Protein AF-0000000077570223 (afdb_homodimer)

InterPro domains:
  IPR019453 Vacuolar sorting protein 39/Transforming growth factor beta receptor-associated zinc finger domain [PF10367] (248-288)
  IPR032914 Vam6/VPS39/TRAP1 family [PTHR12894] (38-291)

pLDDT: mean 72.77, std 21.66, range [21.55, 97.88]

Nearest PDB structures (foldseek):
  8tie-assembly1_n  TM=2.016E-01  e=1.001E+00  Saccharomyces cerevisiae
  4uzy-assembly1_A  TM=1.814E-01  e=1.919E+00  Chlamydomonas reinhardtii
  4i1a-assembly3_A  TM=2.692E-01  e=9.059E+00  Bacillus subtilis subsp. subtilis str. 168
  4xrk-assembly1_A  TM=2.694E-01  e=9.524E+00  Thermochaetoides thermophila DSM 1495
  8tie-assembly1_n  TM=2.016E-01  e=1.123E+00  Saccharomyces cerevisiae

Radius of gyration: 41.93 Å; Cα contacts (8 Å, |Δi|>4): 702; chains: 2; bounding box: 108×111×75 Å

Foldseek 3Di:
DAFQVVLQVVLVPPVVVSLVCVQVPVRTCVSNPPDVDDADLPDCDSSNVSNLVSLQPDALVCLVVSLLSDDLLHPLQSNLSSCVNVVVLLLSLLSVCPVVVPVVVSVVVLVVVCVVCVVPVVDCPLCSLVSNLLCLAFQLVRVVVSVVPRPDPDPPPPDPPPPPPPPPPSPDRNQVSSLVSLLVCLVSHDPVSSVVSDDPPDDPVSCCSRVVVNVVVVVVVVVVVVVVVVVVVVVVVVVVVVVVVLVPLDQDQDQQDAAPQPRHGCHPADWDDDSVSHHIHHPVSVVVVVVVVVVVVVPPPPPD/DAFLVVLQVCLVPPVVVSLVCVLVPVRTCVSNPPDVNDADLPDCDSSNVSNLVSLQPDALVCLVVSLLSDDLLHPLQSNLSSCVNVVVLLLSLLSVCPVVVPVVVSVVSLVVVCVVCVVPVVDCSLCSLVSNLLCLAFQPVRVVVSVVPRPDPDPPPPDPPPPPPPPPPSPDRNQVSNLVSLLVCLVSHDPVSSVVSDDPPDDPVSCCSRVVVNVVVVVVVVVVVVVVVVVVVVVVVVVVVVVVVLVPLDQDQDQQDAAPQPRHGCHPADWDDDSVSHHIHHPVRVVVVVVVVVVVVVPPPPPD

Organism: Vanilla planifolia (NCBI:txid51239)

Secondary structure (DSSP, 8-state):
--HHHHHHHHHHH-HHHHHHHHHTT---TTSS--SS----TT---HHHHHHHHHHHHS-HHHHHHHHHHS-TTS-HHHHHHHHHHTT-HHHHHHIIIIIS--HHHHHHHHHHHHHHHHH-TTS--TTHHHHHHHHHH-HHHHHHHHHHHS-------------------S----HHHHHHHHHHSGGGS-HHHHHHHS-TT-BHHHHHHHHHHHHHHHHHHHHHHHHHHHHHHHHHHHHHHHHHHHHT------TT-B-TTT-SB-TTS-EEE-TTSS-EEEHHHHHHHHHHHHHHHHHTTS--/--HHHHHHHHHHH-HHHHHHHHHTT---TTSS--TT----TT---HHHHHHHHHHHHS-HHHHHHHHHHS-TTS-HHHHHHHHHHTT-HHHHHHIIIIIS--HHHHHHHHHHHHHHHHH-TTS--TTHHHHHHHHHH-HHHHHHHHHHHS-------------------S----HHHHHHHHHHSGGGS-HHHHHHHS-TT-BHHHHHHHHHHHHHHHHHHHHHHHHHHHHHHHHHHHHHHHHHHHHT------TT-B-TTT-SB-TTS-EEE-TTSS-EEEHHHHHHHHHHHHHHHHHTTS--

Sequence (608 aa):
MLVLEFSTLVLEKCPTETIELFLSGNIPADLRFEGQNKWVENVYSSTRKKLLSALDVIPAHNAEAILRRLPTDAFYEEHAILLGKMNQHQLALSIYVHKLHVPELALSYCDRVYDLGLQQPSRSYANIYLTLLQIYLNPRRLTKEIDQKLPSSTDSGRSDVDVDEISEEGGPIMLNEALDLLSQRWDKINGAQALKLLPRDTKLQNLRSFLEPLLRKSSEGRRNYSIVKSLRYSENLQVKEELYKHRQTVVKIDGESMCALCHKRIGTSVFAVYPNGKTLVHFVCFRDSQNLKTVRGSLTMKHKMLVLEFSTLVLEKCPTETIELFLSGNIPADLRFEGQNKWVENVYSSTRKKLLSALDVIPAHNAEAILRRLPTDAFYEEHAILLGKMNQHQLALSIYVHKLHVPELALSYCDRVYDLGLQQPSRSYANIYLTLLQIYLNPRRLTKEIDQKLPSSTDSGRSDVDVDEISEEGGPIMLNEALDLLSQRWDKINGAQALKLLPRDTKLQNLRSFLEPLLRKSSEGRRNYSIVKSLRYSENLQVKEELYKHRQTVVKIDGESMCALCHKRIGTSVFAVYPNGKTLVHFVCFRDSQNLKTVRGSLTMKHK

Structure (mmCIF, N/CA/C/O backbone):
data_AF-0000000077570223-model_v1
#
loop_
_entity.id
_entity.type
_entity.pdbx_description
1 polymer 'Vacuolar sorting protein 39/Transforming growth factor beta receptor-associated zinc finger domain-containing protein'
#
loop_
_atom_site.group_PDB
_atom_site.id
_atom_site.type_symbol
_atom_site.label_atom_id
_atom_site.label_alt_id
_atom_site.label_comp_id
_atom_site.label_asym_id
_atom_site.label_entity_id
_atom_site.label_seq_id
_atom_site.pdbx_PDB_ins_code
_atom_site.Cartn_x
_atom_site.Cartn_y
_atom_site.Cartn_z
_atom_site.occupancy
_atom_site.B_iso_or_equiv
_atom_site.auth_seq_id
_atom_site.auth_comp_id
_atom_site.auth_asym_id
_atom_site.auth_atom_id
_atom_site.pdbx_PDB_model_num
ATOM 1 N N . MET A 1 1 ? -18.219 51.812 22.562 1 21.77 1 MET A N 1
ATOM 2 C CA . MET A 1 1 ? -18.406 52.062 21.141 1 21.77 1 MET A CA 1
ATOM 3 C C . MET A 1 1 ? -17.109 52.562 20.5 1 21.77 1 MET A C 1
ATOM 5 O O . MET A 1 1 ? -16.766 52.156 19.391 1 21.77 1 MET A O 1
ATOM 9 N N . LEU A 1 2 ? -16.547 53.406 21.25 1 24.38 2 LEU A N 1
ATOM 10 C CA . LEU A 1 2 ? -15.531 54.281 20.672 1 24.38 2 LEU A CA 1
ATOM 11 C C . LEU A 1 2 ? -14.164 53.625 20.656 1 24.38 2 LEU A C 1
ATOM 13 O O . LEU A 1 2 ? -13.312 53.969 19.828 1 24.38 2 LEU A O 1
ATOM 17 N N . VAL A 1 3 ? -13.984 52.688 21.75 1 30.78 3 VAL A N 1
ATOM 18 C CA . VAL A 1 3 ? -12.609 52.281 22.016 1 30.78 3 VAL A CA 1
ATOM 19 C C . VAL A 1 3 ? -12.164 51.281 20.953 1 30.78 3 VAL A C 1
ATOM 21 O O . VAL A 1 3 ? -10.961 51.062 20.766 1 30.78 3 VAL A O 1
ATOM 24 N N . LEU A 1 4 ? -13.086 50.625 20.297 1 32.56 4 LEU A N 1
ATOM 25 C CA . LEU A 1 4 ? -12.789 49.656 19.266 1 32.56 4 LEU A CA 1
ATOM 26 C C . LEU A 1 4 ? -12.211 50.312 18.031 1 32.56 4 LEU A C 1
ATOM 28 O O . LEU A 1 4 ? -11.5 49.688 17.25 1 32.56 4 LEU A O 1
ATOM 32 N N . GLU A 1 5 ? -12.664 51.562 17.719 1 32.94 5 GLU A N 1
ATOM 33 C CA . GLU A 1 5 ? -12.172 52.281 16.562 1 32.94 5 GLU A CA 1
ATOM 34 C C . GLU A 1 5 ? -10.688 52.594 16.703 1 32.94 5 GLU A C 1
ATOM 36 O O . GLU A 1 5 ? -9.953 52.656 15.711 1 32.94 5 GLU A O 1
ATOM 41 N N . PHE A 1 6 ? -10.258 53.031 17.953 1 34.97 6 PHE A N 1
ATOM 42 C CA . PHE A 1 6 ? -8.867 53.438 18.125 1 34.97 6 PHE A CA 1
ATOM 43 C C . PHE A 1 6 ? -7.957 52.188 18.109 1 34.97 6 PHE A C 1
ATOM 45 O O . PHE A 1 6 ? -6.777 52.281 17.75 1 34.97 6 PHE A O 1
ATOM 52 N N . SER A 1 7 ? -8.508 51.031 18.5 1 39.56 7 SER A N 1
ATOM 53 C CA . SER A 1 7 ? -7.727 49.812 18.672 1 39.56 7 SER A CA 1
ATOM 54 C C . SER A 1 7 ? -7.355 49.219 17.312 1 39.56 7 SER A C 1
ATOM 56 O O . SER A 1 7 ? -6.492 48.312 17.234 1 39.56 7 SER A O 1
ATOM 58 N N . THR A 1 8 ? -8.039 49.469 16.406 1 37.44 8 THR A N 1
ATOM 59 C CA . THR A 1 8 ? -7.668 49.031 15.055 1 37.44 8 THR A CA 1
ATOM 60 C C . THR A 1 8 ? -6.375 49.719 14.609 1 37.44 8 THR A C 1
ATOM 62 O O . THR A 1 8 ? -5.547 49.094 13.93 1 37.44 8 THR A O 1
ATOM 65 N N . LEU A 1 9 ? -6.203 51.031 14.883 1 37.22 9 LEU A N 1
ATOM 66 C CA . LEU A 1 9 ? -5.004 51.781 14.492 1 37.22 9 LEU A CA 1
ATOM 67 C C . LEU A 1 9 ? -3.795 51.312 15.297 1 37.22 9 LEU A C 1
ATOM 69 O O . LEU A 1 9 ? -2.697 51.188 14.758 1 37.22 9 LEU A O 1
ATOM 73 N N . VAL A 1 10 ? -3.969 51.062 16.656 1 40.34 10 VAL A N 1
ATOM 74 C CA . VAL A 1 10 ? -2.855 50.594 17.469 1 40.34 10 VAL A CA 1
ATOM 75 C C . VAL A 1 10 ? -2.529 49.125 17.109 1 40.34 10 VAL A C 1
ATOM 77 O O . VAL A 1 10 ? -1.367 48.719 17.141 1 40.34 10 VAL A O 1
ATOM 80 N N . LEU A 1 11 ? -3.457 48.281 16.797 1 43.47 11 LEU A N 1
ATOM 81 C CA . LEU A 1 11 ? -3.223 46.938 16.328 1 43.47 11 LEU A CA 1
ATOM 82 C C . LEU A 1 11 ? -2.408 46.938 15.039 1 43.47 11 LEU A C 1
ATOM 84 O O . LEU A 1 11 ? -1.587 46.031 14.82 1 43.47 11 LEU A O 1
ATOM 88 N N . GLU A 1 12 ? -2.676 47.844 14.18 1 42.03 12 GLU A N 1
ATOM 89 C CA . GLU A 1 12 ? -1.866 47.938 12.969 1 42.03 12 GLU A CA 1
ATOM 90 C C . GLU A 1 12 ? -0.409 48.25 13.305 1 42.03 12 GLU A C 1
ATOM 92 O O . GLU A 1 12 ? 0.503 47.719 12.656 1 42.03 12 GLU A O 1
ATOM 97 N N . LYS A 1 13 ? -0.135 49.156 14.227 1 43.94 13 LYS A N 1
ATOM 98 C CA . LYS A 1 13 ? 1.235 49.625 14.414 1 43.94 13 LYS A CA 1
ATOM 99 C C . LYS A 1 13 ? 1.959 48.781 15.469 1 43.94 13 LYS A C 1
ATOM 101 O O . LYS A 1 13 ? 3.176 48.625 15.398 1 43.94 13 LYS A O 1
ATOM 106 N N . CYS A 1 14 ? 1.437 48.406 16.781 1 42.41 14 CYS A N 1
ATOM 107 C CA . CYS A 1 14 ? 2.17 47.656 17.781 1 42.41 14 CYS A CA 1
ATOM 108 C C . CYS A 1 14 ? 1.349 46.438 18.25 1 42.41 14 CYS A C 1
ATOM 110 O O . CYS A 1 14 ? 0.729 46.5 19.312 1 42.41 14 CYS A O 1
ATOM 112 N N . PRO A 1 15 ? 1.211 45.375 17.5 1 46.44 15 PRO A N 1
ATOM 113 C CA . PRO A 1 15 ? 0.385 44.188 17.766 1 46.44 15 PRO A CA 1
ATOM 114 C C . PRO A 1 15 ? 0.567 43.625 19.172 1 46.44 15 PRO A C 1
ATOM 116 O O . PRO A 1 15 ? -0.408 43.25 19.812 1 46.44 15 PRO A O 1
ATOM 119 N N . THR A 1 16 ? 1.731 43.562 19.688 1 46.44 16 THR A N 1
ATOM 120 C CA . THR A 1 16 ? 2.004 43.062 21.031 1 46.44 16 THR A CA 1
ATOM 121 C C . THR A 1 16 ? 1.299 43.906 22.094 1 46.44 16 THR A C 1
ATOM 123 O O . THR A 1 16 ? 0.718 43.375 23.031 1 46.44 16 THR A O 1
ATOM 126 N N . GLU A 1 17 ? 1.414 45.125 21.984 1 49.19 17 GLU A N 1
ATOM 127 C CA . GLU A 1 17 ? 0.794 46.031 22.953 1 49.19 17 GLU A CA 1
ATOM 128 C C . GLU A 1 17 ? -0.729 45.969 22.875 1 49.19 17 GLU A C 1
ATOM 130 O O . GLU A 1 17 ? -1.412 46.062 23.891 1 49.19 17 GLU A O 1
ATOM 135 N N . THR A 1 18 ? -1.21 45.719 21.656 1 51.06 18 THR A N 1
ATOM 136 C CA . THR A 1 18 ? -2.652 45.562 21.484 1 51.06 18 THR A CA 1
ATOM 137 C C . THR A 1 18 ? -3.141 44.281 22.156 1 51.06 18 THR A C 1
ATOM 139 O O . THR A 1 18 ? -4.191 44.281 22.797 1 51.06 18 THR A O 1
ATOM 142 N N . ILE A 1 19 ? -2.422 43.281 22.016 1 53.84 19 ILE A N 1
ATOM 143 C CA . ILE A 1 19 ? -2.744 42.062 22.75 1 53.84 19 ILE A CA 1
ATOM 144 C C . ILE A 1 19 ? -2.764 42.344 24.25 1 53.84 19 ILE A C 1
ATOM 146 O O . ILE A 1 19 ? -3.658 41.875 24.969 1 53.84 19 ILE A O 1
ATOM 150 N N . GLU A 1 20 ? -1.763 43 24.688 1 53.19 20 GLU A N 1
ATOM 151 C CA . GLU A 1 20 ? -1.736 43.406 26.094 1 53.19 20 GLU A CA 1
ATOM 152 C C . GLU A 1 20 ? -2.924 44.312 26.422 1 53.19 20 GLU A C 1
ATOM 154 O O . GLU A 1 20 ? -3.514 44.188 27.5 1 53.19 20 GLU A O 1
ATOM 159 N N . LEU A 1 21 ? -3.131 45.281 25.562 1 51.81 21 LEU A N 1
ATOM 160 C CA . LEU A 1 21 ? -4.297 46.125 25.766 1 51.81 21 LEU A CA 1
ATOM 161 C C . LEU A 1 21 ? -5.582 45.281 25.734 1 51.81 21 LEU A C 1
ATOM 163 O O . LEU A 1 21 ? -6.492 45.531 26.531 1 51.81 21 LEU A O 1
ATOM 167 N N . PHE A 1 22 ? -5.605 44.375 24.766 1 50.41 22 PHE A N 1
ATOM 168 C CA . PHE A 1 22 ? -6.742 43.469 24.734 1 50.41 22 PHE A CA 1
ATOM 169 C C . PHE A 1 22 ? -6.809 42.625 26.016 1 50.41 22 PHE A C 1
ATOM 171 O O . PHE A 1 22 ? -7.895 42.406 26.547 1 50.41 22 PHE A O 1
ATOM 178 N N . LEU A 1 23 ? -5.684 42.156 26.391 1 50.06 23 LEU A N 1
ATOM 179 C CA . LEU A 1 23 ? -5.609 41.344 27.578 1 50.06 23 LEU A CA 1
ATOM 180 C C . LEU A 1 23 ? -5.707 42.188 28.844 1 50.06 23 LEU A C 1
ATOM 182 O O . LEU A 1 23 ? -6.172 41.719 29.891 1 50.06 23 LEU A O 1
ATOM 186 N N . SER A 1 24 ? -5.047 43.188 28.953 1 48.31 24 SER A N 1
ATOM 187 C CA . SER A 1 24 ? -5.062 44 30.172 1 48.31 24 SER A CA 1
ATOM 188 C C . SER A 1 24 ? -6.457 44.531 30.438 1 48.31 24 SER A C 1
ATOM 190 O O . SER A 1 24 ? -6.676 45.219 31.453 1 48.31 24 SER A O 1
ATOM 192 N N . GLY A 1 25 ? -7.547 44.062 29.984 1 45.66 25 GLY A N 1
ATOM 193 C CA . GLY A 1 25 ? -8.922 44.469 30.266 1 45.66 25 GLY A CA 1
ATOM 194 C C . GLY A 1 25 ? -9.305 45.781 29.625 1 45.66 25 GLY A C 1
ATOM 195 O O . GLY A 1 25 ? -10.438 46.25 29.766 1 45.66 25 GLY A O 1
ATOM 196 N N . ASN A 1 26 ? -8.43 46.594 29.359 1 43.03 26 ASN A N 1
ATOM 197 C CA . ASN A 1 26 ? -8.734 47.875 28.734 1 43.03 26 ASN A CA 1
ATOM 198 C C . ASN A 1 26 ? -9.031 47.719 27.25 1 43.03 26 ASN A C 1
ATOM 200 O O . ASN A 1 26 ? -8.203 48.094 26.406 1 43.03 26 ASN A O 1
ATOM 204 N N . ILE A 1 27 ? -9.703 46.719 26.812 1 45.56 27 ILE A N 1
ATOM 205 C CA . ILE A 1 27 ? -10.195 46.5 25.453 1 45.56 27 ILE A CA 1
ATOM 206 C C . ILE A 1 27 ? -10.938 47.719 24.969 1 45.56 27 ILE A C 1
ATOM 208 O O . ILE A 1 27 ? -11.805 48.25 25.656 1 45.56 27 ILE A O 1
ATOM 212 N N . PRO A 1 28 ? -10.469 48.469 24.078 1 41.75 28 PRO A N 1
ATOM 213 C CA . PRO A 1 28 ? -11.234 49.656 23.609 1 41.75 28 PRO A CA 1
ATOM 214 C C . PRO A 1 28 ? -12.727 49.344 23.469 1 41.75 28 PRO A C 1
ATOM 216 O O . PRO A 1 28 ? -13.109 48.188 23.25 1 41.75 28 PRO A O 1
ATOM 219 N N . ALA A 1 29 ? -13.617 50.281 23.844 1 38.62 29 ALA A N 1
ATOM 220 C CA . ALA A 1 29 ? -15.07 50.219 23.922 1 38.62 29 ALA A CA 1
ATOM 221 C C . ALA A 1 29 ? -15.664 49.594 22.656 1 38.62 29 ALA A C 1
ATOM 223 O O . ALA A 1 29 ? -16.672 48.875 22.719 1 38.62 29 ALA A O 1
ATOM 224 N N . ASP A 1 30 ? -15.148 50 21.406 1 38.41 30 ASP A N 1
ATOM 225 C CA . ASP A 1 30 ? -15.703 49.469 20.156 1 38.41 30 ASP A CA 1
ATOM 226 C C . ASP A 1 30 ? -15.477 47.969 20.031 1 38.41 30 ASP A C 1
ATOM 228 O O . ASP A 1 30 ? -16.016 47.312 19.125 1 38.41 30 ASP A O 1
ATOM 232 N N . LEU A 1 31 ? -14.43 47.469 20.344 1 40.78 31 LEU A N 1
ATOM 233 C CA . LEU A 1 31 ? -14.297 46.031 20.641 1 40.78 31 LEU A CA 1
ATOM 234 C C . LEU A 1 31 ? -14.906 45.688 21.984 1 40.78 31 LEU A C 1
ATOM 236 O O . LEU A 1 31 ? -14.766 44.562 22.469 1 40.78 31 LEU A O 1
ATOM 240 N N . ARG A 1 32 ? -14.93 46.719 22.906 1 36.5 32 ARG A N 1
ATOM 241 C CA . ARG A 1 32 ? -15.727 46.594 24.125 1 36.5 32 ARG A CA 1
ATOM 242 C C . ARG A 1 32 ? -17.094 45.969 23.812 1 36.5 32 ARG A C 1
ATOM 244 O O . ARG A 1 32 ? -17.641 46.188 22.734 1 36.5 32 ARG A O 1
ATOM 251 N N . PHE A 1 33 ? -17.438 45 24.609 1 37.06 33 PHE A N 1
ATOM 252 C CA . PHE A 1 33 ? -18.75 44.438 24.859 1 37.06 33 PHE A CA 1
ATOM 253 C C . PHE A 1 33 ? -19.812 45.531 24.875 1 37.06 33 PHE A C 1
ATOM 255 O O . PHE A 1 33 ? -19.953 46.25 25.859 1 37.06 33 PHE A O 1
ATOM 262 N N . GLU A 1 34 ? -19.656 46.625 24.078 1 33.66 34 GLU A N 1
ATOM 263 C CA . GLU A 1 34 ? -20.766 47.5 24.406 1 33.66 34 GLU A CA 1
ATOM 264 C C . GLU A 1 34 ? -21.938 46.688 24.984 1 33.66 34 GLU A C 1
ATOM 266 O O . GLU A 1 34 ? -21.938 45.469 24.984 1 33.66 34 GLU A O 1
ATOM 271 N N . GLY A 1 35 ? -23.219 47.281 24.812 1 32.41 35 GLY A N 1
ATOM 272 C CA . GLY A 1 35 ? -24.469 46.656 25.219 1 32.41 35 GLY A CA 1
ATOM 273 C C . GLY A 1 35 ? -24.469 45.156 25 1 32.41 35 GLY A C 1
ATOM 274 O O . GLY A 1 35 ? -23.453 44.562 24.656 1 32.41 35 GLY A O 1
ATOM 275 N N . GLN A 1 36 ? -25.672 44.438 24.672 1 35.94 36 GLN A N 1
ATOM 276 C CA . GLN A 1 36 ? -26.031 43.062 24.344 1 35.94 36 GLN A CA 1
ATOM 277 C C . GLN A 1 36 ? -25.156 42.5 23.234 1 35.94 36 GLN A C 1
ATOM 279 O O . GLN A 1 36 ? -25.453 41.469 22.656 1 35.94 36 GLN A O 1
ATOM 284 N N . ASN A 1 37 ? -24.297 43 22.406 1 40.44 37 ASN A N 1
ATOM 285 C CA . ASN A 1 37 ? -23.875 42.625 21.062 1 40.44 37 ASN A CA 1
ATOM 286 C C . ASN A 1 37 ? -22.797 41.562 21.109 1 40.44 37 ASN A C 1
ATOM 288 O O . ASN A 1 37 ? -21.688 41.781 21.594 1 40.44 37 ASN A O 1
ATOM 292 N N . LYS A 1 38 ? -23 40.312 21.234 1 49.22 38 LYS A N 1
ATOM 293 C CA . LYS A 1 38 ? -22.484 38.938 21.281 1 49.22 38 LYS A CA 1
ATOM 294 C C . LYS A 1 38 ? -21.406 38.719 20.234 1 49.22 38 LYS A C 1
ATOM 296 O O . LYS A 1 38 ? -21.547 39.156 19.094 1 49.22 38 LYS A O 1
ATOM 301 N N . TRP A 1 39 ? -19.984 38.844 20.484 1 58.06 39 TRP A N 1
ATOM 302 C CA . TRP A 1 39 ? -19 38.25 19.594 1 58.06 39 TRP A CA 1
ATOM 303 C C . TRP A 1 39 ? -19.656 37.25 18.641 1 58.06 39 TRP A C 1
ATOM 305 O O . TRP A 1 39 ? -20.375 36.344 19.094 1 58.06 39 TRP A O 1
ATOM 315 N N . VAL A 1 40 ? -19.594 37.844 17.375 1 65.31 40 VAL A N 1
ATOM 316 C CA . VAL A 1 40 ? -20.141 36.875 16.422 1 65.31 40 VAL A CA 1
ATOM 317 C C . VAL A 1 40 ? -19 36.062 15.805 1 65.31 40 VAL A C 1
ATOM 319 O O . VAL A 1 40 ? -18.156 36.625 15.094 1 65.31 40 VAL A O 1
ATOM 322 N N . GLU A 1 41 ? -18.75 34.906 16.125 1 75.81 41 GLU A N 1
ATOM 323 C CA . GLU A 1 41 ? -17.656 34 15.758 1 75.81 41 GLU A CA 1
ATOM 324 C C . GLU A 1 41 ? -17.469 33.969 14.242 1 75.81 41 GLU A C 1
ATOM 326 O O . GLU A 1 41 ? -16.344 33.844 13.758 1 75.81 41 GLU A O 1
ATOM 331 N N . ASN A 1 42 ? -18.422 34.188 13.453 1 75.19 42 ASN A N 1
ATOM 332 C CA . ASN A 1 42 ? -18.312 33.969 12.016 1 75.19 42 ASN A CA 1
ATOM 333 C C . ASN A 1 42 ? -18.219 35.281 11.258 1 75.19 42 ASN A C 1
ATOM 335 O O . ASN A 1 42 ? -18.375 35.312 10.031 1 75.19 42 ASN A O 1
ATOM 339 N N . VAL A 1 43 ? -17.938 36.406 12.016 1 75.5 43 VAL A N 1
ATOM 340 C CA . VAL A 1 43 ? -17.781 37.688 11.367 1 7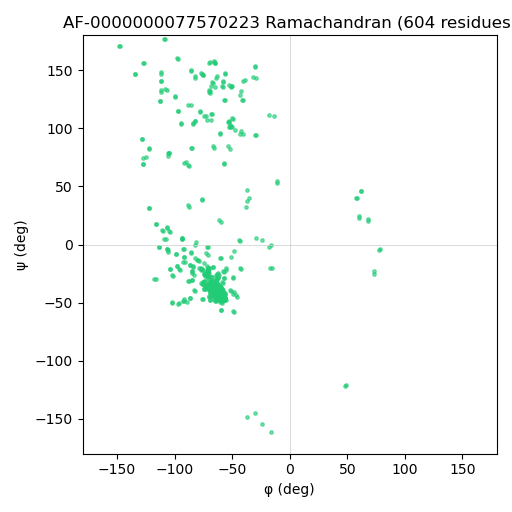5.5 43 VAL A CA 1
ATOM 341 C C . VAL A 1 43 ? -16.344 38.156 11.477 1 75.5 43 VAL A C 1
ATOM 343 O O . VAL A 1 43 ? -15.781 38.25 12.578 1 75.5 43 VAL A O 1
ATOM 346 N N . TYR A 1 44 ? -15.781 38.406 10.305 1 80.25 44 TYR A N 1
ATOM 347 C CA . TYR A 1 44 ? -14.375 38.781 10.242 1 80.25 44 TYR A CA 1
ATOM 348 C C . TYR A 1 44 ? -14.211 40.281 9.969 1 80.25 44 TYR A C 1
ATOM 350 O O . TYR A 1 44 ? -13.914 40.656 8.844 1 80.25 44 TYR A O 1
ATOM 358 N N . SER A 1 45 ? -14.398 40.969 11 1 73.56 45 SER A N 1
ATOM 359 C CA . SER A 1 45 ? -14.148 42.406 10.898 1 73.56 45 SER A CA 1
ATOM 360 C C . SER A 1 45 ? -12.672 42.688 10.625 1 73.56 45 SER A C 1
ATOM 362 O O . SER A 1 45 ? -11.828 41.812 10.781 1 73.56 45 SER A O 1
ATOM 364 N N . SER A 1 46 ? -12.391 43.781 10.078 1 74.12 46 SER A N 1
ATOM 365 C CA . SER A 1 46 ? -11.016 44.188 9.82 1 74.12 46 SER A CA 1
ATOM 366 C C . SER A 1 46 ? -10.156 44.062 11.078 1 74.12 46 SER A C 1
ATOM 368 O O . SER A 1 46 ? -9.008 43.625 11.016 1 74.12 46 SER A O 1
ATOM 370 N N . THR A 1 47 ? -10.773 44.438 12.109 1 70.31 47 THR A N 1
ATOM 371 C CA . THR A 1 47 ? -10.07 44.375 13.383 1 70.31 47 THR A CA 1
ATOM 372 C C . THR A 1 47 ? -9.781 42.938 13.773 1 70.31 47 THR A C 1
ATOM 374 O O . THR A 1 47 ? -8.688 42.625 14.25 1 70.31 47 THR A O 1
ATOM 377 N N . ARG A 1 48 ? -10.734 42.094 13.578 1 77.25 48 ARG A N 1
ATOM 378 C CA . ARG A 1 48 ? -10.531 40.688 13.93 1 77.25 48 ARG A CA 1
ATOM 379 C C . ARG A 1 48 ? -9.461 40.062 13.039 1 77.25 48 ARG A C 1
ATOM 381 O O . ARG A 1 48 ? -8.648 39.281 13.523 1 77.25 48 ARG A O 1
ATOM 388 N N . LYS A 1 49 ? -9.539 40.438 11.852 1 82.5 49 LYS A N 1
ATOM 389 C CA . LYS A 1 49 ? -8.539 39.906 10.93 1 82.5 49 LYS A CA 1
ATOM 390 C C . LYS A 1 49 ? -7.129 40.312 11.375 1 82.5 49 LYS A C 1
ATOM 392 O O . LYS A 1 49 ? -6.207 39.5 11.305 1 82.5 49 LYS A O 1
ATOM 397 N N . LYS A 1 50 ? -7.059 41.5 11.758 1 77.81 50 LYS A N 1
ATOM 398 C CA . LYS A 1 50 ? -5.766 41.969 12.25 1 77.81 50 LYS A CA 1
ATOM 399 C C . LYS A 1 50 ? -5.348 41.219 13.508 1 77.81 50 LYS A C 1
ATOM 401 O O . LYS A 1 50 ? -4.176 40.875 13.672 1 77.81 50 LYS A O 1
ATOM 406 N N . LEU A 1 51 ? -6.297 41.031 14.367 1 79.62 51 LEU A N 1
ATOM 407 C CA . LEU A 1 51 ? -6.023 40.281 15.586 1 79.62 51 LEU A CA 1
ATOM 408 C C . LEU A 1 51 ? -5.539 38.844 15.266 1 79.62 51 LEU A C 1
ATOM 410 O O . LEU A 1 51 ? -4.535 38.406 15.812 1 79.62 51 LEU A O 1
ATOM 414 N N . LEU A 1 52 ? -6.211 38.25 14.383 1 86.62 52 LEU A N 1
ATOM 415 C CA . LEU A 1 52 ? -5.867 36.906 13.984 1 86.62 52 LEU A CA 1
ATOM 416 C C . LEU A 1 52 ? -4.469 36.844 13.383 1 86.62 52 LEU A C 1
ATOM 418 O O . LEU A 1 52 ? -3.695 35.938 13.664 1 86.62 52 LEU A O 1
ATOM 422 N N . SER A 1 53 ? -4.105 37.781 12.625 1 83.44 53 SER A N 1
ATOM 423 C CA . SER A 1 53 ? -2.781 37.875 12.016 1 83.44 53 SER A CA 1
ATOM 424 C C . SER A 1 53 ? -1.699 38.062 13.078 1 83.44 53 SER A C 1
ATOM 426 O O . SER A 1 53 ? -0.617 37.469 12.977 1 83.44 53 SER A O 1
ATOM 428 N N . ALA A 1 54 ? -2 38.812 14.031 1 80.94 54 ALA A N 1
ATOM 429 C CA . ALA A 1 54 ? -1.055 39.094 15.117 1 80.94 54 ALA A CA 1
ATOM 430 C C . ALA A 1 54 ? -0.812 37.812 15.938 1 80.94 54 ALA A C 1
ATOM 432 O O . ALA A 1 54 ? 0.324 37.531 16.312 1 80.94 54 ALA A O 1
ATOM 433 N N . LEU A 1 55 ? -1.886 37.156 16.172 1 86.12 55 LEU A N 1
ATOM 434 C CA . LEU A 1 55 ? -1.789 35.938 16.969 1 86.12 55 LEU A CA 1
ATOM 435 C C . LEU A 1 55 ? -0.958 34.906 16.25 1 86.12 55 LEU A C 1
ATOM 437 O O . LEU A 1 55 ? -0.276 34.094 16.891 1 86.12 55 LEU A O 1
ATOM 441 N N . ASP A 1 56 ? -1.003 34.938 14.953 1 84.81 56 ASP A N 1
ATOM 442 C CA . ASP A 1 56 ? -0.318 33.938 14.148 1 84.81 56 ASP A CA 1
ATOM 443 C C . ASP A 1 56 ? 1.197 34.094 14.242 1 84.81 56 ASP A C 1
ATOM 445 O O . ASP A 1 56 ? 1.94 33.125 14.055 1 84.81 56 ASP A O 1
ATOM 449 N N . VAL A 1 57 ? 1.627 35.188 14.617 1 80.19 57 VAL A N 1
ATOM 450 C CA . VAL A 1 57 ? 3.062 35.469 14.617 1 80.19 57 VAL A CA 1
ATOM 451 C C . VAL A 1 57 ? 3.598 35.438 16.047 1 80.19 57 VAL A C 1
ATOM 453 O O . VAL A 1 57 ? 4.812 35.438 16.266 1 80.19 57 VAL A O 1
ATOM 456 N N . ILE A 1 58 ? 2.814 35.312 17.016 1 79.44 58 ILE A N 1
ATOM 457 C CA . ILE A 1 58 ? 3.232 35.312 18.406 1 79.44 58 ILE A CA 1
ATOM 458 C C . ILE A 1 58 ? 4.078 34.094 18.719 1 79.44 58 ILE A C 1
ATOM 460 O O . ILE A 1 58 ? 3.758 32.969 18.266 1 79.44 58 ILE A O 1
ATOM 464 N N . PRO A 1 59 ? 5.113 34.281 19.469 1 79.69 59 PRO A N 1
ATOM 465 C CA . PRO A 1 59 ? 5.898 33.125 19.875 1 79.69 59 PRO A CA 1
ATOM 466 C C . PRO A 1 59 ? 5.125 32.188 20.797 1 79.69 59 PRO A C 1
ATOM 468 O O . PRO A 1 59 ? 4.215 32.625 21.516 1 79.69 59 PRO A O 1
ATOM 471 N N . ALA A 1 60 ? 5.555 30.969 20.844 1 82.94 60 ALA A N 1
ATOM 472 C CA . ALA A 1 60 ? 4.883 29.906 21.594 1 82.94 60 ALA A CA 1
ATOM 473 C C . ALA A 1 60 ? 4.875 30.219 23.094 1 82.94 60 ALA A C 1
ATOM 475 O O . ALA A 1 60 ? 3.896 29.938 23.781 1 82.94 60 ALA A O 1
ATOM 476 N N . HIS A 1 61 ? 5.898 30.828 23.531 1 82 61 HIS A N 1
ATOM 477 C CA . HIS A 1 61 ? 6.02 31.047 24.969 1 82 61 HIS A CA 1
ATOM 478 C C . HIS A 1 61 ? 5.016 32.094 25.453 1 82 61 HIS A C 1
ATOM 480 O O . HIS A 1 61 ? 4.645 32.094 26.625 1 82 61 HIS A O 1
ATOM 486 N N . ASN A 1 62 ? 4.516 32.906 24.594 1 78.75 62 ASN A N 1
ATOM 487 C CA . ASN A 1 62 ? 3.539 33.938 24.953 1 78.75 62 ASN A CA 1
ATOM 488 C C . ASN A 1 62 ? 2.109 33.438 24.781 1 78.75 62 ASN A C 1
ATOM 490 O O . ASN A 1 62 ? 1.168 34.031 25.297 1 78.75 62 ASN A O 1
ATOM 494 N N . ALA A 1 63 ? 1.954 32.406 24.125 1 86.44 63 ALA A N 1
ATOM 495 C CA . ALA A 1 63 ? 0.635 31.906 23.734 1 86.44 63 ALA A CA 1
ATOM 496 C C . ALA A 1 63 ? -0.203 31.531 24.938 1 86.44 63 ALA A C 1
ATOM 498 O O . ALA A 1 63 ? -1.39 31.859 25.016 1 86.44 63 ALA A O 1
ATOM 499 N N . GLU A 1 64 ? 0.416 30.938 25.891 1 84.81 64 GLU A N 1
ATOM 500 C CA . GLU A 1 64 ? -0.302 30.484 27.078 1 84.81 64 GLU A CA 1
ATOM 501 C C . GLU A 1 64 ? -0.876 31.656 27.859 1 84.81 64 GLU A C 1
ATOM 503 O O . GLU A 1 64 ? -2.023 31.625 28.312 1 84.81 64 GLU A O 1
ATOM 508 N N . ALA A 1 65 ? -0.068 32.594 27.984 1 78.88 65 ALA A N 1
ATOM 509 C CA . ALA A 1 65 ? -0.48 33.781 28.734 1 78.88 65 ALA A CA 1
ATOM 510 C C . ALA A 1 65 ? -1.66 34.469 28.062 1 78.88 65 ALA A C 1
ATOM 512 O O . ALA A 1 65 ? -2.605 34.906 28.734 1 78.88 65 ALA A O 1
ATOM 513 N N . ILE A 1 66 ? -1.622 34.562 26.828 1 80.44 66 ILE A N 1
ATOM 514 C CA . ILE A 1 66 ? -2.678 35.188 26.062 1 80.44 66 ILE A CA 1
ATOM 515 C C . ILE A 1 66 ? -3.957 34.375 26.125 1 80.44 66 ILE A C 1
ATOM 517 O O . ILE A 1 66 ? -5.051 34.938 26.281 1 80.44 66 ILE A O 1
ATOM 521 N N . LEU A 1 67 ? -3.828 33.125 26.094 1 85.31 67 LEU A N 1
ATOM 522 C CA . LEU A 1 67 ? -4.965 32.219 26.125 1 85.31 67 LEU A CA 1
ATOM 523 C C . LEU A 1 67 ? -5.738 32.344 27.422 1 85.31 67 LEU A C 1
ATOM 525 O O . LEU A 1 67 ? -6.969 32.344 27.438 1 85.31 67 LEU A O 1
ATOM 529 N N . ARG A 1 68 ? -5.094 32.562 28.453 1 79.5 68 ARG A N 1
ATOM 530 C CA . ARG A 1 68 ? -5.699 32.656 29.781 1 79.5 68 ARG A CA 1
ATOM 531 C C . ARG A 1 68 ? -6.516 33.938 29.906 1 79.5 68 ARG A C 1
ATOM 533 O O . ARG A 1 68 ? -7.422 34.031 30.734 1 79.5 68 ARG A O 1
ATOM 540 N N . ARG A 1 69 ? -6.219 34.875 29.094 1 74.19 69 ARG A N 1
ATOM 541 C CA . ARG A 1 69 ? -6.875 36.156 29.172 1 74.19 69 ARG A CA 1
ATOM 542 C C . ARG A 1 69 ? -8.109 36.219 28.266 1 74.19 69 ARG A C 1
ATOM 544 O O . ARG A 1 69 ? -8.93 37.125 28.375 1 74.19 69 ARG A O 1
ATOM 551 N N . LEU A 1 70 ? -8.25 35.219 27.422 1 79.88 70 LEU A N 1
ATOM 552 C CA . LEU A 1 70 ? -9.391 35.188 26.516 1 79.88 70 LEU A CA 1
ATOM 553 C C . LEU A 1 70 ? -10.625 34.625 27.219 1 79.88 70 LEU A C 1
ATOM 555 O O . LEU A 1 70 ? -10.516 33.688 28.031 1 79.88 70 LEU A O 1
ATOM 559 N N . PRO A 1 71 ? -11.781 35.281 26.797 1 75.44 71 PRO A N 1
ATOM 560 C CA . PRO A 1 71 ? -13.008 34.688 27.344 1 75.44 71 PRO A CA 1
ATOM 561 C C . PRO A 1 71 ? -13.234 33.25 26.891 1 75.44 71 PRO A C 1
ATOM 563 O O . PRO A 1 71 ? -12.922 32.906 25.75 1 75.44 71 PRO A O 1
ATOM 566 N N . THR A 1 72 ? -13.75 32.438 27.672 1 75.38 72 THR A N 1
ATOM 567 C CA . THR A 1 72 ? -13.898 31.016 27.422 1 75.38 72 THR A CA 1
ATOM 568 C C . THR A 1 72 ? -15.062 30.75 26.469 1 75.38 72 THR A C 1
ATOM 570 O O . THR A 1 72 ? -15.141 29.688 25.844 1 75.38 72 THR A O 1
ATOM 573 N N . ASP A 1 73 ? -15.969 31.625 26.344 1 78.75 73 ASP A N 1
ATOM 574 C CA . ASP A 1 73 ? -17.172 31.359 25.562 1 78.75 73 ASP A CA 1
ATOM 575 C C . ASP A 1 73 ? -17.188 32.188 24.297 1 78.75 73 ASP A C 1
ATOM 577 O O . ASP A 1 73 ? -18.234 32.344 23.656 1 78.75 73 ASP A O 1
ATOM 581 N N . ALA A 1 74 ? -16.078 32.781 23.984 1 79.06 74 ALA A N 1
ATOM 582 C CA . ALA A 1 74 ? -15.961 33.594 22.781 1 79.06 74 ALA A CA 1
ATOM 583 C C . ALA A 1 74 ? -14.539 33.531 22.219 1 79.06 74 ALA A C 1
ATOM 585 O O . ALA A 1 74 ? -13.664 32.906 22.797 1 79.06 74 ALA A O 1
ATOM 586 N N . PHE A 1 75 ? -14.336 34.062 21.047 1 84.25 75 PHE A N 1
ATOM 587 C CA . PHE A 1 75 ? -13.023 34.125 20.422 1 84.25 75 PHE A CA 1
ATOM 588 C C . PHE A 1 75 ? -12.461 32.75 20.188 1 84.25 75 PHE A C 1
ATOM 590 O O . PHE A 1 75 ? -11.297 32.469 20.5 1 84.25 75 PHE A O 1
ATOM 597 N N . TYR A 1 76 ? -13.273 31.859 19.656 1 90.06 76 TYR A N 1
ATOM 598 C CA . TYR A 1 76 ? -12.891 30.469 19.516 1 90.06 76 TYR A CA 1
ATOM 599 C C . TYR A 1 76 ? -11.758 30.297 18.516 1 90.06 76 TYR A C 1
ATOM 601 O O . TYR A 1 76 ? -10.852 29.484 18.703 1 90.06 76 TYR A O 1
ATOM 609 N N . GLU A 1 77 ? -11.883 31 17.438 1 92.25 77 GLU A N 1
ATOM 610 C CA . GLU A 1 77 ? -10.805 30.891 16.453 1 92.25 77 GLU A CA 1
ATOM 611 C C . GLU A 1 77 ? -9.477 31.344 17.047 1 92.25 77 GLU A C 1
ATOM 613 O O . GLU A 1 77 ? -8.438 30.734 16.797 1 92.25 77 GLU A O 1
ATOM 618 N N . GLU A 1 78 ? -9.484 32.406 17.828 1 90.12 78 GLU A N 1
ATOM 619 C CA . GLU A 1 78 ? -8.289 32.875 18.516 1 90.12 78 GLU A CA 1
ATOM 620 C C . GLU A 1 78 ? -7.758 31.859 19.5 1 90.12 78 GLU A C 1
ATOM 622 O O . GLU A 1 78 ? -6.551 31.625 19.578 1 90.12 78 GLU A O 1
ATOM 627 N N . HIS A 1 79 ? -8.719 31.25 20.219 1 90.88 79 HIS A N 1
ATOM 628 C CA . HIS A 1 79 ? -8.344 30.156 21.109 1 90.88 79 HIS A CA 1
ATOM 629 C C . HIS A 1 79 ? -7.605 29.062 20.344 1 90.88 79 HIS A C 1
ATOM 631 O O . HIS A 1 79 ? -6.539 28.609 20.781 1 90.88 79 HIS A O 1
ATOM 637 N N . ALA A 1 80 ? -8.156 28.688 19.234 1 94.5 80 ALA A N 1
ATOM 638 C CA . ALA A 1 80 ? -7.613 27.594 18.438 1 94.5 80 ALA A CA 1
ATOM 639 C C . ALA A 1 80 ? -6.211 27.906 17.938 1 94.5 80 ALA A C 1
ATOM 641 O O . ALA A 1 80 ? -5.32 27.062 17.969 1 94.5 80 ALA A O 1
ATOM 642 N N . ILE A 1 81 ? -5.98 29.109 17.469 1 93.44 81 ILE A N 1
ATOM 643 C CA . ILE A 1 81 ? -4.68 29.531 16.969 1 93.44 81 ILE A CA 1
ATOM 644 C C . ILE A 1 81 ? -3.639 29.453 18.078 1 93.44 81 ILE A C 1
ATOM 646 O O . ILE A 1 81 ? -2.545 28.922 17.875 1 93.44 81 ILE A O 1
ATOM 650 N N . LEU A 1 82 ? -3.979 29.938 19.203 1 92.06 82 LEU A N 1
ATOM 651 C CA . LEU A 1 82 ? -3.061 29.938 20.344 1 92.06 82 LEU A CA 1
ATOM 652 C C . LEU A 1 82 ? -2.756 28.516 20.797 1 92.06 82 LEU A C 1
ATOM 654 O O . LEU A 1 82 ? -1.606 28.188 21.109 1 92.06 82 LEU A O 1
ATOM 658 N N . LEU A 1 83 ? -3.768 27.703 20.875 1 93.19 83 LEU A N 1
ATOM 659 C CA . LEU A 1 83 ? -3.576 26.297 21.234 1 93.19 83 LEU A CA 1
ATOM 660 C C . LEU A 1 83 ? -2.643 25.609 20.25 1 93.19 83 LEU A C 1
ATOM 662 O O . LEU A 1 83 ? -1.801 24.797 20.641 1 93.19 83 LEU A O 1
ATOM 666 N N . GLY A 1 84 ? -2.797 25.906 18.969 1 93.12 84 GLY A N 1
ATOM 667 C CA . GLY A 1 84 ? -1.901 25.391 17.938 1 93.12 84 GLY A CA 1
ATOM 668 C C . GLY A 1 84 ? -0.451 25.766 18.172 1 93.12 84 GLY A C 1
ATOM 669 O O . GLY A 1 84 ? 0.448 24.938 18.016 1 93.12 84 GLY A O 1
ATOM 670 N N . LYS A 1 85 ? -0.262 27 18.578 1 90.38 85 LYS A N 1
ATOM 671 C CA . LYS A 1 85 ? 1.087 27.469 18.875 1 90.38 85 LYS A CA 1
ATOM 672 C C . LYS A 1 85 ? 1.705 26.703 20.031 1 90.38 85 LYS A C 1
ATOM 674 O O . LYS A 1 85 ? 2.926 26.547 20.109 1 90.38 85 LYS A O 1
ATOM 679 N N . MET A 1 86 ? 0.838 26.203 20.844 1 90.31 86 MET A N 1
ATOM 680 C CA . MET A 1 86 ? 1.282 25.438 22 1 90.31 86 MET A CA 1
ATOM 681 C C . MET A 1 86 ? 1.323 23.938 21.688 1 90.31 86 MET A C 1
ATOM 683 O O . MET A 1 86 ? 1.439 23.109 22.578 1 90.31 86 MET A O 1
ATOM 687 N N . ASN A 1 87 ? 1.082 23.531 20.516 1 90 87 ASN A N 1
ATOM 688 C CA . ASN A 1 87 ? 1.11 22.156 20.016 1 90 87 ASN A CA 1
ATOM 689 C C . ASN A 1 87 ? -0.014 21.328 20.609 1 90 87 ASN A C 1
ATOM 691 O O . ASN A 1 87 ? 0.125 20.109 20.766 1 90 87 ASN A O 1
ATOM 695 N N . GLN A 1 88 ? -0.972 22.016 21.062 1 91.81 88 GLN A N 1
ATOM 696 C CA . GLN A 1 88 ? -2.182 21.312 21.484 1 91.81 88 GLN A CA 1
ATOM 697 C C . GLN A 1 88 ? -3.174 21.172 20.328 1 91.81 88 GLN A C 1
ATOM 699 O O . GLN A 1 88 ? -4.27 21.734 20.391 1 91.81 88 GLN A O 1
ATOM 704 N N . HIS A 1 89 ? -2.871 20.391 19.422 1 93.75 89 HIS A N 1
ATOM 705 C CA . HIS A 1 89 ? -3.562 20.297 18.141 1 93.75 89 HIS A CA 1
ATOM 706 C C . HIS A 1 89 ? -4.941 19.672 18.297 1 93.75 89 HIS A C 1
ATOM 708 O O . HIS A 1 89 ? -5.895 20.078 17.641 1 93.75 89 HIS A O 1
ATOM 714 N N . GLN A 1 90 ? -5.02 18.734 19.172 1 93.38 90 GLN A N 1
ATOM 715 C CA . GLN A 1 90 ? -6.301 18.062 19.391 1 93.38 90 GLN A CA 1
ATOM 716 C C . GLN A 1 90 ? -7.367 19.047 19.859 1 93.38 90 GLN A C 1
ATOM 718 O O . GLN A 1 90 ? -8.484 19.062 19.328 1 93.38 90 GLN A O 1
ATOM 723 N N . LEU A 1 91 ? -7.004 19.828 20.766 1 92.69 91 LEU A N 1
ATOM 724 C CA . LEU A 1 91 ? -7.93 20.828 21.297 1 92.69 91 LEU A CA 1
ATOM 725 C C . LEU A 1 91 ? -8.234 21.891 20.25 1 92.69 91 LEU A C 1
ATOM 727 O O . LEU A 1 91 ? -9.391 22.297 20.094 1 92.69 91 LEU A O 1
ATOM 731 N N . ALA A 1 92 ? -7.188 22.312 19.609 1 94.5 92 ALA A N 1
ATOM 732 C CA . ALA A 1 92 ? -7.379 23.312 18.547 1 94.5 92 ALA A CA 1
ATOM 733 C C . ALA A 1 92 ? -8.375 22.812 17.5 1 94.5 92 ALA A C 1
ATOM 735 O O . ALA A 1 92 ? -9.336 23.5 17.172 1 94.5 92 ALA A O 1
ATOM 736 N N . LEU A 1 93 ? -8.203 21.656 17.109 1 95.88 93 LEU A N 1
ATOM 737 C CA . LEU A 1 93 ? -9.055 21.078 16.078 1 95.88 93 LEU A CA 1
ATOM 738 C C . LEU A 1 93 ? -10.477 20.875 16.594 1 95.88 93 LEU A C 1
ATOM 740 O O . LEU A 1 93 ? -11.445 21.078 15.859 1 95.88 93 LEU A O 1
ATOM 744 N N . SER A 1 94 ? -10.57 20.469 17.797 1 93.88 94 SER A N 1
ATOM 745 C CA . SER A 1 94 ? -11.883 20.281 18.391 1 93.88 94 SER A CA 1
ATOM 746 C C . SER A 1 94 ? -12.68 21.594 18.406 1 93.88 94 SER A C 1
ATOM 748 O O . SER A 1 94 ? -13.898 21.578 18.203 1 93.88 94 SER A O 1
ATOM 750 N N . ILE A 1 95 ? -12.031 22.656 18.625 1 93 95 ILE A N 1
ATOM 751 C CA . ILE A 1 95 ? -12.688 23.953 18.625 1 93 95 ILE A CA 1
ATOM 752 C C . ILE A 1 95 ? -13.195 24.266 17.219 1 93 95 ILE A C 1
ATOM 754 O O . ILE A 1 95 ? -14.352 24.672 17.047 1 93 95 ILE A O 1
ATOM 758 N N . TYR A 1 96 ? -12.414 24.078 16.25 1 94.38 96 TYR A N 1
ATOM 759 C CA . TYR A 1 96 ? -12.812 24.344 14.867 1 94.38 96 TYR A CA 1
ATOM 760 C C . TYR A 1 96 ? -14.031 23.5 14.484 1 94.38 96 TYR A C 1
ATOM 762 O O . TYR A 1 96 ? -14.93 23.984 13.797 1 94.38 96 TYR A O 1
ATOM 770 N N . VAL A 1 97 ? -14.062 22.297 14.953 1 94.69 97 VAL A N 1
ATOM 771 C CA . VAL A 1 97 ? -15.086 21.359 14.516 1 94.69 97 VAL A CA 1
ATOM 772 C C . VAL A 1 97 ? -16.344 21.516 15.367 1 94.69 97 VAL A C 1
ATOM 774 O O . VAL A 1 97 ? -17.453 21.641 14.836 1 94.69 97 VAL A O 1
ATOM 777 N N . HIS A 1 98 ? -16.203 21.594 16.656 1 90.69 98 HIS A N 1
ATOM 778 C CA . HIS A 1 98 ? -17.359 21.438 17.531 1 90.69 98 HIS A CA 1
ATOM 779 C C . HIS A 1 98 ? -17.828 22.781 18.078 1 90.69 98 HIS A C 1
ATOM 781 O O . HIS A 1 98 ? -18.969 22.906 18.531 1 90.69 98 HIS A O 1
ATOM 787 N N . LYS A 1 99 ? -16.984 23.766 18.078 1 89 99 LYS A N 1
ATOM 788 C CA . LYS A 1 99 ? -17.391 25.078 18.578 1 89 99 LYS A CA 1
ATOM 789 C C . LYS A 1 99 ? -17.688 26.031 17.422 1 89 99 LYS A C 1
ATOM 791 O O . LYS A 1 99 ? -18.734 26.672 17.375 1 89 99 LYS A O 1
ATOM 796 N N . LEU A 1 100 ? -16.703 26.031 16.531 1 90.56 100 LEU A N 1
ATOM 797 C CA . LEU A 1 100 ? -16.844 26.953 15.398 1 90.56 100 LEU A CA 1
ATOM 798 C C . LEU A 1 100 ? -17.672 26.312 14.297 1 90.56 100 LEU A C 1
ATOM 800 O O . LEU A 1 100 ? -18.266 27.016 13.477 1 90.56 100 LEU A O 1
ATOM 804 N N . HIS A 1 101 ? -17.75 24.969 14.18 1 91.25 101 HIS A N 1
ATOM 805 C CA . HIS A 1 101 ? -18.5 24.203 13.188 1 91.25 101 HIS A CA 1
ATOM 806 C C . HIS A 1 101 ? -18.062 24.578 11.773 1 91.25 101 HIS A C 1
ATOM 808 O O . HIS A 1 101 ? -18.906 24.812 10.898 1 91.25 101 HIS A O 1
ATOM 814 N N . VAL A 1 102 ? -16.812 24.766 11.594 1 92.5 102 VAL A N 1
ATOM 815 C CA . VAL A 1 102 ? -16.234 25.047 10.289 1 92.5 102 VAL A CA 1
ATOM 816 C C . VAL A 1 102 ? -15.172 24 9.945 1 92.5 102 VAL A C 1
ATOM 818 O O . VAL A 1 102 ? -13.977 24.25 10.055 1 92.5 102 VAL A O 1
ATOM 821 N N . PRO A 1 103 ? -15.57 22.875 9.445 1 93.62 103 PRO A N 1
ATOM 822 C CA . PRO A 1 103 ? -14.625 21.797 9.156 1 93.62 103 PRO A CA 1
ATOM 823 C C . PRO A 1 103 ? -13.578 22.172 8.117 1 93.62 103 PRO A C 1
ATOM 825 O O . PRO A 1 103 ? -12.461 21.656 8.141 1 93.62 103 PRO A O 1
ATOM 828 N N . GLU A 1 104 ? -13.891 23.125 7.262 1 95 104 GLU A N 1
ATOM 829 C CA . GLU A 1 104 ? -12.93 23.578 6.258 1 95 104 GLU A CA 1
ATOM 830 C C . GLU A 1 104 ? -11.719 24.234 6.91 1 95 104 GLU A C 1
ATOM 832 O O . GLU A 1 104 ? -10.586 24.062 6.445 1 95 104 GLU A O 1
ATOM 837 N N . LEU A 1 105 ? -12.008 24.969 7.965 1 94.56 105 LEU A N 1
ATOM 838 C CA . LEU A 1 105 ? -10.914 25.625 8.68 1 94.56 105 LEU A CA 1
ATOM 839 C C . LEU A 1 105 ? -10.07 24.609 9.43 1 94.56 105 LEU A C 1
ATOM 841 O O . LEU A 1 105 ? -8.852 24.781 9.562 1 94.56 105 LEU A O 1
ATOM 845 N N . ALA A 1 106 ? -10.711 23.547 9.93 1 97.06 106 ALA A N 1
ATOM 846 C CA . ALA A 1 106 ? -9.969 22.484 10.586 1 97.06 106 ALA A CA 1
ATOM 847 C C . ALA A 1 106 ? -9.008 21.797 9.609 1 97.06 106 ALA A C 1
ATOM 849 O O . ALA A 1 106 ? -7.852 21.547 9.945 1 97.06 106 ALA A O 1
ATOM 850 N N . LEU A 1 107 ? -9.5 21.516 8.469 1 97.56 107 LEU A N 1
ATOM 851 C CA . LEU A 1 107 ? -8.672 20.891 7.449 1 97.56 107 LEU A CA 1
ATOM 852 C C . LEU A 1 107 ? -7.508 21.797 7.059 1 97.56 107 LEU A C 1
ATOM 854 O O . LEU A 1 107 ? -6.375 21.328 6.926 1 97.56 107 LEU A O 1
ATOM 858 N N . SER A 1 108 ? -7.797 23.062 6.828 1 96.06 108 SER A N 1
ATOM 859 C CA . SER A 1 108 ? -6.746 24.031 6.508 1 96.06 108 SER A CA 1
ATOM 860 C C . SER A 1 108 ? -5.684 24.062 7.602 1 96.06 108 SER A C 1
ATOM 862 O O . SER A 1 108 ? -4.488 24.156 7.309 1 96.06 108 SER A O 1
ATOM 864 N N . TYR A 1 109 ? -6.16 24.047 8.789 1 94.94 109 TYR A N 1
ATOM 865 C CA . TYR A 1 109 ? -5.258 23.984 9.93 1 94.94 109 TYR A CA 1
ATOM 866 C C . TYR A 1 109 ? -4.336 22.781 9.836 1 94.94 109 TYR A C 1
ATOM 868 O O . TYR A 1 109 ? -3.123 22.906 10.016 1 94.94 109 TYR A O 1
ATOM 876 N N . CYS A 1 110 ? -4.836 21.641 9.539 1 97.06 110 CYS A N 1
ATOM 877 C CA . CYS A 1 110 ? -4.055 20.422 9.398 1 97.06 110 CYS A CA 1
ATOM 878 C C . CYS A 1 110 ? -3.021 20.562 8.281 1 97.06 110 CYS A C 1
ATOM 880 O O . CYS A 1 110 ? -1.865 20.172 8.453 1 97.06 110 CYS A O 1
ATOM 882 N N . ASP A 1 111 ? -3.438 21.125 7.203 1 96.06 111 ASP A N 1
ATOM 883 C CA . ASP A 1 111 ? -2.525 21.312 6.082 1 96.06 111 ASP A CA 1
ATOM 884 C C . ASP A 1 111 ? -1.33 22.172 6.488 1 96.06 111 ASP A C 1
ATOM 886 O O . ASP A 1 111 ? -0.189 21.859 6.141 1 96.06 111 ASP A O 1
ATOM 890 N N . ARG A 1 112 ? -1.62 23.188 7.199 1 92.56 112 ARG A N 1
ATOM 891 C CA . ARG A 1 112 ? -0.558 24.078 7.641 1 92.56 112 ARG A CA 1
ATOM 892 C C . ARG A 1 112 ? 0.411 23.359 8.578 1 92.56 112 ARG A C 1
ATOM 894 O O . ARG A 1 112 ? 1.629 23.469 8.414 1 92.56 112 ARG A O 1
ATOM 901 N N . VAL A 1 113 ? -0.125 22.703 9.508 1 92.88 113 VAL A N 1
ATOM 902 C CA . VAL A 1 113 ? 0.691 22 10.492 1 92.88 113 VAL A CA 1
ATOM 903 C C . VAL A 1 113 ? 1.523 20.922 9.797 1 92.88 113 VAL A C 1
ATOM 905 O O . VAL A 1 113 ? 2.705 20.75 10.109 1 92.88 113 VAL A O 1
ATOM 908 N N . TYR A 1 114 ? 0.968 20.219 8.906 1 93.19 114 TYR A N 1
ATOM 909 C CA . TYR A 1 114 ? 1.648 19.156 8.164 1 93.19 114 TYR A CA 1
ATOM 910 C C . TYR A 1 114 ? 2.826 19.719 7.371 1 93.19 114 TYR A C 1
ATOM 912 O O . TYR A 1 114 ? 3.926 19.172 7.406 1 93.19 114 TYR A O 1
ATOM 920 N N . ASP A 1 115 ? 2.59 20.781 6.711 1 90.44 115 ASP A N 1
ATOM 921 C CA . ASP A 1 115 ? 3.623 21.406 5.891 1 90.44 115 ASP A CA 1
ATOM 922 C C . ASP A 1 115 ? 4.777 21.906 6.75 1 90.44 115 ASP A C 1
ATOM 924 O O . ASP A 1 115 ? 5.941 21.812 6.355 1 90.44 115 ASP A O 1
ATOM 928 N N . LEU A 1 116 ? 4.457 22.453 7.867 1 86.44 116 LEU A N 1
ATOM 929 C CA . LEU A 1 116 ? 5.484 22.906 8.797 1 86.44 116 LEU A CA 1
ATOM 930 C C . LEU A 1 116 ? 6.328 21.734 9.289 1 86.44 116 LEU A C 1
ATOM 932 O O . LEU A 1 116 ? 7.539 21.875 9.469 1 86.44 116 LEU A O 1
ATOM 936 N N . GLY A 1 117 ? 5.664 20.594 9.57 1 86.94 117 GLY A N 1
ATOM 937 C CA . GLY A 1 117 ? 6.363 19.406 10.031 1 86.94 117 GLY A CA 1
ATOM 938 C C . GLY A 1 117 ? 7.332 18.859 9 1 86.94 117 GLY A C 1
ATOM 939 O O . GLY A 1 117 ? 8.359 18.266 9.359 1 86.94 117 GLY A O 1
ATOM 940 N N . LEU A 1 118 ? 7.023 18.969 7.75 1 83.38 118 LEU A N 1
ATOM 941 C CA . LEU A 1 118 ? 7.906 18.5 6.684 1 83.38 118 LEU A CA 1
ATOM 942 C C . LEU A 1 118 ? 9.219 19.281 6.695 1 83.38 118 LEU A C 1
ATOM 944 O O . LEU A 1 118 ? 10.258 18.75 6.293 1 83.38 118 LEU A O 1
ATOM 948 N N . GLN A 1 119 ? 9.062 20.422 7.152 1 82.44 119 GLN A N 1
ATOM 949 C CA . GLN A 1 119 ? 10.242 21.266 7.172 1 82.44 119 GLN A CA 1
ATOM 950 C C . GLN A 1 119 ? 11.062 21.047 8.438 1 82.44 119 GLN A C 1
ATOM 952 O O . GLN A 1 119 ? 12.25 21.391 8.492 1 82.44 119 GLN A O 1
ATOM 957 N N . GLN A 1 120 ? 10.406 20.453 9.398 1 76.5 120 GLN A N 1
ATOM 958 C CA . GLN A 1 120 ? 11.062 20.188 10.672 1 76.5 120 GLN A CA 1
ATOM 959 C C . GLN A 1 120 ? 10.914 18.719 11.07 1 76.5 120 GLN A C 1
ATOM 961 O O . GLN A 1 120 ? 9.992 18.359 11.805 1 76.5 120 GLN A O 1
ATOM 966 N N . PRO A 1 121 ? 11.82 17.891 10.695 1 65 121 PRO A N 1
ATOM 967 C CA . PRO A 1 121 ? 11.688 16.438 10.891 1 65 121 PRO A CA 1
ATOM 968 C C . PRO A 1 121 ? 11.477 16.062 12.359 1 65 121 PRO A C 1
ATOM 970 O O . PRO A 1 121 ? 10.906 15.008 12.648 1 65 121 PRO A O 1
ATOM 973 N N . SER A 1 122 ? 11.898 16.922 13.289 1 62.38 122 SER A N 1
ATOM 974 C CA . SER A 1 122 ? 11.836 16.594 14.711 1 62.38 122 SER A CA 1
ATOM 975 C C . SER A 1 122 ? 10.398 16.594 15.211 1 62.38 122 SER A C 1
ATOM 977 O O . SER A 1 122 ? 10.094 15.977 16.234 1 62.38 122 SER A O 1
ATOM 979 N N . ARG A 1 123 ? 9.656 17.281 14.508 1 58.34 123 ARG A N 1
ATOM 980 C CA . ARG A 1 123 ? 8.297 17.422 15.008 1 58.34 123 ARG A CA 1
ATOM 981 C C . ARG A 1 123 ? 7.316 16.578 14.188 1 58.34 123 ARG A C 1
ATOM 983 O O . ARG A 1 123 ? 7.027 16.906 13.039 1 58.34 123 ARG A O 1
ATOM 990 N N . SER A 1 124 ? 7.25 15.273 14.359 1 59.44 124 SER A N 1
ATOM 991 C CA . SER A 1 124 ? 6.441 14.398 13.516 1 59.44 124 SER A CA 1
ATOM 992 C C . SER A 1 124 ? 4.953 14.68 13.703 1 59.44 124 SER A C 1
ATOM 994 O O . SER A 1 124 ? 4.395 14.414 14.766 1 59.44 124 SER A O 1
ATOM 996 N N . TYR A 1 125 ? 4.457 15.672 12.977 1 70.81 125 TYR A N 1
ATOM 997 C CA . TYR A 1 125 ? 3.021 15.93 13.008 1 70.81 125 TYR A CA 1
ATOM 998 C C . TYR A 1 125 ? 2.293 15.102 11.961 1 70.81 125 TYR A C 1
ATOM 1000 O O . TYR A 1 125 ? 1.303 15.547 11.383 1 70.81 125 TYR A O 1
ATOM 1008 N N . ALA A 1 126 ? 2.811 13.898 11.719 1 69.5 126 ALA A N 1
ATOM 1009 C CA . ALA A 1 126 ? 2.293 13.055 10.641 1 69.5 126 ALA A CA 1
ATOM 1010 C C . ALA A 1 126 ? 0.906 12.516 10.984 1 69.5 126 ALA A C 1
ATOM 1012 O O . ALA A 1 126 ? 0.142 12.141 10.086 1 69.5 126 ALA A O 1
ATOM 1013 N N . ASN A 1 127 ? 0.505 12.867 12.156 1 88.31 127 ASN A N 1
ATOM 1014 C CA . ASN A 1 127 ? -0.756 12.25 12.555 1 88.31 127 ASN A CA 1
ATOM 1015 C C . ASN A 1 127 ? -1.855 13.297 12.734 1 88.31 127 ASN A C 1
ATOM 1017 O O . ASN A 1 127 ? -2.869 13.023 13.383 1 88.31 127 ASN A O 1
ATOM 1021 N N . ILE A 1 128 ? -1.556 14.453 12.148 1 95.88 128 ILE A N 1
ATOM 1022 C CA . ILE A 1 128 ? -2.502 15.539 12.383 1 95.88 128 ILE A CA 1
ATOM 1023 C C . ILE A 1 128 ? -3.836 15.211 11.719 1 95.88 128 ILE A C 1
ATOM 1025 O O . ILE A 1 128 ? -4.902 15.484 12.273 1 95.88 128 ILE A O 1
ATOM 1029 N N . TYR A 1 129 ? -3.807 14.641 10.57 1 97.12 129 TYR A N 1
ATOM 1030 C CA . TYR A 1 129 ? -5.035 14.281 9.867 1 97.12 129 TYR A CA 1
ATOM 1031 C C . TYR A 1 129 ? -5.777 13.164 10.594 1 97.12 129 TYR A C 1
ATOM 1033 O O . TYR A 1 129 ? -7.008 13.141 10.609 1 97.12 129 TYR A O 1
ATOM 1041 N N . LEU A 1 130 ? -5.094 12.281 11.133 1 96.06 130 LEU A N 1
ATOM 1042 C CA . LEU A 1 130 ? -5.711 11.227 11.938 1 96.06 130 LEU A CA 1
ATOM 1043 C C . LEU A 1 130 ? -6.395 11.812 13.164 1 96.06 130 LEU A C 1
ATOM 1045 O O . LEU A 1 130 ? -7.465 11.344 13.562 1 96.06 130 LEU A O 1
ATOM 1049 N N . THR A 1 131 ? -5.695 12.766 13.742 1 95.44 131 THR A N 1
ATOM 1050 C CA . THR A 1 131 ? -6.297 13.461 14.875 1 95.44 131 THR A CA 1
ATOM 1051 C C . THR A 1 131 ? -7.637 14.078 14.477 1 95.44 131 THR A C 1
ATOM 1053 O O . THR A 1 131 ? -8.625 13.945 15.203 1 95.44 131 THR A O 1
ATOM 1056 N N . LEU A 1 132 ? -7.617 14.711 13.359 1 96.81 132 LEU A N 1
ATOM 1057 C CA . LEU A 1 132 ? -8.852 15.305 12.859 1 96.81 132 LEU A CA 1
ATOM 1058 C C . LEU A 1 132 ? -9.906 14.227 12.602 1 96.81 132 LEU A C 1
ATOM 1060 O O . LEU A 1 132 ? -11.078 14.406 12.945 1 96.81 132 LEU A O 1
ATOM 1064 N N . LEU A 1 133 ? -9.477 13.141 12.055 1 96.94 133 LEU A N 1
ATOM 1065 C CA . LEU A 1 133 ? -10.367 12.008 11.789 1 96.94 133 LEU A CA 1
ATOM 1066 C C . LEU A 1 133 ? -11 11.516 13.086 1 96.94 133 LEU A C 1
ATOM 1068 O O . LEU A 1 133 ? -12.211 11.258 13.133 1 96.94 133 LEU A O 1
ATOM 1072 N N . GLN A 1 134 ? -10.25 11.422 14.062 1 95.12 134 GLN A N 1
ATOM 1073 C CA . GLN A 1 134 ? -10.727 10.977 15.367 1 95.12 134 GLN A CA 1
ATOM 1074 C C . GLN A 1 134 ? -11.773 11.938 15.93 1 95.12 134 GLN A C 1
ATOM 1076 O O . GLN A 1 134 ? -12.773 11.5 16.516 1 95.12 134 GLN A O 1
ATOM 1081 N N . ILE A 1 135 ? -11.508 13.133 15.773 1 95.38 135 ILE A N 1
ATOM 1082 C CA . ILE A 1 135 ? -12.43 14.148 16.266 1 95.38 135 ILE A CA 1
ATOM 1083 C C . ILE A 1 135 ? -13.766 14.039 15.531 1 95.38 135 ILE A C 1
ATOM 1085 O O . ILE A 1 135 ? -14.828 14.141 16.141 1 95.38 135 ILE A O 1
ATOM 1089 N N . TYR A 1 136 ? -13.758 13.844 14.219 1 96.06 136 TYR A N 1
ATOM 1090 C CA . TYR A 1 136 ? -14.977 13.672 13.422 1 96.06 136 TYR A CA 1
ATOM 1091 C C . TYR A 1 136 ? -15.758 12.453 13.891 1 96.06 136 TYR A C 1
ATOM 1093 O O . TYR A 1 136 ? -17 12.469 13.898 1 96.06 136 TYR A O 1
ATOM 1101 N N . LEU A 1 137 ? -15.031 11.438 14.297 1 95.19 137 LEU A N 1
ATOM 1102 C CA . LEU A 1 137 ? -15.664 10.133 14.5 1 95.19 137 LEU A CA 1
ATOM 1103 C C . LEU A 1 137 ? -16 9.914 15.977 1 95.19 137 LEU A C 1
ATOM 1105 O O . LEU A 1 137 ? -16.766 9.016 16.312 1 95.19 137 LEU A O 1
ATOM 1109 N N . ASN A 1 138 ? -15.422 10.625 16.828 1 89.81 138 ASN A N 1
ATOM 1110 C CA . ASN A 1 138 ? -15.688 10.531 18.25 1 89.81 138 ASN A CA 1
ATOM 1111 C C . ASN A 1 138 ? -16.016 11.898 18.859 1 89.81 138 ASN A C 1
ATOM 1113 O O . ASN A 1 138 ? -15.266 12.406 19.688 1 89.81 138 ASN A O 1
ATOM 1117 N N . PRO A 1 139 ? -17.109 12.461 18.562 1 78.75 139 PRO A N 1
ATOM 1118 C CA . PRO A 1 139 ? -17.438 13.812 19.016 1 78.75 139 PRO A CA 1
ATOM 1119 C C . PRO A 1 139 ? -17.625 13.883 20.531 1 78.75 139 PRO A C 1
ATOM 1121 O O . PRO A 1 139 ? -17.359 14.922 21.141 1 78.75 139 PRO A O 1
ATOM 1124 N N . ARG A 1 140 ? -18.094 12.867 21.219 1 71.62 140 ARG A N 1
ATOM 1125 C CA . ARG A 1 140 ? -18.422 12.914 22.641 1 71.62 140 ARG A CA 1
ATOM 1126 C C . ARG A 1 140 ? -17.156 13.023 23.484 1 71.62 140 ARG A C 1
ATOM 1128 O O . ARG A 1 140 ? -17.125 13.773 24.469 1 71.62 140 ARG A O 1
ATOM 1135 N N . ARG A 1 141 ? -16.219 12.328 23.203 1 62.88 141 ARG A N 1
ATOM 1136 C CA . ARG A 1 141 ? -15.008 12.273 24.031 1 62.88 141 ARG A CA 1
ATOM 1137 C C . ARG A 1 141 ? -14.312 13.625 24.078 1 62.88 141 ARG A C 1
ATOM 1139 O O . ARG A 1 141 ? -13.852 14.055 25.125 1 62.88 141 ARG A O 1
ATOM 1146 N N . LEU A 1 142 ? -14.438 14.438 23.047 1 62.06 142 LEU A N 1
ATOM 1147 C CA . LEU A 1 142 ? -13.523 15.57 22.938 1 62.06 142 LEU A CA 1
ATOM 1148 C C . LEU A 1 142 ? -14.203 16.859 23.391 1 62.06 142 LEU A C 1
ATOM 1150 O O . LEU A 1 142 ? -13.555 17.766 23.906 1 62.06 142 LEU A O 1
ATOM 1154 N N . THR A 1 143 ? -15.484 16.938 23.281 1 60.94 143 THR A N 1
ATOM 1155 C CA . THR A 1 143 ? -16.188 18.125 23.781 1 60.94 143 THR A CA 1
ATOM 1156 C C . THR A 1 143 ? -16.031 18.234 25.297 1 60.94 143 THR A C 1
ATOM 1158 O O . THR A 1 143 ? -15.867 19.328 25.828 1 60.94 143 THR A O 1
ATOM 1161 N N . LYS A 1 144 ? -15.914 17.109 25.938 1 62.47 144 LYS A N 1
ATOM 1162 C CA . LYS A 1 144 ? -15.719 17.094 27.375 1 62.47 144 LYS A CA 1
ATOM 1163 C C . LYS A 1 144 ? -14.328 17.609 27.75 1 62.47 144 LYS A C 1
ATOM 1165 O O . LYS A 1 144 ? -14.172 18.328 28.734 1 62.47 144 LYS A O 1
ATOM 1170 N N . GLU A 1 145 ? -13.43 17.328 26.938 1 62.78 145 GLU A N 1
ATOM 1171 C CA . GLU A 1 145 ? -12.055 17.75 27.188 1 62.78 145 GLU A CA 1
ATOM 1172 C C . GLU A 1 145 ? -11.906 19.266 27.078 1 62.78 145 GLU A C 1
ATOM 1174 O O . GLU A 1 145 ? -11.195 19.891 27.859 1 62.78 145 GLU A O 1
ATOM 1179 N N . ILE A 1 146 ? -12.625 19.828 26.125 1 63.06 146 ILE A N 1
ATOM 1180 C CA . ILE A 1 146 ? -12.578 21.281 25.938 1 63.06 146 ILE A CA 1
ATOM 1181 C C . ILE A 1 146 ? -13.148 21.984 27.156 1 63.06 146 ILE A C 1
ATOM 1183 O O . ILE A 1 146 ? -12.57 22.969 27.641 1 63.06 146 ILE A O 1
ATOM 1187 N N . ASP A 1 147 ? -14.266 21.484 27.656 1 61.06 147 ASP A N 1
ATOM 1188 C CA . ASP A 1 147 ? -14.953 22.109 28.781 1 61.06 147 ASP A CA 1
ATOM 1189 C C . ASP A 1 147 ? -14.117 22 30.047 1 61.06 147 ASP A C 1
ATOM 1191 O O . ASP A 1 147 ? -14.148 22.906 30.891 1 61.06 147 ASP A O 1
ATOM 1195 N N . GLN A 1 148 ? -13.43 20.906 30.125 1 59.41 148 GLN A N 1
ATOM 1196 C CA . GLN A 1 148 ? -12.602 20.703 31.312 1 59.41 148 GLN A CA 1
ATOM 1197 C C . GLN A 1 148 ? -11.328 21.547 31.234 1 59.41 148 GLN A C 1
ATOM 1199 O O . GLN A 1 148 ? -10.836 22.016 32.25 1 59.41 148 GLN A O 1
ATOM 1204 N N . LYS A 1 149 ? -10.797 21.75 30.109 1 58.56 149 LYS A N 1
ATOM 1205 C CA . LYS A 1 149 ? -9.469 22.359 30.016 1 58.56 149 LYS A CA 1
ATOM 1206 C C . LYS A 1 149 ? -9.57 23.859 29.781 1 58.56 149 LYS A C 1
ATOM 1208 O O . LYS A 1 149 ? -8.625 24.609 30.062 1 58.56 149 LYS A O 1
ATOM 1213 N N . LEU A 1 150 ? -10.742 24.234 29.266 1 55.44 150 LEU A N 1
ATOM 1214 C CA . LEU A 1 150 ? -10.891 25.688 29.25 1 55.44 150 LEU A CA 1
ATOM 1215 C C . LEU A 1 150 ? -11.25 26.219 30.641 1 55.44 150 LEU A C 1
ATOM 1217 O O . LEU A 1 150 ? -12.07 25.625 31.344 1 55.44 150 LEU A O 1
ATOM 1221 N N . PRO A 1 151 ? -10.57 26.953 31.406 1 47.12 151 PRO A N 1
ATOM 1222 C CA . PRO A 1 151 ? -10.82 27.438 32.781 1 47.12 151 PRO A CA 1
ATOM 1223 C C . PRO A 1 151 ? -12.258 27.891 32.969 1 47.12 151 PRO A C 1
ATOM 1225 O O . PRO A 1 151 ? -12.805 28.641 32.156 1 47.12 151 PRO A O 1
ATOM 1228 N N . SER A 1 152 ? -13.203 27.047 33.531 1 43.44 152 SER A N 1
ATOM 1229 C CA . SER A 1 152 ? -14.539 27.469 33.938 1 43.44 152 SER A CA 1
ATOM 1230 C C . SER A 1 152 ? -14.484 28.703 34.812 1 43.44 152 SER A C 1
ATOM 1232 O O . SER A 1 152 ? -13.734 28.734 35.812 1 43.44 152 SER A O 1
ATOM 1234 N N . SER A 1 153 ? -14.719 29.859 34.438 1 36.5 153 SER A N 1
ATOM 1235 C CA . SER A 1 153 ? -14.875 30.984 35.344 1 36.5 153 SER A CA 1
ATOM 1236 C C . SER A 1 153 ? -15.836 30.641 36.5 1 36.5 153 SER A C 1
ATOM 1238 O O . SER A 1 153 ? -15.914 31.375 37.469 1 36.5 153 SER A O 1
ATOM 1240 N N . THR A 1 154 ? -17.188 30.219 36.312 1 33.59 154 THR A N 1
ATOM 1241 C CA . THR A 1 154 ? -18.219 30.344 37.344 1 33.59 154 THR A CA 1
ATOM 1242 C C . THR A 1 154 ? -17.984 29.328 38.438 1 33.59 154 THR A C 1
ATOM 1244 O O . THR A 1 154 ? -17.922 28.125 38.188 1 33.59 154 THR A O 1
ATOM 1247 N N . ASP A 1 155 ? -17.578 29.656 39.719 1 34.34 155 ASP A N 1
ATOM 1248 C CA . ASP A 1 155 ? -17.719 29.109 41.062 1 34.34 155 ASP A CA 1
ATOM 1249 C C . ASP A 1 155 ? -19.141 28.641 41.312 1 34.34 155 ASP A C 1
ATOM 1251 O O . ASP A 1 155 ? -19.562 28.516 42.469 1 34.34 155 ASP A O 1
ATOM 1255 N N . SER A 1 156 ? -20.266 29.031 40.625 1 33.88 156 SER A N 1
ATOM 1256 C CA . SER A 1 156 ? -21.547 28.656 41.219 1 33.88 156 SER A CA 1
ATOM 1257 C C . SER A 1 156 ? -21.594 27.172 41.562 1 33.88 156 SER A C 1
ATOM 1259 O O . SER A 1 156 ? -20.891 26.375 40.906 1 33.88 156 SER A O 1
ATOM 1261 N N . GLY A 1 157 ? -22.125 26.703 42.844 1 32.66 157 GLY A N 1
ATOM 1262 C CA . GLY A 1 157 ? -22.562 25.516 43.594 1 32.66 157 GLY A CA 1
ATOM 1263 C C . GLY A 1 157 ? -23.281 24.516 42.719 1 32.66 157 GLY A C 1
ATOM 1264 O O . GLY A 1 157 ? -24.5 24.484 42.656 1 32.66 157 GLY A O 1
ATOM 1265 N N . ARG A 1 158 ? -23 24.266 41.594 1 31.36 158 ARG A N 1
ATOM 1266 C CA . ARG A 1 158 ? -23.844 23.25 40.969 1 31.36 158 ARG A CA 1
ATOM 1267 C C . ARG A 1 158 ? -23.875 21.984 41.844 1 31.36 158 ARG A C 1
ATOM 1269 O O . ARG A 1 158 ? -22.844 21.516 42.312 1 31.36 158 ARG A O 1
ATOM 1276 N N . SER A 1 159 ? -25.031 21.766 42.562 1 32.66 159 SER A N 1
ATOM 1277 C CA . SER A 1 159 ? -25.531 20.547 43.188 1 32.66 159 SER A CA 1
ATOM 1278 C C . SER A 1 159 ? -25.062 19.312 42.438 1 32.66 159 SER A C 1
ATOM 1280 O O . SER A 1 159 ? -24.766 19.375 41.25 1 32.66 159 SER A O 1
ATOM 1282 N N . ASP A 1 160 ? -24.75 18.203 43.188 1 32.5 160 ASP A N 1
ATOM 1283 C CA . ASP A 1 160 ? -24.5 16.781 43.031 1 32.5 160 ASP A CA 1
ATOM 1284 C C . ASP A 1 160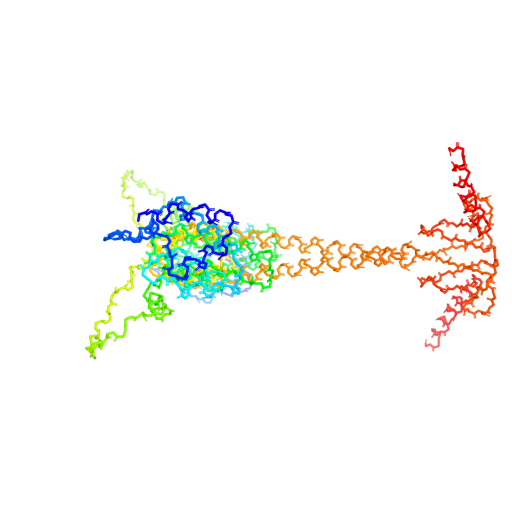 ? -25.516 16.141 42.094 1 32.5 160 ASP A C 1
ATOM 1286 O O . ASP A 1 160 ? -26.047 15.062 42.375 1 32.5 160 ASP A O 1
ATOM 1290 N N . VAL A 1 161 ? -26.453 16.906 41.469 1 31.45 161 VAL A N 1
ATOM 1291 C CA . VAL A 1 161 ? -27.406 16.016 40.812 1 31.45 161 VAL A CA 1
ATOM 1292 C C . VAL A 1 161 ? -26.641 15.031 39.938 1 31.45 161 VAL A C 1
ATOM 1294 O O . VAL A 1 161 ? -25.797 15.422 39.125 1 31.45 161 VAL A O 1
ATOM 1297 N N . ASP A 1 162 ? -26.484 13.75 40.312 1 33.12 162 ASP A N 1
ATOM 1298 C CA . ASP A 1 162 ? -26.281 12.414 39.75 1 33.12 162 ASP A CA 1
ATOM 1299 C C . ASP A 1 162 ? -26.797 12.336 38.312 1 33.12 162 ASP A C 1
ATOM 1301 O O . ASP A 1 162 ? -27.516 11.398 37.969 1 33.12 162 ASP A O 1
ATOM 1305 N N . VAL A 1 163 ? -27.281 13.492 37.75 1 30.97 163 VAL A N 1
ATOM 1306 C CA . VAL A 1 163 ? -27.906 13.133 36.5 1 30.97 163 VAL A CA 1
ATOM 1307 C C . VAL A 1 163 ? -26.938 12.297 35.656 1 30.97 163 VAL A C 1
ATOM 1309 O O . VAL A 1 163 ? -25.844 12.758 35.312 1 30.97 163 VAL A O 1
ATOM 1312 N N . ASP A 1 164 ? -26.766 11.047 35.812 1 34.75 164 ASP A N 1
ATOM 1313 C CA . ASP A 1 164 ? -26.5 9.867 35 1 34.75 164 ASP A CA 1
ATOM 1314 C C . ASP A 1 164 ? -26.812 10.141 33.531 1 34.75 164 ASP A C 1
ATOM 1316 O O . ASP A 1 164 ? -26.906 9.211 32.719 1 34.75 164 ASP A O 1
ATOM 1320 N N . GLU A 1 165 ? -27.672 11.227 33.344 1 34.28 165 GLU A N 1
ATOM 1321 C CA . GLU A 1 165 ? -27.969 11.328 31.906 1 34.28 165 GLU A CA 1
ATOM 1322 C C . GLU A 1 165 ? -26.688 11.477 31.094 1 34.28 165 GLU A C 1
ATOM 1324 O O . GLU A 1 165 ? -25.938 12.445 31.266 1 34.28 165 GLU A O 1
ATOM 1329 N N . ILE A 1 166 ? -25.828 10.492 30.969 1 36.06 166 ILE A N 1
ATOM 1330 C CA . ILE A 1 166 ? -24.984 10.297 29.797 1 36.06 166 ILE A CA 1
ATOM 1331 C C . ILE A 1 166 ? -25.453 11.227 28.672 1 36.06 166 ILE A C 1
ATOM 1333 O O . ILE A 1 166 ? -26.516 11.008 28.078 1 36.06 166 ILE A O 1
ATOM 1337 N N . SER A 1 167 ? -25.562 12.508 28.875 1 36.5 167 SER A N 1
ATOM 1338 C CA . SER A 1 167 ? -25.875 13.484 27.844 1 36.5 167 SER A CA 1
ATOM 1339 C C . SER A 1 167 ? -25.359 13.031 26.484 1 36.5 167 SER A C 1
ATOM 1341 O O . SER A 1 167 ? -24.234 12.57 26.359 1 36.5 167 SER A O 1
ATOM 1343 N N . GLU A 1 168 ? -26.016 12.43 25.688 1 40.72 168 GLU A N 1
ATOM 1344 C CA . GLU A 1 168 ? -26.125 12.25 24.234 1 40.72 168 GLU A CA 1
ATOM 1345 C C . GLU A 1 168 ? -25.422 13.375 23.484 1 40.72 168 GLU A C 1
ATOM 1347 O O . GLU A 1 168 ? -25.656 13.578 22.297 1 40.72 168 GLU A O 1
ATOM 1352 N N . GLU A 1 169 ? -24.875 14.328 24.031 1 43.38 169 GLU A N 1
ATOM 1353 C CA . GLU A 1 169 ? -24.375 15.609 23.516 1 43.38 169 GLU A CA 1
ATOM 1354 C C . GLU A 1 169 ? -23.188 15.406 22.578 1 43.38 169 GLU A C 1
ATOM 1356 O O . GLU A 1 169 ? -22.625 16.375 22.062 1 43.38 169 GLU A O 1
ATOM 1361 N N . GLY A 1 170 ? -22.359 14.477 22.719 1 49.38 170 GLY A N 1
ATOM 1362 C CA . GLY A 1 170 ? -21.438 14.383 21.594 1 49.38 170 GLY A CA 1
ATOM 1363 C C . GLY A 1 170 ? -22.125 14.328 20.25 1 49.38 170 GLY A C 1
ATOM 1364 O O . GLY A 1 170 ? -23.203 13.75 20.125 1 49.38 170 GLY A O 1
ATOM 1365 N N . GLY A 1 171 ? -22.141 15.492 19.578 1 58.16 171 GLY A N 1
ATOM 1366 C CA . GLY A 1 171 ? -22.719 15.578 18.25 1 58.16 171 GLY A CA 1
ATOM 1367 C C . GLY A 1 171 ? -22.609 14.281 17.469 1 58.16 171 GLY A C 1
ATOM 1368 O O . GLY A 1 171 ? -21.969 13.328 17.922 1 58.16 171 GLY A O 1
ATOM 1369 N N . PRO A 1 172 ? -23.547 14.109 16.562 1 74 172 PRO A N 1
ATOM 1370 C CA . PRO A 1 172 ? -23.531 12.938 15.672 1 74 172 PRO A CA 1
ATOM 1371 C C . PRO A 1 172 ? -22.172 12.734 15 1 74 172 PRO A C 1
ATOM 1373 O O . PRO A 1 172 ? -21.391 13.688 14.859 1 74 172 PRO A O 1
ATOM 1376 N N . ILE A 1 173 ? -21.75 11.523 14.977 1 88.88 173 ILE A N 1
ATOM 1377 C CA . ILE A 1 173 ? -20.562 11.18 14.188 1 88.88 173 ILE A CA 1
ATOM 1378 C C . ILE A 1 173 ? -20.594 11.922 12.852 1 88.88 173 ILE A C 1
ATOM 1380 O O . ILE A 1 173 ? -21.641 11.992 12.203 1 88.88 173 ILE A O 1
ATOM 1384 N N . MET A 1 174 ? -19.578 12.617 12.625 1 93.62 174 MET A N 1
ATOM 1385 C CA . MET A 1 174 ? -19.453 13.352 11.375 1 93.62 174 MET A CA 1
ATOM 1386 C C . MET A 1 174 ? -18.797 12.484 10.297 1 93.62 174 MET A C 1
ATOM 1388 O O . MET A 1 174 ? -17.719 12.805 9.797 1 93.62 174 MET A O 1
ATOM 1392 N N . LEU A 1 175 ? -19.578 11.484 9.914 1 94.69 175 LEU A N 1
ATOM 1393 C CA . LEU A 1 175 ? -19.047 10.461 9.023 1 94.69 175 LEU A CA 1
ATOM 1394 C C . LEU A 1 175 ? -18.734 11.047 7.648 1 94.69 175 LEU A C 1
ATOM 1396 O O . LEU A 1 175 ? -17.703 10.719 7.043 1 94.69 175 LEU A O 1
ATOM 1400 N N . ASN A 1 176 ? -19.594 11.891 7.156 1 95.38 176 ASN A N 1
ATOM 1401 C CA . ASN A 1 176 ? -19.375 12.477 5.84 1 95.38 176 ASN A CA 1
ATOM 1402 C C . ASN A 1 176 ? -18.109 13.312 5.805 1 95.38 176 ASN A C 1
ATOM 1404 O O . ASN A 1 176 ? -17.328 13.234 4.848 1 95.38 176 ASN A O 1
ATOM 1408 N N . GLU A 1 177 ? -17.859 14.086 6.816 1 96.38 177 GLU A N 1
ATOM 1409 C CA . GLU A 1 177 ? -16.641 14.883 6.906 1 96.38 177 GLU A CA 1
ATOM 1410 C C . GLU A 1 177 ? -15.406 13.992 7.008 1 96.38 177 GLU A C 1
ATOM 1412 O O . GLU A 1 177 ? -14.375 14.289 6.414 1 96.38 177 GLU A O 1
ATOM 1417 N N . ALA A 1 178 ? -15.555 12.93 7.766 1 97.31 178 ALA A N 1
ATOM 1418 C CA . ALA A 1 178 ? -14.461 11.969 7.918 1 97.31 178 ALA A CA 1
ATOM 1419 C C . ALA A 1 178 ? -14.102 11.344 6.574 1 97.31 178 ALA A C 1
ATOM 1421 O O . ALA A 1 178 ? -12.922 11.273 6.211 1 97.31 178 ALA A O 1
ATOM 1422 N N . LEU A 1 179 ? -15.109 10.914 5.855 1 97.75 179 LEU A N 1
ATOM 1423 C CA . LEU A 1 179 ? -14.891 10.273 4.559 1 97.75 179 LEU A CA 1
ATOM 1424 C C . LEU A 1 179 ? -14.305 11.273 3.561 1 97.75 179 LEU A C 1
ATOM 1426 O O . LEU A 1 179 ? -13.453 10.914 2.746 1 97.75 179 LEU A O 1
ATOM 1430 N N . ASP A 1 180 ? -14.773 12.461 3.6 1 97.44 180 ASP A N 1
ATOM 1431 C CA . ASP A 1 180 ? -14.234 13.508 2.736 1 97.44 180 ASP A CA 1
ATOM 1432 C C . ASP A 1 180 ? -12.758 13.758 3.023 1 97.44 180 ASP A C 1
ATOM 1434 O O . ASP A 1 180 ? -11.961 13.922 2.1 1 97.44 180 ASP A O 1
ATOM 1438 N N . LEU A 1 181 ? -12.445 13.82 4.27 1 97.88 181 LEU A N 1
ATOM 1439 C CA . LEU A 1 181 ? -11.062 13.984 4.684 1 97.88 181 LEU A CA 1
ATOM 1440 C C . LEU A 1 181 ? -10.188 12.867 4.113 1 97.88 181 LEU A C 1
ATOM 1442 O O . LEU A 1 181 ? -9.141 13.133 3.516 1 97.88 181 LEU A O 1
ATOM 1446 N N . LEU A 1 182 ? -10.656 11.656 4.25 1 97.81 182 LEU A N 1
ATOM 1447 C CA . LEU A 1 182 ? -9.906 10.5 3.766 1 97.81 182 LEU A CA 1
ATOM 1448 C C . LEU A 1 182 ? -9.75 10.555 2.248 1 97.81 182 LEU A C 1
ATOM 1450 O O . LEU A 1 182 ? -8.688 10.227 1.717 1 97.81 182 LEU A O 1
ATOM 1454 N N . SER A 1 183 ? -10.734 10.969 1.573 1 97.5 183 SER A N 1
ATOM 1455 C CA . SER A 1 183 ? -10.703 11.062 0.117 1 97.5 183 SER A CA 1
ATOM 1456 C C . SER A 1 183 ? -9.719 12.125 -0.351 1 97.5 183 SER A C 1
ATOM 1458 O O . SER A 1 183 ? -8.984 11.922 -1.32 1 97.5 183 SER A O 1
ATOM 1460 N N . GLN A 1 184 ? -9.609 13.195 0.333 1 97.06 184 GLN A N 1
ATOM 1461 C CA . GLN A 1 184 ? -8.812 14.336 -0.111 1 97.06 184 GLN A CA 1
ATOM 1462 C C . GLN A 1 184 ? -7.359 14.203 0.327 1 97.06 184 GLN A C 1
ATOM 1464 O O . GLN A 1 184 ? -6.453 14.68 -0.358 1 97.06 184 GLN A O 1
ATOM 1469 N N . ARG A 1 185 ? -7.16 13.594 1.397 1 96.75 185 ARG A N 1
ATOM 1470 C CA . ARG A 1 185 ? -5.812 13.547 1.958 1 96.75 185 ARG A CA 1
ATOM 1471 C C . ARG A 1 185 ? -5.348 12.102 2.131 1 96.75 185 ARG A C 1
ATOM 1473 O O . ARG A 1 185 ? -4.617 11.789 3.076 1 96.75 185 ARG A O 1
ATOM 1480 N N . TRP A 1 186 ? -5.797 11.258 1.273 1 95.69 186 TRP A N 1
ATOM 1481 C CA . TRP A 1 186 ? -5.512 9.828 1.382 1 95.69 186 TRP A CA 1
ATOM 1482 C C . TRP A 1 186 ? -4.012 9.57 1.394 1 95.69 186 TRP A C 1
ATOM 1484 O O . TRP A 1 186 ? -3.545 8.609 2.008 1 95.69 186 TRP A O 1
ATOM 1494 N N . ASP A 1 187 ? -3.246 10.367 0.802 1 92.56 187 ASP A N 1
ATOM 1495 C CA . ASP A 1 187 ? -1.814 10.141 0.619 1 92.56 187 ASP A CA 1
ATOM 1496 C C . ASP A 1 187 ? -1.023 10.633 1.83 1 92.56 187 ASP A C 1
ATOM 1498 O O . ASP A 1 187 ? 0.176 10.367 1.941 1 92.56 187 ASP A O 1
ATOM 1502 N N . LYS A 1 188 ? -1.688 11.281 2.732 1 92.75 188 LYS A N 1
ATOM 1503 C CA . LYS A 1 188 ? -1.005 11.852 3.887 1 92.75 188 LYS A CA 1
ATOM 1504 C C . LYS A 1 188 ? -1.427 11.156 5.176 1 92.75 188 LYS A C 1
ATOM 1506 O O . LYS A 1 188 ? -0.936 11.492 6.258 1 92.75 188 LYS A O 1
ATOM 1511 N N . ILE A 1 189 ? -2.338 10.211 5.059 1 93.88 189 ILE A N 1
ATOM 1512 C CA . ILE A 1 189 ? -2.898 9.539 6.223 1 93.88 189 ILE A CA 1
ATOM 1513 C C . ILE A 1 189 ? -2.441 8.086 6.25 1 93.88 189 ILE A C 1
ATOM 1515 O O . ILE A 1 189 ? -2.371 7.43 5.207 1 93.88 189 ILE A O 1
ATOM 1519 N N . ASN A 1 190 ? -2.135 7.605 7.457 1 92.38 190 ASN A N 1
ATOM 1520 C CA . ASN A 1 190 ? -1.895 6.172 7.621 1 92.38 190 ASN A CA 1
ATOM 1521 C C . ASN A 1 190 ? -3.17 5.363 7.41 1 92.38 190 ASN A C 1
ATOM 1523 O O . ASN A 1 190 ? -4.066 5.379 8.258 1 92.38 190 ASN A O 1
ATOM 1527 N N . GLY A 1 191 ? -3.152 4.629 6.348 1 94.06 191 GLY A N 1
ATOM 1528 C CA . GLY A 1 191 ? -4.355 3.922 5.945 1 94.06 191 GLY A CA 1
ATOM 1529 C C . GLY A 1 191 ? -4.801 2.879 6.953 1 94.06 191 GLY A C 1
ATOM 1530 O O . GLY A 1 191 ? -5.992 2.75 7.234 1 94.06 191 GLY A O 1
ATOM 1531 N N . ALA A 1 192 ? -3.92 2.125 7.5 1 93.62 192 ALA A N 1
ATOM 1532 C CA . ALA A 1 192 ? -4.25 1.077 8.461 1 93.62 192 ALA A CA 1
ATOM 1533 C C . ALA A 1 192 ? -4.859 1.67 9.734 1 93.62 192 ALA A C 1
ATOM 1535 O O . ALA A 1 192 ? -5.852 1.155 10.25 1 93.62 192 ALA A O 1
ATOM 1536 N N . GLN A 1 193 ? -4.309 2.727 10.211 1 94.38 193 GLN A N 1
ATOM 1537 C CA . GLN A 1 193 ? -4.824 3.391 11.398 1 94.38 193 GLN A CA 1
ATOM 1538 C C . GLN A 1 193 ? -6.195 4.012 11.133 1 94.38 193 GLN A C 1
ATOM 1540 O O . GLN A 1 193 ? -7.086 3.943 11.984 1 94.38 193 GLN A O 1
ATOM 1545 N N . ALA A 1 194 ? -6.289 4.629 9.992 1 96.06 194 ALA A N 1
ATOM 1546 C CA . ALA A 1 194 ? -7.566 5.23 9.617 1 96.06 194 ALA A CA 1
ATOM 1547 C C . ALA A 1 194 ? -8.68 4.191 9.594 1 96.06 194 ALA A C 1
ATOM 1549 O O . ALA A 1 194 ? -9.781 4.445 10.078 1 96.06 194 ALA A O 1
ATOM 1550 N N . LEU A 1 195 ? -8.414 3.014 9.086 1 96.06 195 LEU A N 1
ATOM 1551 C CA . LEU A 1 195 ? -9.414 1.956 8.977 1 96.06 195 LEU A CA 1
ATOM 1552 C C . LEU A 1 195 ? -9.891 1.518 10.359 1 96.06 195 LEU A C 1
ATOM 1554 O O . LEU A 1 195 ? -11.062 1.191 10.539 1 96.06 195 LEU A O 1
ATOM 1558 N N . LYS A 1 196 ? -9.062 1.569 11.266 1 94.62 196 LYS A N 1
ATOM 1559 C CA . LYS A 1 196 ? -9.383 1.147 12.625 1 94.62 196 LYS A CA 1
ATOM 1560 C C . LYS A 1 196 ? -10.344 2.129 13.289 1 94.62 196 LYS A C 1
ATOM 1562 O O . LYS A 1 196 ? -11.125 1.745 14.172 1 94.62 196 LYS A O 1
ATOM 1567 N N . LEU A 1 197 ? -10.305 3.336 12.867 1 95.19 197 LEU A N 1
ATOM 1568 C CA . LEU A 1 197 ? -11.125 4.379 13.477 1 95.19 197 LEU A CA 1
ATOM 1569 C C . LEU A 1 197 ? -12.523 4.398 12.859 1 95.19 197 LEU A C 1
ATOM 1571 O O . LEU A 1 197 ? -13.477 4.844 13.5 1 95.19 197 LEU A O 1
ATOM 1575 N N . LEU A 1 198 ? -12.688 3.904 11.695 1 96.56 198 LEU A N 1
ATOM 1576 C CA . LEU A 1 198 ? -13.945 3.994 10.953 1 96.56 198 LEU A CA 1
ATOM 1577 C C . LEU A 1 198 ? -14.977 3.025 11.523 1 96.56 198 LEU A C 1
ATOM 1579 O O . LEU A 1 198 ? -14.633 1.93 11.969 1 96.56 198 LEU A O 1
ATOM 1583 N N . PRO A 1 199 ? -16.297 3.443 11.492 1 95.88 199 PRO A N 1
ATOM 1584 C CA . PRO A 1 199 ? -17.359 2.525 11.906 1 95.88 199 PRO A CA 1
ATOM 1585 C C . PRO A 1 199 ? -17.344 1.222 11.109 1 95.88 199 PRO A C 1
ATOM 1587 O O . PRO A 1 199 ? -17.094 1.229 9.906 1 95.88 199 PRO A O 1
ATOM 1590 N N . ARG A 1 200 ? -17.703 0.21 11.711 1 95.31 200 ARG A N 1
ATOM 1591 C CA . ARG A 1 200 ? -17.641 -1.137 11.148 1 95.31 200 ARG A CA 1
ATOM 1592 C C . ARG A 1 200 ? -18.625 -1.306 10.008 1 95.31 200 ARG A C 1
ATOM 1594 O O . ARG A 1 200 ? -18.391 -2.08 9.078 1 95.31 200 ARG A O 1
ATOM 1601 N N . ASP A 1 201 ? -19.672 -0.581 10.047 1 96 201 ASP A N 1
ATOM 1602 C CA . ASP A 1 201 ? -20.75 -0.776 9.078 1 96 201 ASP A CA 1
ATOM 1603 C C . ASP A 1 201 ? -20.578 0.156 7.879 1 96 201 ASP A C 1
ATOM 1605 O O . ASP A 1 201 ? -21.453 0.227 7.012 1 96 201 ASP A O 1
ATOM 1609 N N . THR A 1 202 ? -19.422 0.887 7.867 1 96.69 202 THR A N 1
ATOM 1610 C CA . THR A 1 202 ? -19.172 1.732 6.707 1 96.69 202 THR A CA 1
ATOM 1611 C C . THR A 1 202 ? -19.141 0.901 5.43 1 96.69 202 THR A C 1
ATOM 1613 O O . THR A 1 202 ? -18.5 -0.156 5.387 1 96.69 202 THR A O 1
ATOM 1616 N N . LYS A 1 203 ? -19.766 1.396 4.438 1 97.06 203 LYS A N 1
ATOM 1617 C CA . LYS A 1 203 ? -19.859 0.654 3.184 1 97.06 203 LYS A CA 1
ATOM 1618 C C . LYS A 1 203 ? -18.641 0.913 2.303 1 97.06 203 LYS A C 1
ATOM 1620 O O . LYS A 1 203 ? -18.094 2.018 2.299 1 97.06 203 LYS A O 1
ATOM 1625 N N . LEU A 1 204 ? -18.297 -0.084 1.511 1 97.12 204 LEU A N 1
ATOM 1626 C CA . LEU A 1 204 ? -17.156 -0.019 0.61 1 97.12 204 LEU A CA 1
ATOM 1627 C C . LEU A 1 204 ? -17.297 1.134 -0.377 1 97.12 204 LEU A C 1
ATOM 1629 O O . LEU A 1 204 ? -16.328 1.829 -0.677 1 97.12 204 LEU A O 1
ATOM 1633 N N . GLN A 1 205 ? -18.469 1.374 -0.86 1 97.06 205 GLN A N 1
ATOM 1634 C CA . GLN A 1 205 ? -18.703 2.43 -1.841 1 97.06 205 GLN A CA 1
ATOM 1635 C C . GLN A 1 205 ? -18.266 3.789 -1.297 1 97.06 205 GLN A C 1
ATOM 1637 O O . GLN A 1 205 ? -17.828 4.652 -2.053 1 97.06 205 GLN A O 1
ATOM 1642 N N . ASN A 1 206 ? -18.406 3.973 -0.038 1 97.12 206 ASN A N 1
ATOM 1643 C CA . ASN A 1 206 ? -18.047 5.238 0.595 1 97.12 206 ASN A CA 1
ATOM 1644 C C . ASN A 1 206 ? -16.547 5.344 0.823 1 97.12 206 ASN A C 1
ATOM 1646 O O . ASN A 1 206 ? -16.031 6.43 1.087 1 97.12 206 ASN A O 1
ATOM 1650 N N . LEU A 1 207 ? -15.836 4.254 0.688 1 97.44 207 LEU A N 1
ATOM 1651 C CA . LEU A 1 207 ? -14.406 4.207 0.979 1 97.44 207 LEU A CA 1
ATOM 1652 C C . LEU A 1 207 ? -13.586 4.141 -0.309 1 97.44 207 LEU A C 1
ATOM 1654 O O . LEU A 1 207 ? -12.359 4.191 -0.272 1 97.44 207 LEU A O 1
ATOM 1658 N N . ARG A 1 208 ? -14.203 4.059 -1.401 1 96.44 208 ARG A N 1
ATOM 1659 C CA . ARG A 1 208 ? -13.516 3.836 -2.67 1 96.44 208 ARG A CA 1
ATOM 1660 C C . ARG A 1 208 ? -12.562 4.984 -2.986 1 96.44 208 ARG A C 1
ATOM 1662 O O . ARG A 1 208 ? -11.422 4.754 -3.398 1 96.44 208 ARG A O 1
ATOM 1669 N N . SER A 1 209 ? -12.984 6.168 -2.795 1 96.25 209 SER A N 1
ATOM 1670 C CA . SER A 1 209 ? -12.188 7.348 -3.123 1 96.25 209 SER A CA 1
ATOM 1671 C C . SER A 1 209 ? -10.961 7.445 -2.227 1 96.25 209 SER A C 1
ATOM 1673 O O . SER A 1 209 ? -10.023 8.188 -2.531 1 96.25 209 SER A O 1
ATOM 1675 N N . PHE A 1 210 ? -11 6.785 -1.158 1 97.38 210 PHE A N 1
ATOM 1676 C CA . PHE A 1 210 ? -9.891 6.734 -0.218 1 97.38 210 PHE A CA 1
ATOM 1677 C C . PHE A 1 210 ? -8.992 5.539 -0.51 1 97.38 210 PHE A C 1
ATOM 1679 O O . PHE A 1 210 ? -7.781 5.695 -0.707 1 97.38 210 PHE A O 1
ATOM 1686 N N . LEU A 1 211 ? -9.539 4.387 -0.674 1 96.94 211 LEU A N 1
ATOM 1687 C CA . LEU A 1 211 ? -8.789 3.135 -0.693 1 96.94 211 LEU A CA 1
ATOM 1688 C C . LEU A 1 211 ? -8.195 2.881 -2.072 1 96.94 211 LEU A C 1
ATOM 1690 O O . LEU A 1 211 ? -7.074 2.375 -2.184 1 96.94 211 LEU A O 1
ATOM 1694 N N . GLU A 1 212 ? -8.906 3.172 -3.094 1 95.38 212 GLU A N 1
ATOM 1695 C CA . GLU A 1 212 ? -8.453 2.852 -4.445 1 95.38 212 GLU A CA 1
ATOM 1696 C C . GLU A 1 212 ? -7.125 3.541 -4.758 1 95.38 212 GLU A C 1
ATOM 1698 O O . GLU A 1 212 ? -6.152 2.883 -5.137 1 95.38 212 GLU A O 1
ATOM 1703 N N . PRO A 1 213 ? -7.055 4.828 -4.648 1 95.31 213 PRO A N 1
ATOM 1704 C CA . PRO A 1 213 ? -5.762 5.461 -4.922 1 95.31 213 PRO A CA 1
ATOM 1705 C C . PRO A 1 213 ? -4.668 5.012 -3.949 1 95.31 213 PRO A C 1
ATOM 1707 O O . PRO A 1 213 ? -3.506 4.883 -4.34 1 95.31 213 PRO A O 1
ATOM 1710 N N . LEU A 1 214 ? -5 4.836 -2.771 1 94.38 214 LEU A N 1
ATOM 1711 C CA . LEU A 1 214 ? -4.051 4.395 -1.754 1 94.38 214 LEU A CA 1
ATOM 1712 C C . LEU A 1 214 ? -3.432 3.053 -2.133 1 94.38 214 LEU A C 1
ATOM 1714 O O . LEU A 1 214 ? -2.209 2.896 -2.096 1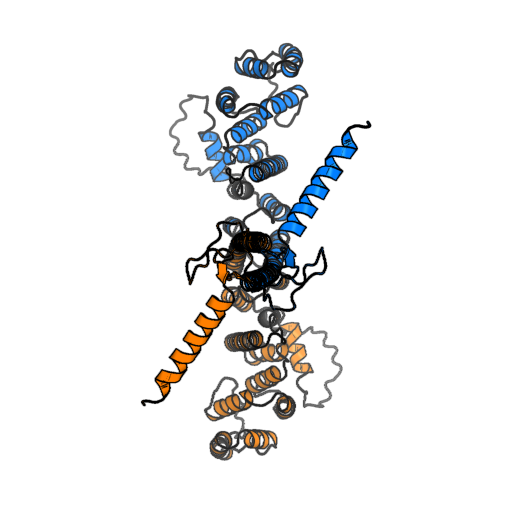 94.38 214 LEU A O 1
ATOM 1718 N N . LEU A 1 215 ? -4.238 2.131 -2.5 1 94.25 215 LEU A N 1
ATOM 1719 C CA . LEU A 1 215 ? -3.775 0.797 -2.867 1 94.25 215 LEU A CA 1
ATOM 1720 C C . LEU A 1 215 ? -3.031 0.827 -4.199 1 94.25 215 LEU A C 1
ATOM 1722 O O . LEU A 1 215 ? -2.064 0.086 -4.391 1 94.25 215 LEU A O 1
ATOM 1726 N N . ARG A 1 216 ? -3.484 1.645 -5.098 1 92.88 216 ARG A N 1
ATOM 1727 C CA . ARG A 1 216 ? -2.791 1.805 -6.371 1 92.88 216 ARG A CA 1
ATOM 1728 C C . ARG A 1 216 ? -1.377 2.334 -6.164 1 92.88 216 ARG A C 1
ATOM 1730 O O . ARG A 1 216 ? -0.42 1.809 -6.734 1 92.88 216 ARG A O 1
ATOM 1737 N N . LYS A 1 217 ? -1.262 3.271 -5.387 1 90.12 217 LYS A N 1
ATOM 1738 C CA . LYS A 1 217 ? 0.044 3.852 -5.082 1 90.12 217 LYS A CA 1
ATOM 1739 C C . LYS A 1 217 ? 0.955 2.832 -4.406 1 90.12 217 LYS A C 1
ATOM 1741 O O . LYS A 1 217 ? 2.154 2.781 -4.688 1 90.12 217 LYS A O 1
ATOM 1746 N N . SER A 1 218 ? 0.349 2.129 -3.535 1 87.75 218 SER A N 1
ATOM 1747 C CA . SER A 1 218 ? 1.111 1.101 -2.836 1 87.75 218 SER A CA 1
ATOM 1748 C C . SER A 1 218 ? 1.696 0.085 -3.811 1 87.75 218 SER A C 1
ATOM 1750 O O . SER A 1 218 ? 2.873 -0.272 -3.713 1 87.75 218 SER A O 1
ATOM 1752 N N . SER A 1 219 ? 0.872 -0.375 -4.738 1 86.06 219 SER A N 1
ATOM 1753 C CA . SER A 1 219 ? 1.324 -1.346 -5.73 1 86.06 219 SER A CA 1
ATOM 1754 C C . SER A 1 219 ? 2.398 -0.752 -6.633 1 86.06 219 SER A C 1
ATOM 1756 O O . SER A 1 219 ? 3.391 -1.415 -6.945 1 86.06 219 SER A O 1
ATOM 1758 N N . GLU A 1 220 ? 2.227 0.448 -7 1 86.06 220 GLU A N 1
ATOM 1759 C CA . GLU A 1 220 ? 3.193 1.149 -7.84 1 86.06 220 GLU A CA 1
ATOM 1760 C C . GLU A 1 220 ? 4.508 1.369 -7.098 1 86.06 220 GLU A C 1
ATOM 1762 O O . GLU A 1 220 ? 5.586 1.22 -7.68 1 86.06 220 GLU A O 1
ATOM 1767 N N . GLY A 1 221 ? 4.363 1.676 -5.938 1 82.69 221 GLY A N 1
ATOM 1768 C CA . GLY A 1 221 ? 5.551 1.868 -5.121 1 82.69 221 GLY A CA 1
ATOM 1769 C C . GLY A 1 221 ? 6.398 0.616 -4.996 1 82.69 221 GLY A C 1
ATOM 1770 O O . GLY A 1 221 ? 7.625 0.676 -5.117 1 82.69 221 GLY A O 1
ATOM 1771 N N . ARG A 1 222 ? 5.762 -0.431 -4.793 1 81.88 222 ARG A N 1
ATOM 1772 C CA . ARG A 1 222 ? 6.465 -1.702 -4.672 1 81.88 222 ARG A CA 1
ATOM 1773 C C . ARG A 1 222 ? 7.227 -2.031 -5.949 1 81.88 222 ARG A C 1
ATOM 1775 O O . ARG A 1 222 ? 8.375 -2.471 -5.902 1 81.88 222 ARG A O 1
ATOM 1782 N N . ARG A 1 223 ? 6.613 -1.842 -7.055 1 82 223 ARG A N 1
ATOM 1783 C CA . ARG A 1 223 ? 7.246 -2.08 -8.344 1 82 223 ARG A CA 1
ATOM 1784 C C . ARG A 1 223 ? 8.445 -1.161 -8.547 1 82 223 ARG A C 1
ATOM 1786 O O . ARG A 1 223 ? 9.516 -1.61 -8.953 1 82 223 ARG A O 1
ATOM 1793 N N . ASN A 1 224 ? 8.234 0.027 -8.25 1 82.88 224 ASN A N 1
ATOM 1794 C CA . ASN A 1 224 ? 9.297 1.013 -8.398 1 82.88 224 ASN A CA 1
ATOM 1795 C C . ASN A 1 224 ? 10.477 0.709 -7.477 1 82.88 224 ASN A C 1
ATOM 1797 O O . ASN A 1 224 ? 11.633 0.835 -7.879 1 82.88 224 ASN A O 1
ATOM 1801 N N . TYR A 1 225 ? 10.164 0.328 -6.332 1 82.69 225 TYR A N 1
ATOM 1802 C CA . TYR A 1 225 ? 11.211 -0.007 -5.371 1 82.69 225 TYR A CA 1
ATOM 1803 C C . TYR A 1 225 ? 12.07 -1.16 -5.879 1 82.69 225 TYR A C 1
ATOM 1805 O O . TYR A 1 225 ? 13.297 -1.117 -5.785 1 82.69 225 TYR A O 1
ATOM 1813 N N . SER A 1 226 ? 11.414 -2.131 -6.41 1 83.75 226 SER A N 1
ATOM 1814 C CA . SER A 1 226 ? 12.133 -3.287 -6.93 1 83.75 226 SER A CA 1
ATOM 1815 C C . SER A 1 226 ? 13.086 -2.885 -8.055 1 83.75 226 SER A C 1
ATOM 1817 O O . SER A 1 226 ? 14.227 -3.34 -8.102 1 83.75 226 SER A O 1
ATOM 1819 N N . ILE A 1 227 ? 12.672 -1.97 -8.852 1 84.19 227 ILE A N 1
ATOM 1820 C CA . ILE A 1 227 ? 13.461 -1.476 -9.977 1 84.19 227 ILE A CA 1
ATOM 1821 C C . ILE A 1 227 ? 14.656 -0.678 -9.453 1 84.19 227 ILE A C 1
ATOM 1823 O O . ILE A 1 227 ? 15.797 -0.913 -9.859 1 84.19 227 ILE A O 1
ATOM 1827 N N . VAL A 1 228 ? 14.383 0.188 -8.562 1 83.5 228 VAL A N 1
ATOM 1828 C CA . VAL A 1 228 ? 15.422 1.047 -8.008 1 83.5 228 VAL A CA 1
ATOM 1829 C C . VAL A 1 228 ? 16.469 0.198 -7.281 1 83.5 228 VAL A C 1
ATOM 1831 O O . VAL A 1 228 ? 17.672 0.421 -7.426 1 83.5 228 VAL A O 1
ATOM 1834 N N . LYS A 1 229 ? 15.945 -0.725 -6.508 1 84.31 229 LYS A N 1
ATOM 1835 C CA . LYS A 1 229 ? 16.844 -1.632 -5.793 1 84.31 229 LYS A CA 1
ATOM 1836 C C . LYS A 1 229 ? 17.766 -2.369 -6.762 1 84.31 229 LYS A C 1
ATOM 1838 O O . LYS A 1 229 ? 18.984 -2.43 -6.551 1 84.31 229 LYS A O 1
ATOM 1843 N N . SER A 1 230 ? 17.219 -2.854 -7.797 1 86.56 230 SER A N 1
ATOM 1844 C CA . SER A 1 230 ? 18 -3.58 -8.797 1 86.56 230 SER A CA 1
ATOM 1845 C C . SER A 1 230 ? 19 -2.664 -9.5 1 86.56 230 SER A C 1
ATOM 1847 O O . SER A 1 230 ? 20.156 -3.031 -9.688 1 86.56 230 SER A O 1
ATOM 1849 N N . LEU A 1 231 ? 18.516 -1.473 -9.797 1 85.69 231 LEU A N 1
ATOM 1850 C CA . LEU A 1 231 ? 19.359 -0.507 -10.484 1 85.69 231 LEU A CA 1
ATOM 1851 C C . LEU A 1 231 ? 20.531 -0.082 -9.594 1 85.69 231 LEU A C 1
ATOM 1853 O O . LEU A 1 231 ? 21.672 -0.056 -10.039 1 85.69 231 LEU A O 1
ATOM 1857 N N . ARG A 1 232 ? 20.281 0.167 -8.422 1 86.38 232 ARG A N 1
ATOM 1858 C CA . ARG A 1 232 ? 21.312 0.606 -7.492 1 86.38 232 ARG A CA 1
ATOM 1859 C C . ARG A 1 232 ? 22.312 -0.519 -7.207 1 86.38 232 ARG A C 1
ATOM 1861 O O . ARG A 1 232 ? 23.516 -0.277 -7.082 1 86.38 232 ARG A O 1
ATOM 1868 N N . TYR A 1 233 ? 21.797 -1.619 -7.137 1 87 233 TYR A N 1
ATOM 1869 C CA . TYR A 1 233 ? 22.641 -2.787 -6.953 1 87 233 TYR A CA 1
ATOM 1870 C C . TYR A 1 233 ? 23.594 -2.963 -8.141 1 87 233 TYR A C 1
ATOM 1872 O O . TYR A 1 233 ? 24.797 -3.137 -7.961 1 87 233 TYR A O 1
ATOM 1880 N N . SER A 1 234 ? 23.094 -2.836 -9.305 1 90.62 234 SER A N 1
ATOM 1881 C CA . SER A 1 234 ? 23.891 -2.957 -10.523 1 90.62 234 SER A CA 1
ATOM 1882 C C . SER A 1 234 ? 24.938 -1.854 -10.609 1 90.62 234 SER A C 1
ATOM 1884 O O . SER A 1 234 ? 26.094 -2.113 -10.961 1 90.62 234 SER A O 1
ATOM 1886 N N . GLU A 1 235 ? 24.469 -0.739 -10.266 1 87.75 235 GLU A N 1
ATOM 1887 C CA . GLU A 1 235 ? 25.391 0.39 -10.281 1 87.75 235 GLU A CA 1
ATOM 1888 C C . GLU A 1 235 ? 26.531 0.179 -9.289 1 87.75 235 GLU A C 1
ATOM 1890 O O . GLU A 1 235 ? 27.688 0.418 -9.617 1 87.75 235 GLU A O 1
ATOM 1895 N N . ASN A 1 236 ? 26.203 -0.207 -8.172 1 89.19 236 ASN A N 1
ATOM 1896 C CA . ASN A 1 236 ? 27.203 -0.462 -7.148 1 89.19 236 ASN A CA 1
ATOM 1897 C C . ASN A 1 236 ? 28.188 -1.545 -7.582 1 89.19 236 ASN A C 1
ATOM 1899 O O . ASN A 1 236 ? 29.406 -1.407 -7.383 1 89.19 236 ASN A O 1
ATOM 1903 N N . LEU A 1 237 ? 27.734 -2.494 -8.203 1 92.5 237 LEU A N 1
ATOM 1904 C CA . LEU A 1 237 ? 28.594 -3.57 -8.695 1 92.5 237 LEU A CA 1
ATOM 1905 C C . LEU A 1 237 ? 29.547 -3.062 -9.773 1 92.5 237 LEU A C 1
ATOM 1907 O O . LEU A 1 237 ? 30.719 -3.428 -9.789 1 92.5 237 LEU A O 1
ATOM 1911 N N . GLN A 1 238 ? 29.047 -2.244 -10.539 1 92.62 238 GLN A N 1
ATOM 1912 C CA . GLN A 1 238 ? 29.859 -1.681 -11.617 1 92.62 238 GLN A CA 1
ATOM 1913 C C . GLN A 1 238 ? 31 -0.827 -11.055 1 92.62 238 GLN A C 1
ATOM 1915 O O . GLN A 1 238 ? 32.125 -0.947 -11.492 1 92.62 238 GLN A O 1
ATOM 1920 N N . VAL A 1 239 ? 30.719 -0.076 -10.125 1 90.81 239 VAL A N 1
ATOM 1921 C CA . VAL A 1 239 ? 31.719 0.798 -9.539 1 90.81 239 VAL A CA 1
ATOM 1922 C C . VAL A 1 239 ? 32.75 -0.038 -8.773 1 90.81 239 VAL A C 1
ATOM 1924 O O . VAL A 1 239 ? 33.938 0.24 -8.828 1 90.81 239 VAL A O 1
ATOM 1927 N N . LYS A 1 240 ? 32.281 -1.004 -8.148 1 90.38 240 LYS A N 1
ATOM 1928 C CA . LYS A 1 240 ? 33.188 -1.895 -7.43 1 90.38 240 LYS A CA 1
ATOM 1929 C C . LYS A 1 240 ? 34.125 -2.615 -8.398 1 90.38 240 LYS A C 1
ATOM 1931 O O . LYS A 1 240 ? 35.312 -2.783 -8.109 1 90.38 240 LYS A O 1
ATOM 1936 N N . GLU A 1 241 ? 33.562 -2.934 -9.453 1 91.5 241 GLU A N 1
ATOM 1937 C CA . GLU A 1 241 ? 34.406 -3.568 -10.477 1 91.5 241 GLU A CA 1
ATOM 1938 C C . GLU A 1 241 ? 35.469 -2.605 -11 1 91.5 241 GLU A C 1
ATOM 1940 O O . GLU A 1 241 ? 36.625 -2.986 -11.164 1 91.5 241 GLU A O 1
ATOM 1945 N N . GLU A 1 242 ? 35.062 -1.459 -11.234 1 87 242 GLU A N 1
ATOM 1946 C CA . GLU A 1 242 ? 36 -0.443 -11.695 1 87 242 GLU A CA 1
ATOM 1947 C C . GLU A 1 242 ? 37.094 -0.19 -10.656 1 87 242 GLU A C 1
ATOM 1949 O O . GLU A 1 242 ? 38.25 -0.07 -10.992 1 87 242 GLU A O 1
ATOM 1954 N N . LEU A 1 243 ? 36.75 -0.101 -9.477 1 83.75 243 LEU A N 1
ATOM 1955 C CA . LEU A 1 243 ? 37.688 0.09 -8.383 1 83.75 243 LEU A CA 1
ATOM 1956 C C . LEU A 1 243 ? 38.656 -1.074 -8.312 1 83.75 243 LEU A C 1
ATOM 1958 O O . LEU A 1 243 ? 39.875 -0.866 -8.133 1 83.75 243 LEU A O 1
ATOM 1962 N N . TYR A 1 244 ? 38.188 -2.195 -8.492 1 84.44 244 TYR A N 1
ATOM 1963 C CA . TYR A 1 244 ? 39.031 -3.377 -8.461 1 84.44 244 TYR A CA 1
ATOM 1964 C C . TYR A 1 244 ? 40.062 -3.338 -9.602 1 84.44 244 TYR A C 1
ATOM 1966 O O . TYR A 1 244 ? 41.219 -3.652 -9.398 1 84.44 244 TYR A O 1
ATOM 1974 N N . LYS A 1 245 ? 39.625 -2.926 -10.734 1 81.06 245 LYS A N 1
ATOM 1975 C CA . LYS A 1 245 ? 40.531 -2.807 -11.875 1 81.06 245 LYS A CA 1
ATOM 1976 C C . LYS A 1 245 ? 41.625 -1.778 -11.609 1 81.06 245 LYS A C 1
ATOM 1978 O O . LYS A 1 245 ? 42.781 -1.997 -11.953 1 81.06 245 LYS A O 1
ATOM 1983 N N . HIS A 1 246 ? 41.281 -0.729 -10.984 1 74.94 246 HIS A N 1
ATOM 1984 C CA . HIS A 1 246 ? 42.25 0.333 -10.703 1 74.94 246 HIS A CA 1
ATOM 1985 C C . HIS A 1 246 ? 43.219 -0.071 -9.594 1 74.94 246 HIS A C 1
ATOM 1987 O O . HIS A 1 246 ? 44.375 0.347 -9.586 1 74.94 246 HIS A O 1
ATOM 1993 N N . ARG A 1 247 ? 42.688 -0.824 -8.766 1 70.88 247 ARG A N 1
ATOM 1994 C CA . ARG A 1 247 ? 43.531 -1.294 -7.676 1 70.88 247 ARG A CA 1
ATOM 1995 C C . ARG A 1 247 ? 44.562 -2.301 -8.18 1 70.88 247 ARG A C 1
ATOM 1997 O O . ARG A 1 247 ? 45.656 -2.412 -7.617 1 70.88 247 ARG A O 1
ATOM 2004 N N . GLN A 1 248 ? 44.219 -2.898 -9.312 1 64.31 248 GLN A N 1
ATOM 2005 C CA . GLN A 1 248 ? 45.125 -3.9 -9.867 1 64.31 248 GLN A CA 1
ATOM 2006 C C . GLN A 1 248 ? 46.094 -3.273 -10.867 1 64.31 248 GLN A C 1
ATOM 2008 O O . GLN A 1 248 ? 46.906 -3.975 -11.484 1 64.31 248 GLN A O 1
ATOM 2013 N N . THR A 1 249 ? 46 -1.913 -11.211 1 57.31 249 THR A N 1
ATOM 2014 C CA . THR A 1 249 ? 46.844 -1.333 -12.242 1 57.31 249 THR A CA 1
ATOM 2015 C C . THR A 1 249 ? 48.312 -1.479 -11.859 1 57.31 249 THR A C 1
ATOM 2017 O O . THR A 1 249 ? 48.75 -1.014 -10.805 1 57.31 249 THR A O 1
ATOM 2020 N N . VAL A 1 250 ? 48.969 -2.523 -12.367 1 57.09 250 VAL A N 1
ATOM 2021 C CA . VAL A 1 250 ? 50.406 -2.773 -12.414 1 57.09 250 VAL A CA 1
ATOM 2022 C C . VAL A 1 250 ? 51 -2.078 -13.625 1 57.09 250 VAL A C 1
ATOM 2024 O O . VAL A 1 250 ? 50.469 -2.166 -14.734 1 57.09 250 VAL A O 1
ATOM 2027 N N . VAL A 1 251 ? 51.719 -0.924 -13.414 1 56.53 251 VAL A N 1
ATOM 2028 C CA . VAL A 1 251 ? 52.438 -0.325 -14.523 1 56.53 251 VAL A CA 1
ATOM 2029 C C . VAL A 1 251 ? 53.656 -1.204 -14.875 1 56.53 251 VAL A C 1
ATOM 2031 O O . VAL A 1 251 ? 54.5 -1.462 -14.023 1 56.53 251 VAL A O 1
ATOM 2034 N N . LYS A 1 252 ? 53.531 -1.874 -15.977 1 55.78 252 LYS A N 1
ATOM 2035 C CA . LYS A 1 252 ? 54.656 -2.65 -16.484 1 55.78 252 LYS A CA 1
ATOM 2036 C C . LYS A 1 252 ? 55.625 -1.766 -17.25 1 55.78 252 LYS A C 1
ATOM 2038 O O . LYS A 1 252 ? 55.25 -1.043 -18.156 1 55.78 252 LYS A O 1
ATOM 2043 N N . ILE A 1 253 ? 56.75 -1.476 -16.688 1 58.06 253 ILE A N 1
ATOM 2044 C CA . ILE A 1 253 ? 57.812 -0.763 -17.359 1 58.06 253 ILE A CA 1
ATOM 2045 C C . ILE A 1 253 ? 58.844 -1.763 -17.906 1 58.06 253 ILE A C 1
ATOM 2047 O O . ILE A 1 253 ? 59.344 -2.605 -17.156 1 58.06 253 ILE A O 1
ATOM 2051 N N . ASP A 1 254 ? 58.938 -1.811 -19.203 1 61.81 254 ASP A N 1
ATOM 2052 C CA . ASP A 1 254 ? 59.938 -2.645 -19.812 1 61.81 254 ASP A CA 1
ATOM 2053 C C . ASP A 1 254 ? 61.062 -1.791 -20.438 1 61.81 254 ASP A C 1
ATOM 2055 O O . ASP A 1 254 ? 61.062 -0.567 -20.297 1 61.81 254 ASP A O 1
ATOM 2059 N N . GLY A 1 255 ? 62.156 -2.486 -21.016 1 64.81 255 GLY A N 1
ATOM 2060 C CA . GLY A 1 255 ? 63.281 -1.824 -21.641 1 64.81 255 GLY A CA 1
ATOM 2061 C C . GLY A 1 255 ? 62.906 -0.942 -22.812 1 64.81 255 GLY A C 1
ATOM 2062 O O . GLY A 1 255 ? 63.656 -0.043 -23.188 1 64.81 255 GLY A O 1
ATOM 2063 N N . GLU A 1 256 ? 61.688 -1.079 -23.234 1 75.62 256 GLU A N 1
ATOM 2064 C CA . GLU A 1 256 ? 61.281 -0.324 -24.422 1 75.62 256 GLU A CA 1
ATOM 2065 C C . GLU A 1 256 ? 60.312 0.793 -24.047 1 75.62 256 GLU A C 1
ATOM 2067 O O . GLU A 1 256 ? 59.844 1.533 -24.906 1 75.62 256 GLU A O 1
ATOM 2072 N N . SER A 1 257 ? 60.094 0.943 -22.781 1 75.25 257 SER A N 1
ATOM 2073 C CA . SER A 1 257 ? 59.188 1.991 -22.344 1 75.25 257 SER A CA 1
ATOM 2074 C C . SER A 1 257 ? 59.781 3.377 -22.578 1 75.25 257 SER A C 1
ATOM 2076 O O . SER A 1 257 ? 60.938 3.627 -22.25 1 75.25 257 SER A O 1
ATOM 2078 N N . MET A 1 258 ? 58.906 4.215 -23.219 1 82.44 258 MET A N 1
ATOM 2079 C CA . MET A 1 258 ? 59.375 5.539 -23.609 1 82.44 258 MET A CA 1
ATOM 2080 C C . MET A 1 258 ? 58.688 6.629 -22.797 1 82.44 258 MET A C 1
ATOM 2082 O O . MET A 1 258 ? 57.562 6.469 -22.375 1 82.44 258 MET A O 1
ATOM 2086 N N . CYS A 1 259 ? 59.469 7.605 -22.609 1 76 259 CYS A N 1
ATOM 2087 C CA . CYS A 1 259 ? 58.875 8.812 -22.031 1 76 259 CYS A CA 1
ATOM 2088 C C . CYS A 1 259 ? 57.938 9.5 -22.984 1 76 259 CYS A C 1
ATOM 2090 O O . CYS A 1 259 ? 58.281 9.727 -24.156 1 76 259 CYS A O 1
ATOM 2092 N N . ALA A 1 260 ? 56.75 9.867 -22.562 1 80.69 260 ALA A N 1
ATOM 2093 C CA . ALA A 1 260 ? 55.719 10.461 -23.406 1 80.69 260 ALA A CA 1
ATOM 2094 C C . ALA A 1 260 ? 56.094 11.898 -23.781 1 80.69 260 ALA A C 1
ATOM 2096 O O . ALA A 1 260 ? 55.562 12.445 -24.75 1 80.69 260 ALA A O 1
ATOM 2097 N N . LEU A 1 261 ? 57 12.508 -23.062 1 79.38 261 LEU A N 1
ATOM 2098 C CA . LEU A 1 261 ? 57.344 13.914 -23.297 1 79.38 261 LEU A CA 1
ATOM 2099 C C . LEU A 1 261 ? 58.562 14.031 -24.172 1 79.38 261 LEU A C 1
ATOM 2101 O O . LEU A 1 261 ? 58.562 14.773 -25.156 1 79.38 261 LEU A O 1
ATOM 2105 N N . CYS A 1 262 ? 59.688 13.352 -23.891 1 79.69 262 CYS A N 1
ATOM 2106 C CA . CYS A 1 262 ? 60.938 13.5 -24.641 1 79.69 262 CYS A CA 1
ATOM 2107 C C . CYS A 1 262 ? 61.094 12.383 -25.656 1 79.69 262 CYS A C 1
ATOM 2109 O O . CYS A 1 262 ? 62 12.422 -26.484 1 79.69 262 CYS A O 1
ATOM 2111 N N . HIS A 1 263 ? 60.188 11.383 -25.578 1 87.19 263 HIS A N 1
ATOM 2112 C CA . HIS A 1 263 ? 60.156 10.242 -26.484 1 87.19 263 HIS A CA 1
ATOM 2113 C C . HIS A 1 263 ? 61.469 9.438 -26.422 1 87.19 263 HIS A C 1
ATOM 2115 O O . HIS A 1 263 ? 61.844 8.805 -27.406 1 87.19 263 HIS A O 1
ATOM 2121 N N . LYS A 1 264 ? 62.156 9.539 -25.406 1 82.94 264 LYS A N 1
ATOM 2122 C CA . LYS A 1 264 ? 63.312 8.688 -25.141 1 82.94 264 LYS A CA 1
ATOM 2123 C C . LYS A 1 264 ? 62.938 7.527 -24.219 1 82.94 264 LYS A C 1
ATOM 2125 O O . LYS A 1 264 ? 61.938 7.574 -23.531 1 82.94 264 LYS A O 1
ATOM 2130 N N . ARG A 1 265 ? 63.812 6.555 -24.297 1 82 265 ARG A N 1
ATOM 2131 C CA . ARG A 1 265 ? 63.531 5.383 -23.469 1 82 265 ARG A CA 1
ATOM 2132 C C . ARG A 1 265 ? 63.688 5.711 -21.984 1 82 265 ARG A C 1
ATOM 2134 O O . ARG A 1 265 ? 64.562 6.453 -21.594 1 82 265 ARG A O 1
ATOM 2141 N N . ILE A 1 266 ? 62.75 5.262 -21.125 1 74.56 266 ILE A N 1
ATOM 2142 C CA . ILE A 1 266 ? 62.75 5.508 -19.688 1 74.56 266 ILE A CA 1
ATOM 2143 C C . ILE A 1 266 ? 63.906 4.734 -19.031 1 74.56 266 ILE A C 1
ATOM 2145 O O . ILE A 1 266 ? 64.625 5.281 -18.203 1 74.56 266 ILE A O 1
ATOM 2149 N N . GLY A 1 267 ? 64.125 3.566 -19.562 1 63.22 267 GLY A N 1
ATOM 2150 C CA . GLY A 1 267 ? 65.188 2.781 -19.031 1 63.22 267 GLY A CA 1
ATOM 2151 C C . GLY A 1 267 ? 65.188 2.658 -17.516 1 63.22 267 GLY A C 1
ATOM 2152 O O . GLY A 1 267 ? 64.125 2.262 -16.953 1 63.22 267 GLY A O 1
ATOM 2153 N N . THR A 1 268 ? 66.312 3.111 -16.891 1 60 268 THR A N 1
ATOM 2154 C CA . THR A 1 268 ? 66.438 3.021 -15.438 1 60 268 THR A CA 1
ATOM 2155 C C . THR A 1 268 ? 66.25 4.387 -14.789 1 60 268 THR A C 1
ATOM 2157 O O . THR A 1 268 ? 66.5 4.555 -13.586 1 60 268 THR A O 1
ATOM 2160 N N . SER A 1 269 ? 65.812 5.301 -15.523 1 61.81 269 SER A N 1
ATOM 2161 C CA . SER A 1 269 ? 65.625 6.656 -15.023 1 61.81 269 SER A CA 1
ATOM 2162 C C . SER A 1 269 ? 64.375 6.754 -14.141 1 61.81 269 SER A C 1
ATOM 2164 O O . SER A 1 269 ? 63.5 5.91 -14.234 1 61.81 269 SER A O 1
ATOM 2166 N N . VAL A 1 270 ? 64.438 7.637 -13.109 1 64.31 270 VAL A N 1
ATOM 2167 C CA . VAL A 1 270 ? 63.25 7.941 -12.297 1 64.31 270 VAL A CA 1
ATOM 2168 C C . VAL A 1 270 ? 62.125 8.438 -13.188 1 64.31 270 VAL A C 1
ATOM 2170 O O . VAL A 1 270 ? 62.344 9.258 -14.078 1 64.31 270 VAL A O 1
ATOM 2173 N N . PHE A 1 271 ? 60.938 7.738 -13.086 1 65.31 271 PHE A N 1
ATOM 2174 C CA . PHE A 1 271 ? 59.844 8.078 -13.961 1 65.31 271 PHE A CA 1
ATOM 2175 C C . PHE A 1 271 ? 58.562 8.336 -13.156 1 65.31 271 PHE A C 1
ATOM 2177 O O . PHE A 1 271 ? 58.5 8.023 -11.969 1 65.31 271 PHE A O 1
ATOM 2184 N N . ALA A 1 272 ? 57.656 9.07 -13.672 1 64.19 272 ALA A N 1
ATOM 2185 C CA . ALA A 1 272 ? 56.312 9.328 -13.148 1 64.19 272 ALA A CA 1
ATOM 2186 C C . ALA A 1 272 ? 55.25 8.703 -14.047 1 64.19 272 ALA A C 1
ATOM 2188 O O . ALA A 1 272 ? 55.406 8.625 -15.266 1 64.19 272 ALA A O 1
ATOM 2189 N N . VAL A 1 273 ? 54.375 8.047 -13.336 1 67.06 273 VAL A N 1
ATOM 2190 C CA . VAL A 1 273 ? 53.25 7.48 -14.07 1 67.06 273 VAL A CA 1
ATOM 2191 C C . VAL A 1 273 ? 52.031 8.383 -13.922 1 67.06 273 VAL A C 1
ATOM 2193 O O . VAL A 1 273 ? 51.688 8.805 -12.812 1 67.06 273 VAL A O 1
ATOM 2196 N N . TYR A 1 274 ? 51.562 8.688 -15.055 1 59.31 274 TYR A N 1
ATOM 2197 C CA . TYR A 1 274 ? 50.344 9.484 -15.023 1 59.31 274 TYR A CA 1
ATOM 2198 C C . TYR A 1 274 ? 49.156 8.672 -14.508 1 59.31 274 TYR A C 1
ATOM 2200 O O . TYR A 1 274 ? 49.156 7.438 -14.578 1 59.31 274 TYR A O 1
ATOM 2208 N N . PRO A 1 275 ? 48.219 9.375 -14.023 1 57.69 275 PRO A N 1
ATOM 2209 C CA . PRO A 1 275 ? 47.062 8.727 -13.398 1 57.69 275 PRO A CA 1
ATOM 2210 C C . PRO A 1 275 ? 46.375 7.734 -14.328 1 57.69 275 PRO A C 1
ATOM 2212 O O . PRO A 1 275 ? 45.719 6.805 -13.867 1 57.69 275 PRO A O 1
ATOM 2215 N N . ASN A 1 276 ? 46.688 8.047 -15.516 1 58.09 276 ASN A N 1
ATOM 2216 C CA . ASN A 1 276 ? 46.062 7.133 -16.453 1 58.09 276 ASN A CA 1
ATOM 2217 C C . ASN A 1 276 ? 46.688 5.75 -16.406 1 58.09 276 ASN A C 1
ATOM 2219 O O . ASN A 1 276 ? 46.188 4.793 -16.984 1 58.09 276 ASN A O 1
ATOM 2223 N N . GLY A 1 277 ? 47.75 5.605 -15.727 1 60.81 277 GLY A N 1
ATOM 2224 C CA . GLY A 1 277 ? 48.406 4.348 -15.43 1 60.81 277 GLY A CA 1
ATOM 2225 C C . GLY A 1 277 ? 49.219 3.816 -16.594 1 60.81 277 GLY A C 1
ATOM 2226 O O . GLY A 1 277 ? 49.938 2.812 -16.453 1 60.81 277 GLY A O 1
ATOM 2227 N N . LYS A 1 278 ? 49.125 4.531 -17.672 1 65.62 278 LYS A N 1
ATOM 2228 C CA . LYS A 1 278 ? 49.75 4.031 -18.875 1 65.62 278 LYS A CA 1
ATOM 2229 C C . LYS A 1 278 ? 50.844 4.977 -19.344 1 65.62 278 LYS A C 1
ATOM 2231 O O . LYS A 1 278 ? 51.844 4.539 -19.938 1 65.62 278 LYS A O 1
ATOM 2236 N N . THR A 1 279 ? 50.75 6.207 -19.094 1 69.44 279 THR A N 1
ATOM 2237 C CA . THR A 1 279 ? 51.688 7.207 -19.578 1 69.44 279 THR A CA 1
ATOM 2238 C C . THR A 1 279 ? 52.844 7.355 -18.609 1 69.44 279 THR A C 1
ATOM 2240 O O . THR A 1 279 ? 52.656 7.668 -17.422 1 69.44 279 THR A O 1
ATOM 2243 N N . LEU A 1 280 ? 53.969 7.086 -19.141 1 73.94 280 LEU A N 1
ATOM 2244 C CA . LEU A 1 280 ? 55.219 7.168 -18.391 1 73.94 280 LEU A CA 1
ATOM 2245 C C . LEU A 1 280 ? 56.031 8.383 -18.812 1 73.94 280 LEU A C 1
ATOM 2247 O O . LEU A 1 280 ? 56.062 8.734 -20 1 73.94 280 LEU A O 1
ATOM 2251 N N . VAL A 1 281 ? 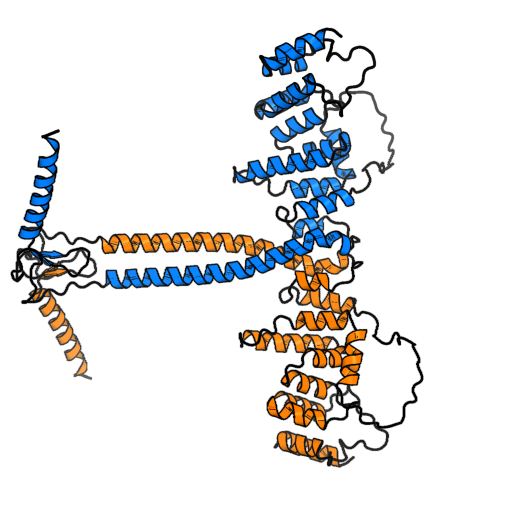56.531 9.125 -17.875 1 74.88 281 VAL A N 1
ATOM 2252 C CA . VAL A 1 281 ? 57.406 10.242 -18.188 1 74.88 281 VAL A CA 1
ATOM 2253 C C . VAL A 1 281 ? 58.625 10.219 -17.266 1 74.88 281 VAL A C 1
ATOM 2255 O O . VAL A 1 281 ? 58.531 9.789 -16.109 1 74.88 281 VAL A O 1
ATOM 2258 N N . HIS A 1 282 ? 59.781 10.734 -17.984 1 71.38 282 HIS A N 1
ATOM 2259 C CA . HIS A 1 282 ? 60.906 10.984 -17.094 1 71.38 282 HIS A CA 1
ATOM 2260 C C . HIS A 1 282 ? 60.562 11.961 -15.992 1 71.38 282 HIS A C 1
ATOM 2262 O O . HIS A 1 282 ? 59.781 12.906 -16.219 1 71.38 282 HIS A O 1
ATOM 2268 N N . PHE A 1 283 ? 61.031 11.68 -14.844 1 70.44 283 PHE A N 1
ATOM 2269 C CA . PHE A 1 283 ? 60.781 12.617 -13.758 1 70.44 283 PHE A CA 1
ATOM 2270 C C . PHE A 1 283 ? 61.281 14.016 -14.117 1 70.44 283 PHE A C 1
ATOM 2272 O O . PHE A 1 283 ? 60.594 15 -13.836 1 70.44 283 PHE A O 1
ATOM 2279 N N . VAL A 1 284 ? 62.406 14.133 -14.703 1 72.75 284 VAL A N 1
ATOM 2280 C CA . VAL A 1 284 ? 62.969 15.414 -15.109 1 72.75 284 VAL A CA 1
ATOM 2281 C C . VAL A 1 284 ? 62.062 16.078 -16.141 1 72.75 284 VAL A C 1
ATOM 2283 O O . VAL A 1 284 ? 61.812 17.281 -16.062 1 72.75 284 VAL A O 1
ATOM 2286 N N . CYS A 1 285 ? 61.656 15.25 -17.047 1 73.38 285 CYS A N 1
ATOM 2287 C CA . CYS A 1 285 ? 60.75 15.781 -18.078 1 73.38 285 CYS A CA 1
ATOM 2288 C C . CYS A 1 285 ? 59.438 16.266 -17.453 1 73.38 285 CYS A C 1
ATOM 2290 O O . CYS A 1 285 ? 58.906 17.281 -17.875 1 73.38 285 CYS A O 1
ATOM 2292 N N . PHE A 1 286 ? 58.906 15.586 -16.547 1 68.75 286 PHE A N 1
ATOM 2293 C CA . PHE A 1 286 ? 57.688 15.961 -15.82 1 68.75 286 PHE A CA 1
ATOM 2294 C C . PHE A 1 286 ? 57.875 17.297 -15.109 1 68.75 286 PHE A C 1
ATOM 2296 O O . PHE A 1 286 ? 57.031 18.188 -15.203 1 68.75 286 PHE A O 1
ATOM 2303 N N . ARG A 1 287 ? 59 17.422 -14.344 1 66.62 287 ARG A N 1
ATOM 2304 C CA . ARG A 1 287 ? 59.312 18.641 -13.617 1 66.62 287 ARG A CA 1
ATOM 2305 C C . ARG A 1 287 ? 59.438 19.828 -14.562 1 66.62 287 ARG A C 1
ATOM 2307 O O . ARG A 1 287 ? 58.938 20.922 -14.289 1 66.62 287 ARG A O 1
ATOM 2314 N N . ASP A 1 288 ? 60.094 19.531 -15.602 1 71.06 288 ASP A N 1
ATOM 2315 C CA . ASP A 1 288 ? 60.312 20.578 -16.594 1 71.06 288 ASP A CA 1
ATOM 2316 C C . ASP A 1 288 ? 58.969 21.016 -17.219 1 71.06 288 ASP A C 1
ATOM 2318 O O . ASP A 1 288 ? 58.781 22.188 -17.516 1 71.06 288 ASP A O 1
ATOM 2322 N N . SER A 1 289 ? 58.188 20.031 -17.297 1 65.56 289 SER A N 1
ATOM 2323 C CA . SER A 1 289 ? 56.875 20.344 -17.891 1 65.56 289 SER A CA 1
ATOM 2324 C C . SER A 1 289 ? 56 21.125 -16.922 1 65.56 289 SER A C 1
ATOM 2326 O O . SER A 1 289 ? 55.219 21.953 -17.344 1 65.56 289 SER A O 1
ATOM 2328 N N . GLN A 1 290 ? 56.094 20.797 -15.672 1 60.25 290 GLN A N 1
ATOM 2329 C CA . GLN A 1 290 ? 55.344 21.531 -14.664 1 60.25 290 GLN A CA 1
ATOM 2330 C C . GLN A 1 290 ? 55.875 22.953 -14.523 1 60.25 290 GLN A C 1
ATOM 2332 O O . GLN A 1 290 ? 55.125 23.891 -14.273 1 60.25 290 GLN A O 1
ATOM 2337 N N . ASN A 1 291 ? 57.25 23.016 -14.594 1 54.72 291 ASN A N 1
ATOM 2338 C CA . ASN A 1 291 ? 57.844 24.344 -14.539 1 54.72 291 ASN A CA 1
ATOM 2339 C C . ASN A 1 291 ? 57.469 25.188 -15.758 1 54.72 291 ASN A C 1
ATOM 2341 O O . ASN A 1 291 ? 57.312 26.391 -15.656 1 54.72 291 ASN A O 1
ATOM 2345 N N . LEU A 1 292 ? 57.406 24.484 -16.719 1 50.19 292 LEU A N 1
ATOM 2346 C CA . LEU A 1 292 ? 56.969 25.25 -17.891 1 50.19 292 LEU A CA 1
ATOM 2347 C C . LEU A 1 292 ? 55.5 25.703 -17.75 1 50.19 292 LEU A C 1
ATOM 2349 O O . LEU A 1 292 ? 55.156 26.781 -18.203 1 50.19 292 LEU A O 1
ATOM 2353 N N . LYS A 1 293 ? 54.812 24.969 -17.109 1 48.97 293 LYS A N 1
ATOM 2354 C CA . LYS A 1 293 ? 53.406 25.406 -16.922 1 48.97 293 LYS A CA 1
ATOM 2355 C C . LYS A 1 293 ? 53.344 26.547 -15.914 1 48.97 293 LYS A C 1
ATOM 2357 O O . LYS A 1 293 ? 52.531 27.469 -16.078 1 48.97 293 LYS A O 1
ATOM 2362 N N . THR A 1 294 ? 54.125 26.516 -14.898 1 45.09 294 THR A N 1
ATOM 2363 C CA . THR A 1 294 ? 54.156 27.625 -13.961 1 45.09 294 THR A CA 1
ATOM 2364 C C . THR A 1 294 ? 54.688 28.891 -14.633 1 45.09 294 THR A C 1
ATOM 2366 O O . THR A 1 294 ? 54.281 30 -14.328 1 45.09 294 THR A O 1
ATOM 2369 N N . VAL A 1 295 ? 55.625 28.734 -15.445 1 44.12 295 VAL A N 1
ATOM 2370 C CA . VAL A 1 295 ? 56.188 29.938 -16.078 1 44.12 295 VAL A CA 1
ATOM 2371 C C . VAL A 1 295 ? 55.156 30.5 -17.078 1 44.12 295 VAL A C 1
ATOM 2373 O O . VAL A 1 295 ? 55.062 31.719 -17.234 1 44.12 295 VAL A O 1
ATOM 2376 N N . ARG A 1 296 ? 54.375 29.719 -17.641 1 42.88 296 ARG A N 1
ATOM 2377 C CA . ARG A 1 296 ? 53.406 30.312 -18.578 1 42.88 296 ARG A CA 1
ATOM 2378 C C . ARG A 1 296 ? 52.312 31.031 -17.828 1 42.88 296 ARG A C 1
ATOM 2380 O O . ARG A 1 296 ? 51.781 32.062 -18.312 1 42.88 296 ARG A O 1
ATOM 2387 N N . GLY A 1 297 ? 51.969 30.5 -16.734 1 41.53 297 GLY A N 1
ATOM 2388 C CA . GLY A 1 297 ? 50.938 31.203 -15.992 1 41.53 297 GLY A CA 1
ATOM 2389 C C . GLY A 1 297 ? 51.406 32.531 -15.438 1 41.53 297 GLY A C 1
ATOM 2390 O O . GLY A 1 297 ? 50.594 33.438 -15.203 1 41.53 297 GLY A O 1
ATOM 2391 N N . SER A 1 298 ? 52.656 32.625 -15.086 1 40.16 298 SER A N 1
ATOM 2392 C CA . SER A 1 298 ? 53.094 33.875 -14.531 1 40.16 298 SER A CA 1
ATOM 2393 C C . SER A 1 298 ? 53.219 34.969 -15.609 1 40.16 298 SER A C 1
ATOM 2395 O O . SER A 1 298 ? 53.125 36.156 -15.312 1 40.16 298 SER A O 1
ATOM 2397 N N . LEU A 1 299 ? 53.406 34.656 -16.766 1 38.66 299 LEU A N 1
ATOM 2398 C CA . LEU A 1 299 ? 53.625 35.719 -17.734 1 38.66 299 LEU A CA 1
ATOM 2399 C C . LEU A 1 299 ? 52.312 36.406 -18.125 1 38.66 299 LEU A C 1
ATOM 2401 O O . LEU A 1 299 ? 52.312 37.469 -18.75 1 38.66 299 LEU A O 1
ATOM 2405 N N . THR A 1 300 ? 51.25 35.781 -17.922 1 37.06 300 THR A N 1
ATOM 2406 C CA . THR A 1 300 ? 50.094 36.438 -18.484 1 37.06 300 THR A CA 1
ATOM 2407 C C . THR A 1 300 ? 49.594 37.531 -17.562 1 37.06 300 THR A C 1
ATOM 2409 O O . THR A 1 300 ? 48.75 38.344 -17.938 1 37.06 300 THR A O 1
ATOM 2412 N N . MET A 1 301 ? 50.062 37.625 -16.281 1 33.84 301 MET A N 1
ATOM 2413 C CA . MET A 1 301 ? 49.375 38.625 -15.523 1 33.84 301 MET A CA 1
ATOM 2414 C C . MET A 1 301 ? 49.969 40 -15.766 1 33.84 301 MET A C 1
ATOM 2416 O O . MET A 1 301 ? 49.5 41 -15.195 1 33.84 301 MET A O 1
ATOM 2420 N N . LYS A 1 302 ? 51.188 40.156 -16.266 1 38.22 302 LYS A N 1
ATOM 2421 C CA . LYS A 1 302 ? 51.656 41.531 -16.094 1 38.22 302 LYS A CA 1
ATOM 2422 C C . LYS A 1 302 ? 51 42.469 -17.078 1 38.22 302 LYS A C 1
ATOM 2424 O O . LYS A 1 302 ? 51.125 43.688 -16.969 1 38.22 302 LYS A O 1
ATOM 2429 N N . HIS A 1 303 ? 50.688 42.031 -18.219 1 33.03 303 HIS A N 1
ATOM 2430 C CA . HIS A 1 303 ? 50.469 43.156 -19.094 1 33.03 303 HIS A CA 1
ATOM 2431 C C . HIS A 1 303 ? 49.062 43.719 -18.922 1 33.03 303 HIS A C 1
ATOM 2433 O O . HIS A 1 303 ? 48.688 44.719 -19.547 1 33.03 303 HIS A O 1
ATOM 2439 N N . LYS A 1 304 ? 48.219 43.094 -18 1 24.97 304 LYS A N 1
ATOM 2440 C CA . LYS A 1 304 ? 47.094 44.031 -17.953 1 24.97 304 LYS A CA 1
ATOM 2441 C C . LYS A 1 304 ? 47.25 45 -16.781 1 24.97 304 LYS A C 1
ATOM 2443 O O . LYS A 1 304 ? 47.656 44.594 -15.688 1 24.97 304 LYS A O 1
ATOM 2448 N N . MET B 1 1 ? -18.594 -54.469 -14.414 1 21.55 1 MET B N 1
ATOM 2449 C CA . MET B 1 1 ? -18.109 -54.75 -13.062 1 21.55 1 MET B CA 1
ATOM 2450 C C . MET B 1 1 ? -16.625 -55.094 -13.078 1 21.55 1 MET B C 1
ATOM 2452 O O . MET B 1 1 ? -15.875 -54.656 -12.195 1 21.55 1 MET B O 1
ATOM 2456 N N . LEU B 1 2 ? -16.328 -55.875 -14.055 1 24.67 2 LEU B N 1
ATOM 2457 C CA . LEU B 1 2 ? -15.078 -56.625 -14.008 1 24.67 2 LEU B CA 1
ATOM 2458 C C . LEU B 1 2 ? -13.922 -55.781 -14.539 1 24.67 2 LEU B C 1
ATOM 2460 O O . LEU B 1 2 ? -12.766 -56 -14.172 1 24.67 2 LEU B O 1
ATOM 2464 N N . VAL B 1 3 ? -14.328 -54.812 -15.578 1 31.42 3 VAL B N 1
ATOM 2465 C CA . VAL B 1 3 ? -13.258 -54.25 -16.391 1 31.42 3 VAL B CA 1
ATOM 2466 C C . VAL B 1 3 ? -12.508 -53.188 -15.586 1 31.42 3 VAL B C 1
ATOM 2468 O O . VAL B 1 3 ? -11.383 -52.812 -15.938 1 31.42 3 VAL B O 1
ATOM 2471 N N . LEU B 1 4 ? -13.109 -52.656 -14.578 1 32.91 4 LEU B N 1
ATOM 2472 C CA . LEU B 1 4 ? -12.516 -51.625 -13.734 1 32.91 4 LEU B CA 1
ATOM 2473 C C . LEU B 1 4 ? -11.391 -52.219 -12.883 1 32.91 4 LEU B C 1
ATOM 2475 O O . LEU B 1 4 ? -10.492 -51.469 -12.453 1 32.91 4 LEU B O 1
ATOM 2479 N N . GLU B 1 5 ? -11.523 -53.469 -12.477 1 33.41 5 GLU B N 1
ATOM 2480 C CA . GLU B 1 5 ? -10.5 -54.125 -11.664 1 33.41 5 GLU B CA 1
ATOM 2481 C C . GLU B 1 5 ? -9.18 -54.25 -12.43 1 33.41 5 GLU B C 1
ATOM 2483 O O . GLU B 1 5 ? -8.102 -54.188 -11.836 1 33.41 5 GLU B O 1
ATOM 2488 N N . PHE B 1 6 ? -9.266 -54.656 -13.75 1 35.06 6 PHE B N 1
ATOM 2489 C CA . PHE B 1 6 ? -8.031 -54.844 -14.508 1 35.06 6 PHE B CA 1
ATOM 2490 C C . PHE B 1 6 ? -7.371 -53.5 -14.828 1 35.06 6 PHE B C 1
ATOM 2492 O O . PHE B 1 6 ? -6.156 -53.438 -15.023 1 35.06 6 PHE B O 1
ATOM 2499 N N . SER B 1 7 ? -8.18 -52.438 -14.875 1 39.84 7 SER B N 1
ATOM 2500 C CA . SER B 1 7 ? -7.727 -51.094 -15.305 1 39.84 7 SER B CA 1
ATOM 2501 C C . SER B 1 7 ? -6.883 -50.438 -14.234 1 39.84 7 SER B C 1
ATOM 2503 O O . SER B 1 7 ? -6.227 -49.406 -14.492 1 39.84 7 SER B O 1
ATOM 2505 N N . THR B 1 8 ? -7.047 -50.781 -13.133 1 37.75 8 THR B N 1
ATOM 2506 C CA . THR B 1 8 ? -6.191 -50.25 -12.07 1 37.75 8 THR B CA 1
ATOM 2507 C C . THR B 1 8 ? -4.75 -50.719 -12.266 1 37.75 8 THR B C 1
ATOM 2509 O O . THR B 1 8 ? -3.811 -49.969 -11.992 1 37.75 8 THR B O 1
ATOM 2512 N N . LEU B 1 9 ? -4.531 -52 -12.641 1 37.28 9 LEU B N 1
ATOM 2513 C CA . LEU B 1 9 ? -3.189 -52.531 -12.836 1 37.28 9 LEU B CA 1
ATOM 2514 C C . LEU B 1 9 ? -2.527 -51.906 -14.062 1 37.28 9 LEU B C 1
ATOM 2516 O O . LEU B 1 9 ? -1.333 -51.594 -14.039 1 37.28 9 LEU B O 1
ATOM 2520 N N . VAL B 1 10 ? -3.299 -51.719 -15.188 1 40.22 10 VAL B N 1
ATOM 2521 C CA . VAL B 1 10 ? -2.723 -51.125 -16.391 1 40.22 10 VAL B CA 1
ATOM 2522 C C . VAL B 1 10 ? -2.475 -49.625 -16.141 1 40.22 10 VAL B C 1
ATOM 2524 O O . VAL B 1 10 ? -1.523 -49.062 -16.672 1 40.22 10 VAL B O 1
ATOM 2527 N N . LEU B 1 11 ? -3.279 -48.938 -15.43 1 43.66 11 LEU B N 1
ATOM 2528 C CA . LEU B 1 11 ? -3.059 -47.531 -15.07 1 43.66 11 LEU B CA 1
ATOM 2529 C C . LEU B 1 11 ? -1.764 -47.375 -14.281 1 43.66 11 LEU B C 1
ATOM 2531 O O . LEU B 1 11 ? -1.071 -46.344 -14.414 1 43.66 11 LEU B O 1
ATOM 2535 N N . GLU B 1 12 ? -1.481 -48.281 -13.422 1 42.06 12 GLU B N 1
ATOM 2536 C CA . GLU B 1 12 ? -0.215 -48.219 -12.695 1 42.06 12 GLU B CA 1
ATOM 2537 C C . GLU B 1 12 ? 0.972 -48.281 -13.656 1 42.06 12 GLU B C 1
ATOM 2539 O O . GLU B 1 12 ? 1.978 -47.594 -13.469 1 42.06 12 GLU B O 1
ATOM 2544 N N . LYS B 1 13 ? 0.936 -49.219 -14.617 1 43.75 13 LYS B N 1
ATOM 2545 C CA . LYS B 1 13 ? 2.145 -49.5 -15.383 1 43.75 13 LYS B CA 1
ATOM 2546 C C . LYS B 1 13 ? 2.227 -48.594 -16.609 1 43.75 13 LYS B C 1
ATOM 2548 O O . LYS B 1 13 ? 3.318 -48.219 -17.047 1 43.75 13 LYS B O 1
ATOM 2553 N N . CYS B 1 14 ? 1.157 -48.375 -17.578 1 42.34 14 CYS B N 1
ATOM 2554 C CA . CYS B 1 14 ? 1.275 -47.531 -18.75 1 42.34 14 CYS B CA 1
ATOM 2555 C C . CYS B 1 14 ? 0.164 -46.469 -18.781 1 42.34 14 CYS B C 1
ATOM 2557 O O . CYS B 1 14 ? -0.843 -46.656 -19.469 1 42.34 14 CYS B O 1
ATOM 2559 N N . PRO B 1 15 ? 0.204 -45.406 -17.984 1 46.38 15 PRO B N 1
ATOM 2560 C CA . PRO B 1 15 ? -0.82 -44.344 -17.828 1 46.38 15 PRO B CA 1
ATOM 2561 C C . PRO B 1 15 ? -1.342 -43.844 -19.172 1 46.38 15 PRO B C 1
ATOM 2563 O O . PRO B 1 15 ? -2.545 -43.594 -19.328 1 46.38 15 PRO B O 1
ATOM 2566 N N . THR B 1 16 ? -0.528 -43.594 -20.125 1 46.25 16 THR B N 1
ATOM 2567 C CA . THR B 1 16 ? -0.937 -43.062 -21.438 1 46.25 16 THR B CA 1
ATOM 2568 C C . THR B 1 16 ? -1.886 -44.062 -22.125 1 46.25 16 THR B C 1
ATOM 2570 O O . THR B 1 16 ? -2.887 -43.656 -22.703 1 46.25 16 THR B O 1
ATOM 2573 N N . GLU B 1 17 ? -1.538 -45.25 -22.125 1 49.16 17 GLU B N 1
ATOM 2574 C CA . GLU B 1 17 ? -2.354 -46.25 -22.781 1 49.16 17 GLU B CA 1
ATOM 2575 C C . GLU B 1 17 ? -3.695 -46.438 -22.062 1 49.16 17 GLU B C 1
ATOM 2577 O O . GLU B 1 17 ? -4.719 -46.656 -22.703 1 49.16 17 GLU B O 1
ATOM 2582 N N . THR B 1 18 ? -3.645 -46.25 -20.75 1 50.91 18 THR B N 1
ATOM 2583 C CA . THR B 1 18 ? -4.887 -46.312 -19.984 1 50.91 18 THR B CA 1
ATOM 2584 C C . THR B 1 18 ? -5.793 -45.125 -20.328 1 50.91 18 THR B C 1
ATOM 2586 O O . THR B 1 18 ? -7.008 -45.281 -20.469 1 50.91 18 THR B O 1
ATOM 2589 N N . ILE B 1 19 ? -5.246 -44 -20.453 1 53.62 19 ILE B N 1
ATOM 2590 C CA . ILE B 1 19 ? -6.027 -42.875 -20.922 1 53.62 19 ILE B CA 1
ATOM 2591 C C . ILE B 1 19 ? -6.633 -43.219 -22.297 1 53.62 19 ILE B C 1
ATOM 2593 O O . ILE B 1 19 ? -7.805 -42.906 -22.547 1 53.62 19 ILE B O 1
ATOM 2597 N N . GLU B 1 20 ? -5.82 -43.719 -23.141 1 53.06 20 GLU B N 1
ATOM 2598 C CA . GLU B 1 20 ? -6.332 -44.156 -24.438 1 53.06 20 GLU B CA 1
ATOM 2599 C C . GLU B 1 20 ? -7.414 -45.219 -24.281 1 53.06 20 GLU B C 1
ATOM 2601 O O . GLU B 1 20 ? -8.414 -45.188 -25 1 53.06 20 GLU B O 1
ATOM 2606 N N . LEU B 1 21 ? -7.098 -46.156 -23.422 1 51.66 21 LEU B N 1
ATOM 2607 C CA . LEU B 1 21 ? -8.109 -47.188 -23.172 1 51.66 21 LEU B CA 1
ATOM 2608 C C . LEU B 1 21 ? -9.359 -46.562 -22.562 1 51.66 21 LEU B C 1
ATOM 2610 O O . LEU B 1 21 ? -10.484 -46.938 -22.922 1 51.66 21 LEU B O 1
ATOM 2614 N N . PHE B 1 22 ? -9.109 -45.625 -21.656 1 50.47 22 PHE B N 1
ATOM 2615 C CA . PHE B 1 22 ? -10.242 -44.875 -21.109 1 50.47 22 PHE B CA 1
ATOM 2616 C C . PHE B 1 22 ? -10.961 -44.125 -22.203 1 50.47 22 PHE B C 1
ATOM 2618 O O . PHE B 1 22 ? -12.195 -44.062 -22.234 1 50.47 22 PHE B O 1
ATOM 2625 N N . LEU B 1 23 ? -10.164 -43.5 -23.016 1 49.78 23 LEU B N 1
ATOM 2626 C CA . LEU B 1 23 ? -10.719 -42.688 -24.094 1 49.78 23 LEU B CA 1
ATOM 2627 C C . LEU B 1 23 ? -11.234 -43.562 -25.234 1 49.78 23 LEU B C 1
ATOM 2629 O O . LEU B 1 23 ? -12.156 -43.188 -25.953 1 49.78 23 LEU B O 1
ATOM 2633 N N . SER B 1 24 ? -10.555 -44.469 -25.656 1 48.28 24 SER B N 1
ATOM 2634 C CA . SER B 1 24 ? -10.969 -45.312 -26.766 1 48.28 24 SER B CA 1
ATOM 2635 C C . SER B 1 24 ? -12.266 -46.031 -26.469 1 48.28 24 SER B C 1
ATOM 2637 O O . SER B 1 24 ? -12.789 -46.781 -27.312 1 48.28 24 SER B O 1
ATOM 2639 N N . GLY B 1 25 ? -13.125 -45.719 -25.594 1 45.16 25 GLY B N 1
ATOM 2640 C CA . GLY B 1 25 ? -14.43 -46.281 -25.281 1 45.16 25 GLY B CA 1
ATOM 2641 C C . GLY B 1 25 ? -14.336 -47.625 -24.594 1 45.16 25 GLY B C 1
ATOM 2642 O O . GLY B 1 25 ? -15.352 -48.219 -24.25 1 45.16 25 GLY B O 1
ATOM 2643 N N . ASN B 1 26 ? -13.312 -48.312 -24.734 1 42.81 26 ASN B N 1
ATOM 2644 C CA . ASN B 1 26 ? -13.148 -49.594 -24.078 1 42.81 26 ASN B CA 1
ATOM 2645 C C . ASN B 1 26 ? -12.82 -49.438 -22.594 1 42.81 26 ASN B C 1
ATOM 2647 O O . ASN B 1 26 ? -11.68 -49.656 -22.172 1 42.81 26 ASN B O 1
ATOM 2651 N N . ILE B 1 27 ? -13.375 -48.531 -21.891 1 45.5 27 ILE B N 1
ATOM 2652 C CA . ILE B 1 27 ? -13.281 -48.344 -20.453 1 45.5 27 ILE B CA 1
ATOM 2653 C C . ILE B 1 27 ? -13.555 -49.656 -19.719 1 45.5 27 ILE B C 1
ATOM 2655 O O . ILE B 1 27 ? -14.555 -50.312 -20 1 45.5 27 ILE B O 1
ATOM 2659 N N . PRO B 1 28 ? -12.641 -50.312 -19.141 1 41.56 28 PRO B N 1
ATOM 2660 C CA . PRO B 1 28 ? -12.961 -51.531 -18.438 1 41.56 28 PRO B CA 1
ATOM 2661 C C . PRO B 1 28 ? -14.273 -51.469 -17.672 1 41.56 28 PRO B C 1
ATOM 2663 O O . PRO B 1 28 ? -14.703 -50.375 -17.266 1 41.56 28 PRO B O 1
ATOM 2666 N N . ALA B 1 29 ? -15.07 -52.562 -17.656 1 38.44 29 ALA B N 1
ATOM 2667 C CA . ALA B 1 29 ? -16.422 -52.719 -17.109 1 38.44 29 ALA B CA 1
ATOM 2668 C C . ALA B 1 29 ? -16.5 -52.188 -15.688 1 38.44 29 ALA B C 1
ATOM 2670 O O . ALA B 1 29 ? -17.531 -51.656 -15.281 1 38.44 29 ALA B O 1
ATOM 2671 N N . ASP B 1 30 ? -15.477 -52.469 -14.805 1 38.41 30 ASP B N 1
ATOM 2672 C CA . ASP B 1 30 ? -15.5 -52.031 -13.414 1 38.41 30 ASP B CA 1
ATOM 2673 C C . ASP B 1 30 ? -15.477 -50.5 -13.312 1 38.41 30 ASP B C 1
ATOM 2675 O O . ASP B 1 30 ? -15.648 -49.938 -12.227 1 38.41 30 ASP B O 1
ATOM 2679 N N . LEU B 1 31 ? -14.75 -49.844 -14.008 1 41.31 31 LEU B N 1
ATOM 2680 C CA . LEU B 1 31 ? -14.969 -48.438 -14.234 1 41.31 31 LEU B CA 1
ATOM 2681 C C . LEU B 1 31 ? -16.172 -48.188 -15.133 1 41.31 31 LEU B C 1
ATOM 2683 O O . LEU B 1 31 ? -16.438 -47.062 -15.555 1 41.31 31 LEU B O 1
ATOM 2687 N N . ARG B 1 32 ? -16.469 -49.25 -15.977 1 36.69 32 ARG B N 1
ATOM 2688 C CA . ARG B 1 32 ? -17.75 -49.312 -16.656 1 36.69 32 ARG B CA 1
ATOM 2689 C C . ARG B 1 32 ? -18.891 -48.938 -15.711 1 36.69 32 ARG B C 1
ATOM 2691 O O . ARG B 1 32 ? -18.812 -49.188 -14.516 1 36.69 32 ARG B O 1
ATOM 2698 N N . PHE B 1 33 ? -19.672 -48.031 -16.188 1 36.81 33 PHE B N 1
ATOM 2699 C CA . PHE B 1 33 ? -21.016 -47.656 -15.727 1 36.81 33 PHE B CA 1
ATOM 2700 C C . PHE B 1 33 ? -21.797 -48.875 -15.281 1 36.81 33 PHE B C 1
ATOM 2702 O O . PHE B 1 33 ? -22.203 -49.719 -16.109 1 36.81 33 PHE B O 1
ATOM 2709 N N . GLU B 1 34 ? -21.25 -49.781 -14.477 1 33.53 34 GLU B N 1
ATOM 2710 C CA . GLU B 1 34 ? -22.234 -50.812 -14.281 1 33.53 34 GLU B CA 1
ATOM 2711 C C . GLU B 1 34 ? -23.625 -50.344 -14.703 1 33.53 34 GLU B C 1
ATOM 2713 O O . GLU B 1 34 ? -23.844 -49.156 -14.969 1 33.53 34 GLU B O 1
ATOM 2718 N N . GLY B 1 35 ? -24.734 -51.031 -14.242 1 32.31 35 GLY B N 1
ATOM 2719 C CA . GLY B 1 35 ? -26.125 -50.625 -14.32 1 32.31 35 GLY B CA 1
ATOM 2720 C C . GLY B 1 35 ? -26.297 -49.125 -14.289 1 32.31 35 GLY B C 1
ATOM 2721 O O . GLY B 1 35 ? -25.312 -48.375 -14.414 1 32.31 35 GLY B O 1
ATOM 2722 N N . GLN B 1 36 ? -27.391 -48.469 -13.656 1 36.47 36 GLN B N 1
ATOM 2723 C CA . GLN B 1 36 ? -27.719 -47.062 -13.352 1 36.47 36 GLN B CA 1
ATOM 2724 C C . GLN B 1 36 ? -26.547 -46.344 -12.688 1 36.47 36 GLN B C 1
ATOM 2726 O O . GLN B 1 36 ? -26.734 -45.312 -12.047 1 36.47 36 GLN B O 1
ATOM 2731 N N . ASN B 1 37 ? -25.359 -46.656 -12.242 1 40.75 37 ASN B N 1
ATOM 2732 C CA . ASN B 1 37 ? -24.484 -46.219 -11.164 1 40.75 37 ASN B CA 1
ATOM 2733 C C . ASN B 1 37 ? -23.641 -45 -11.586 1 40.75 37 ASN B C 1
ATOM 2735 O O . ASN B 1 37 ? -22.781 -45.125 -12.477 1 40.75 37 ASN B O 1
ATOM 2739 N N . LYS B 1 38 ? -23.984 -43.781 -11.57 1 49.72 38 LYS B N 1
ATOM 2740 C CA . LYS B 1 38 ? -23.719 -42.375 -11.805 1 49.72 38 LYS B CA 1
ATOM 2741 C C . LYS B 1 38 ? -22.359 -41.969 -11.227 1 49.72 38 LYS B C 1
ATOM 2743 O O . LYS B 1 38 ? -21.984 -42.406 -10.133 1 49.72 38 LYS B O 1
ATOM 2748 N N . TRP B 1 39 ? -21.141 -41.844 -11.992 1 57.81 39 TRP B N 1
ATOM 2749 C CA . TRP B 1 39 ? -19.969 -41.125 -11.531 1 57.81 39 TRP B CA 1
ATOM 2750 C C . TRP B 1 39 ? -20.344 -40.188 -10.383 1 57.81 39 TRP B C 1
ATOM 2752 O O . TRP B 1 39 ? -21.281 -39.406 -10.492 1 57.81 39 TRP B O 1
ATOM 2762 N N . VAL B 1 40 ? -19.719 -40.75 -9.227 1 65.38 40 VAL B N 1
ATOM 2763 C CA . VAL B 1 40 ? -19.969 -39.844 -8.109 1 65.38 40 VAL B CA 1
ATOM 2764 C C . VAL B 1 40 ? -18.797 -38.875 -7.957 1 65.38 40 VAL B C 1
ATOM 2766 O O . VAL B 1 40 ? -17.672 -39.281 -7.641 1 65.38 40 VAL B O 1
ATOM 2769 N N . GLU B 1 41 ? -18.844 -37.688 -8.32 1 75.31 41 GLU B N 1
ATOM 2770 C CA . GLU B 1 41 ? -17.828 -36.625 -8.375 1 75.31 41 GLU B CA 1
ATOM 2771 C C . GLU B 1 41 ? -17.078 -36.531 -7.051 1 75.31 41 GLU B C 1
ATOM 2773 O O . GLU B 1 41 ? -15.875 -36.25 -7.035 1 75.31 41 GLU B O 1
ATOM 2778 N N . ASN B 1 42 ? -17.609 -36.844 -5.961 1 74.62 42 ASN B N 1
ATOM 2779 C CA . ASN B 1 42 ? -16.984 -36.562 -4.676 1 74.62 42 ASN B CA 1
ATOM 2780 C C . ASN B 1 42 ? -16.438 -37.844 -4.039 1 74.62 42 ASN B C 1
ATOM 2782 O O . ASN B 1 42 ? -16.094 -37.875 -2.857 1 74.62 42 ASN B O 1
ATOM 2786 N N . VAL B 1 43 ? -16.328 -38.938 -4.891 1 75 43 VAL B N 1
ATOM 2787 C CA . VAL B 1 43 ? -15.773 -40.188 -4.391 1 75 43 VAL B CA 1
ATOM 2788 C C . VAL B 1 43 ? -14.43 -40.469 -5.07 1 75 43 VAL B C 1
ATOM 2790 O O . VAL B 1 43 ? -14.352 -40.5 -6.301 1 75 43 VAL B O 1
ATOM 2793 N N . TYR B 1 44 ? -13.43 -40.625 -4.203 1 79.88 44 TYR B N 1
ATOM 2794 C CA . TYR B 1 44 ? -12.078 -40.812 -4.711 1 79.88 44 TYR B CA 1
ATOM 2795 C C . TYR B 1 44 ? -11.633 -42.281 -4.562 1 79.88 44 TYR B C 1
ATOM 2797 O O . TYR B 1 44 ? -10.867 -42.594 -3.656 1 79.88 44 TYR B O 1
ATOM 2805 N N . SER B 1 45 ? -12.125 -43 -5.461 1 73.25 45 SER B N 1
ATOM 2806 C CA . SER B 1 45 ? -11.672 -44.375 -5.504 1 73.25 45 SER B CA 1
ATOM 2807 C C . SER B 1 45 ? -10.18 -44.469 -5.84 1 73.25 45 SER B C 1
ATOM 2809 O O . SER B 1 45 ? -9.586 -43.5 -6.281 1 73.25 45 SER B O 1
ATOM 2811 N N . SER B 1 46 ? -9.578 -45.5 -5.477 1 73.81 46 SER B N 1
ATOM 2812 C CA . SER B 1 46 ? -8.164 -45.719 -5.785 1 73.81 46 SER B CA 1
ATOM 2813 C C . SER B 1 46 ? -7.891 -45.531 -7.273 1 73.81 46 SER B C 1
ATOM 2815 O O . SER B 1 46 ? -6.879 -44.938 -7.652 1 73.81 46 SER B O 1
ATOM 2817 N N . THR B 1 47 ? -8.805 -46 -7.988 1 70.25 47 THR B N 1
ATOM 2818 C CA . THR B 1 47 ? -8.672 -45.875 -9.438 1 70.25 47 THR B CA 1
ATOM 2819 C C . THR B 1 47 ? -8.75 -44.438 -9.867 1 70.25 47 THR B C 1
ATOM 2821 O O . THR B 1 47 ? -7.973 -43.969 -10.727 1 70.25 47 THR B O 1
ATOM 2824 N N . ARG B 1 48 ? -9.648 -43.719 -9.297 1 77.19 48 ARG B N 1
ATOM 2825 C CA . ARG B 1 48 ? -9.781 -42.312 -9.656 1 77.19 48 ARG B CA 1
ATOM 2826 C C . ARG B 1 48 ? -8.547 -41.5 -9.25 1 77.19 48 ARG B C 1
ATOM 2828 O O . ARG B 1 48 ? -8.086 -40.625 -9.984 1 77.19 48 ARG B O 1
ATOM 2835 N N . LYS B 1 49 ? -8.094 -41.875 -8.125 1 82.38 49 LYS B N 1
ATOM 2836 C CA . LYS B 1 49 ? -6.887 -41.188 -7.66 1 82.38 49 LYS B CA 1
ATOM 2837 C C . LYS B 1 49 ? -5.727 -41.406 -8.625 1 82.38 49 LYS B C 1
ATOM 2839 O O . LYS B 1 49 ? -4.961 -40.5 -8.906 1 82.38 49 LYS B O 1
ATOM 2844 N N . LYS B 1 50 ? -5.664 -42.594 -9.047 1 77.62 50 LYS B N 1
ATOM 2845 C CA . LYS B 1 50 ? -4.621 -42.906 -10.016 1 77.62 50 LYS B CA 1
ATOM 2846 C C . LYS B 1 50 ? -4.828 -42.125 -11.312 1 77.62 50 LYS B C 1
ATOM 2848 O O . LYS B 1 50 ? -3.867 -41.656 -11.914 1 77.62 50 LYS B O 1
ATOM 2853 N N . LEU B 1 51 ? -6.055 -42.094 -11.727 1 79.62 51 LEU B N 1
ATOM 2854 C CA . LEU B 1 51 ? -6.379 -41.344 -12.938 1 79.62 51 LEU B CA 1
ATOM 2855 C C . LEU B 1 51 ? -5.988 -39.875 -12.789 1 79.62 51 LEU B C 1
ATOM 2857 O O . LEU B 1 51 ? -5.348 -39.312 -13.68 1 79.62 51 LEU B O 1
ATOM 2861 N N . LEU B 1 52 ? -6.34 -39.344 -11.703 1 86.56 52 LEU B N 1
ATOM 2862 C CA . LEU B 1 52 ? -6.039 -37.938 -11.43 1 86.56 52 LEU B CA 1
ATOM 2863 C C . LEU B 1 52 ? -4.535 -37.719 -11.422 1 86.56 52 LEU B C 1
ATOM 2865 O O . LEU B 1 52 ? -4.059 -36.688 -11.953 1 86.56 52 LEU B O 1
ATOM 2869 N N . SER B 1 53 ? -3.789 -38.562 -10.891 1 83.38 53 SER B N 1
ATOM 2870 C CA . SER B 1 53 ? -2.334 -38.469 -10.852 1 83.38 53 SER B CA 1
ATOM 2871 C C . SER B 1 53 ? -1.737 -38.531 -12.25 1 83.38 53 SER B C 1
ATOM 2873 O O . SER B 1 53 ? -0.789 -37.812 -12.57 1 83.38 53 SER B O 1
ATOM 2875 N N . ALA B 1 54 ? -2.281 -39.344 -13.031 1 80.75 54 ALA B N 1
ATOM 2876 C CA . ALA B 1 54 ? -1.811 -39.5 -14.406 1 80.75 54 ALA B CA 1
ATOM 2877 C C . ALA B 1 54 ? -2.072 -38.25 -15.219 1 80.75 54 ALA B C 1
ATOM 2879 O O . ALA B 1 54 ? -1.223 -37.812 -16 1 80.75 54 ALA B O 1
ATOM 2880 N N . LEU B 1 55 ? -3.23 -37.75 -15 1 86.19 55 LEU B N 1
ATOM 2881 C CA . LEU B 1 55 ? -3.611 -36.531 -15.742 1 86.19 55 LEU B CA 1
ATOM 2882 C C . LEU B 1 55 ? -2.707 -35.375 -15.375 1 86.19 55 LEU B C 1
ATOM 2884 O O . LEU B 1 55 ? -2.439 -34.5 -16.203 1 86.19 55 LEU B O 1
ATOM 2888 N N . ASP B 1 56 ? -2.227 -35.406 -14.172 1 84.69 56 ASP B N 1
ATOM 2889 C CA . ASP B 1 56 ? -1.413 -34.281 -13.664 1 84.69 56 ASP B CA 1
ATOM 2890 C C . ASP B 1 56 ? -0.051 -34.25 -14.352 1 84.69 56 ASP B C 1
ATOM 2892 O O . ASP B 1 56 ? 0.578 -33.188 -14.438 1 84.69 56 ASP B O 1
ATOM 2896 N N . VAL B 1 57 ? 0.331 -35.312 -14.898 1 80.25 57 VAL B N 1
ATOM 2897 C CA . VAL B 1 57 ? 1.676 -35.375 -15.461 1 80.25 57 VAL B CA 1
ATOM 2898 C C . VAL B 1 57 ? 1.604 -35.312 -16.984 1 80.25 57 VAL B C 1
ATOM 2900 O O . VAL B 1 57 ? 2.629 -35.188 -17.656 1 80.25 57 VAL B O 1
ATOM 2903 N N . ILE B 1 58 ? 0.494 -35.312 -17.578 1 79.44 58 ILE B N 1
ATOM 2904 C CA . ILE B 1 58 ? 0.338 -35.312 -19.016 1 79.44 58 ILE B CA 1
ATOM 2905 C C . ILE B 1 58 ? 0.827 -34 -19.594 1 79.44 58 ILE B C 1
ATOM 2907 O O . ILE B 1 58 ? 0.57 -32.938 -19.031 1 79.44 58 ILE B O 1
ATOM 2911 N N . PRO B 1 59 ? 1.501 -34.062 -20.703 1 79.44 59 PRO B N 1
ATOM 2912 C CA . PRO B 1 59 ? 1.906 -32.844 -21.359 1 79.44 59 PRO B CA 1
ATOM 2913 C C . PRO B 1 59 ? 0.719 -32.031 -21.875 1 79.44 59 PRO B C 1
ATOM 2915 O O . PRO B 1 59 ? -0.332 -32.594 -22.172 1 79.44 59 PRO B O 1
ATOM 2918 N N . ALA B 1 60 ? 0.94 -30.766 -22.047 1 82.69 60 ALA B N 1
ATOM 2919 C CA . ALA B 1 60 ? -0.102 -29.828 -22.453 1 82.69 60 ALA B CA 1
ATOM 2920 C C . ALA B 1 60 ? -0.653 -30.172 -23.828 1 82.69 60 ALA B C 1
ATOM 2922 O O . ALA B 1 60 ? -1.854 -30.031 -24.078 1 82.69 60 ALA B O 1
ATOM 2923 N N . HIS B 1 61 ? 0.184 -30.656 -24.656 1 81.94 61 HIS B N 1
ATOM 2924 C CA . HIS B 1 61 ? -0.236 -30.891 -26.031 1 81.94 61 HIS B CA 1
ATOM 2925 C C . HIS B 1 61 ? -1.21 -32.062 -26.109 1 81.94 61 HIS B C 1
ATOM 2927 O O . HIS B 1 61 ? -2.006 -32.156 -27.047 1 81.94 61 HIS B O 1
ATOM 2933 N N . ASN B 1 62 ? -1.223 -32.938 -25.141 1 78.75 62 ASN B N 1
ATOM 2934 C CA . ASN B 1 62 ? -2.121 -34.094 -25.109 1 78.75 62 ASN B CA 1
ATOM 2935 C C . ASN B 1 62 ? -3.424 -33.75 -24.391 1 78.75 62 ASN B C 1
ATOM 2937 O O . ASN B 1 62 ? -4.406 -34.5 -24.5 1 78.75 62 ASN B O 1
ATOM 2941 N N . ALA B 1 63 ? -3.443 -32.719 -23.703 1 86.5 63 ALA B N 1
ATOM 2942 C CA . ALA B 1 63 ? -4.551 -32.406 -22.797 1 86.5 63 ALA B CA 1
ATOM 2943 C C . ALA B 1 63 ? -5.84 -32.156 -23.578 1 86.5 63 ALA B C 1
ATOM 2945 O O . ALA B 1 63 ? -6.906 -32.656 -23.203 1 86.5 63 ALA B O 1
ATOM 2946 N N . GLU B 1 64 ? -5.723 -31.531 -24.688 1 84.75 64 GLU B N 1
ATOM 2947 C CA . GLU B 1 64 ? -6.898 -31.203 -25.484 1 84.75 64 GLU B CA 1
ATOM 2948 C C . GLU B 1 64 ? -7.574 -32.469 -26.016 1 84.75 64 GLU B C 1
ATOM 2950 O O . GLU B 1 64 ? -8.797 -32.594 -25.969 1 84.75 64 GLU B O 1
ATOM 2955 N N . ALA B 1 65 ? -6.758 -33.281 -26.453 1 78.75 65 ALA B N 1
ATOM 2956 C CA . ALA B 1 65 ? -7.273 -34.531 -27.031 1 78.75 65 ALA B CA 1
ATOM 2957 C C . ALA B 1 65 ? -7.996 -35.375 -25.969 1 78.75 65 ALA B C 1
ATOM 2959 O O . ALA B 1 65 ? -9.062 -35.906 -26.219 1 78.75 65 ALA B O 1
ATOM 2960 N N . ILE B 1 66 ? -7.473 -35.406 -24.844 1 80.44 66 ILE B N 1
ATOM 2961 C CA . ILE B 1 66 ? -8.047 -36.156 -23.734 1 80.44 66 ILE B CA 1
ATOM 2962 C C . ILE B 1 66 ? -9.352 -35.5 -23.281 1 80.44 66 ILE B C 1
ATOM 2964 O O . ILE B 1 66 ? -10.336 -36.188 -23.016 1 80.44 66 ILE B O 1
ATOM 2968 N N . LEU B 1 67 ? -9.375 -34.25 -23.266 1 85.38 67 LEU B N 1
ATOM 2969 C CA . LEU B 1 67 ? -10.539 -33.5 -22.812 1 85.38 67 LEU B CA 1
ATOM 2970 C C . LEU B 1 67 ? -11.742 -33.75 -23.719 1 85.38 67 LEU B C 1
ATOM 2972 O O . LEU B 1 67 ? -12.867 -33.906 -23.25 1 85.38 67 LEU B O 1
ATOM 2976 N N . ARG B 1 68 ? -11.531 -33.938 -24.938 1 79.5 68 ARG B N 1
ATOM 2977 C CA . ARG B 1 68 ? -12.586 -34.156 -25.922 1 79.5 68 ARG B CA 1
ATOM 2978 C C . ARG B 1 68 ? -13.211 -35.531 -25.75 1 79.5 68 ARG B C 1
ATOM 2980 O O . ARG B 1 68 ? -14.352 -35.75 -26.156 1 79.5 68 ARG B O 1
ATOM 2987 N N . ARG B 1 69 ? -12.492 -36.375 -25.141 1 74.19 69 ARG B N 1
ATOM 2988 C CA . ARG B 1 69 ? -12.945 -37.75 -24.984 1 74.19 69 ARG B CA 1
ATOM 2989 C C . ARG B 1 69 ? -13.711 -37.938 -23.672 1 74.19 69 ARG B C 1
ATOM 2991 O O . ARG B 1 69 ? -14.391 -38.938 -23.484 1 74.19 69 ARG B O 1
ATOM 2998 N N . LEU B 1 70 ? -13.648 -36.938 -22.812 1 79.94 70 LEU B N 1
ATOM 2999 C CA . LEU B 1 70 ? -14.344 -37.031 -21.531 1 79.94 70 LEU B CA 1
ATOM 3000 C C . LEU B 1 70 ? -15.812 -36.656 -21.688 1 79.94 70 LEU B C 1
ATOM 3002 O O . LEU B 1 70 ? -16.156 -35.719 -22.453 1 79.94 70 LEU B O 1
ATOM 3006 N N . PRO B 1 71 ? -16.609 -37.406 -20.859 1 75.25 71 PRO B N 1
ATOM 3007 C CA . PRO B 1 71 ? -18.016 -37.031 -20.859 1 75.25 71 PRO B CA 1
ATOM 3008 C C . PRO B 1 71 ? -18.234 -35.625 -20.328 1 75.25 71 PRO B C 1
ATOM 3010 O O . PRO B 1 71 ? -17.547 -35.188 -19.391 1 75.25 71 PRO B O 1
ATOM 3013 N N . THR B 1 72 ? -19.125 -34.906 -20.844 1 75.12 72 THR B N 1
ATOM 3014 C CA . THR B 1 72 ? -19.344 -33.5 -20.5 1 75.12 72 THR B CA 1
ATOM 3015 C C . THR B 1 72 ? -20.062 -33.375 -19.172 1 75.12 72 THR B C 1
ATOM 3017 O O . THR B 1 72 ? -20.031 -32.312 -18.547 1 75.12 72 T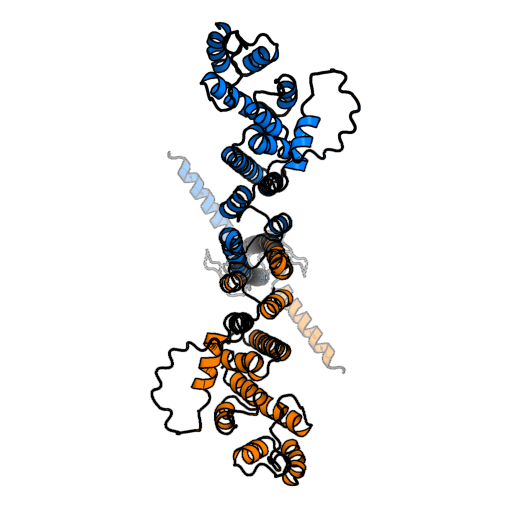HR B O 1
ATOM 3020 N N . ASP B 1 73 ? -20.734 -34.344 -18.734 1 78.5 73 ASP B N 1
ATOM 3021 C CA . ASP B 1 73 ? -21.562 -34.219 -17.531 1 78.5 73 ASP B CA 1
ATOM 3022 C C . ASP B 1 73 ? -20.984 -35 -16.375 1 78.5 73 ASP B C 1
ATOM 3024 O O . ASP B 1 73 ? -21.672 -35.281 -15.391 1 78.5 73 ASP B O 1
ATOM 3028 N N . ALA B 1 74 ? -19.766 -35.438 -16.547 1 78.94 74 ALA B N 1
ATOM 3029 C CA . ALA B 1 74 ? -19.078 -36.219 -15.5 1 78.94 74 ALA B CA 1
ATOM 3030 C C . ALA B 1 74 ? -17.578 -35.938 -15.531 1 78.94 74 ALA B C 1
ATOM 3032 O O . ALA B 1 74 ? -17.094 -35.188 -16.391 1 78.94 74 ALA B O 1
ATOM 3033 N N . PHE B 1 75 ? -16.859 -36.406 -14.547 1 84.19 75 PHE B N 1
ATOM 3034 C CA . PHE B 1 75 ? -15.414 -36.281 -14.484 1 84.19 75 PHE B CA 1
ATOM 3035 C C . PHE B 1 75 ? -14.984 -34.812 -14.445 1 84.19 75 PHE B C 1
ATOM 3037 O O . PHE B 1 75 ? -14.086 -34.406 -15.18 1 84.19 75 PHE B O 1
ATOM 3044 N N . TYR B 1 76 ? -15.648 -34.062 -13.617 1 89.94 76 TYR B N 1
ATOM 3045 C CA . TYR B 1 76 ? -15.422 -32.594 -13.609 1 89.94 76 TYR B CA 1
ATOM 3046 C C . TYR B 1 76 ? -14.023 -32.281 -13.109 1 89.94 76 TYR B C 1
ATOM 3048 O O . TYR B 1 76 ? -13.383 -31.359 -13.625 1 89.94 76 TYR B O 1
ATOM 3056 N N . GLU B 1 77 ? -13.625 -32.969 -12.102 1 92.19 77 GLU B N 1
ATOM 3057 C CA . GLU B 1 77 ? -12.273 -32.688 -11.617 1 92.19 77 GLU B CA 1
ATOM 3058 C C . GLU B 1 77 ? -11.234 -33 -12.688 1 92.19 77 GLU B C 1
ATOM 3060 O O . GLU B 1 77 ? -10.266 -32.25 -12.852 1 92.19 77 GLU B O 1
ATOM 3065 N N . GLU B 1 78 ? -11.406 -34.062 -13.438 1 90.19 78 GLU B N 1
ATOM 3066 C CA . GLU B 1 78 ? -10.523 -34.406 -14.547 1 90.19 78 GLU B CA 1
ATOM 3067 C C . GLU B 1 78 ? -10.562 -33.312 -15.633 1 90.19 78 GLU B C 1
ATOM 3069 O O . GLU B 1 78 ? -9.516 -32.938 -16.172 1 90.19 78 GLU B O 1
ATOM 3074 N N . HIS B 1 79 ? -11.789 -32.875 -15.898 1 90.75 79 HIS B N 1
ATOM 3075 C CA . HIS B 1 79 ? -11.938 -31.766 -16.844 1 90.75 79 HIS B CA 1
ATOM 3076 C C . HIS B 1 79 ? -11.117 -30.547 -16.406 1 90.75 79 HIS B C 1
ATOM 3078 O O . HIS B 1 79 ? -10.367 -29.984 -17.203 1 90.75 79 HIS B O 1
ATOM 3084 N N . ALA B 1 80 ? -11.227 -30.234 -15.141 1 94.44 80 ALA B N 1
ATOM 3085 C CA . ALA B 1 80 ? -10.562 -29.047 -14.594 1 94.44 80 ALA B CA 1
ATOM 3086 C C . ALA B 1 80 ? -9.047 -29.172 -14.688 1 94.44 80 ALA B C 1
ATOM 3088 O O . ALA B 1 80 ? -8.359 -28.219 -15.039 1 94.44 80 ALA B O 1
ATOM 3089 N N . ILE B 1 81 ? -8.508 -30.328 -14.391 1 93.44 81 ILE B N 1
ATOM 3090 C CA . ILE B 1 81 ? -7.066 -30.562 -14.445 1 93.44 81 ILE B CA 1
ATOM 3091 C C . ILE B 1 81 ? -6.566 -30.375 -15.875 1 93.44 81 ILE B C 1
ATOM 3093 O O . ILE B 1 81 ? -5.555 -29.703 -16.094 1 93.44 81 ILE B O 1
ATOM 3097 N N . LEU B 1 82 ? -7.254 -30.922 -16.781 1 92.06 82 LEU B N 1
ATOM 3098 C CA . LEU B 1 82 ? -6.863 -30.828 -18.188 1 92.06 82 LEU B CA 1
ATOM 3099 C C . LEU B 1 82 ? -6.949 -29.391 -18.688 1 92.06 82 LEU B C 1
ATOM 3101 O O . LEU B 1 82 ? -6.062 -28.938 -19.406 1 92.06 82 LEU B O 1
ATOM 3105 N N . LEU B 1 83 ? -8.008 -28.719 -18.344 1 93.12 83 LEU B N 1
ATOM 3106 C CA . LEU B 1 83 ? -8.156 -27.312 -18.703 1 93.12 83 LEU B CA 1
ATOM 3107 C C . LEU B 1 83 ? -7.004 -26.484 -18.156 1 93.12 83 LEU B C 1
ATOM 3109 O O . LEU B 1 83 ? -6.496 -25.594 -18.828 1 93.12 83 LEU B O 1
ATOM 3113 N N . GLY B 1 84 ? -6.598 -26.781 -16.922 1 93.06 84 GLY B N 1
ATOM 3114 C CA . GLY B 1 84 ? -5.445 -26.125 -16.312 1 93.06 84 GLY B CA 1
ATOM 3115 C C . GLY B 1 84 ? -4.164 -26.312 -17.109 1 93.06 84 GLY B C 1
ATOM 3116 O O . GLY B 1 84 ? -3.391 -25.375 -17.297 1 93.06 84 GLY B O 1
ATOM 3117 N N . LYS B 1 85 ? -4.008 -27.5 -17.594 1 90.38 85 LYS B N 1
ATOM 3118 C CA . LYS B 1 85 ? -2.832 -27.812 -18.406 1 90.38 85 LYS B CA 1
ATOM 3119 C C . LYS B 1 85 ? -2.824 -27 -19.688 1 90.38 85 LYS B C 1
ATOM 3121 O O . LYS B 1 85 ? -1.759 -26.688 -20.234 1 90.38 85 LYS B O 1
ATOM 3126 N N . MET B 1 86 ? -3.99 -26.641 -20.078 1 90.38 86 MET B N 1
ATOM 3127 C CA . MET B 1 86 ? -4.141 -25.844 -21.297 1 90.38 86 MET B CA 1
ATOM 3128 C C . MET B 1 86 ? -4.172 -24.359 -20.984 1 90.38 86 MET B C 1
ATOM 3130 O O . MET B 1 86 ? -4.527 -23.547 -21.844 1 90.38 86 MET B O 1
ATOM 3134 N N . ASN B 1 87 ? -3.98 -23.953 -19.797 1 89.88 87 ASN B N 1
ATOM 3135 C CA . ASN B 1 87 ? -3.936 -22.578 -19.312 1 89.88 87 ASN B CA 1
ATOM 3136 C C . ASN B 1 87 ? -5.305 -21.906 -19.406 1 89.88 87 ASN B C 1
ATOM 3138 O O . ASN B 1 87 ? -5.395 -20.688 -19.562 1 89.88 87 ASN B O 1
ATOM 3142 N N . GLN B 1 88 ? -6.266 -22.734 -19.453 1 91.81 88 GLN B N 1
ATOM 3143 C CA . GLN B 1 88 ? -7.625 -22.203 -19.359 1 91.81 88 GLN B CA 1
ATOM 3144 C C . GLN B 1 88 ? -8.102 -22.172 -17.906 1 91.81 88 GLN B C 1
ATOM 3146 O O . GLN B 1 88 ? -9.039 -22.875 -17.531 1 91.81 88 GLN B O 1
ATOM 3151 N N . HIS B 1 89 ? -7.566 -21.344 -17.156 1 93.69 89 HIS B N 1
ATOM 3152 C CA . HIS B 1 89 ? -7.707 -21.297 -15.703 1 93.69 89 HIS B CA 1
ATOM 3153 C C . HIS B 1 89 ? -9.109 -20.859 -15.297 1 93.69 89 HIS B C 1
ATOM 3155 O O . HIS B 1 89 ? -9.664 -21.359 -14.32 1 93.69 89 HIS B O 1
ATOM 3161 N N . GLN B 1 90 ? -9.641 -19.953 -16.047 1 93.38 90 GLN B N 1
ATOM 3162 C CA . GLN B 1 90 ? -10.977 -19.453 -15.719 1 93.38 90 GLN B CA 1
ATOM 3163 C C . GLN B 1 90 ? -12 -20.594 -15.766 1 93.38 90 GLN B C 1
ATOM 3165 O O . GLN B 1 90 ? -12.812 -20.734 -14.852 1 93.38 90 GLN B O 1
ATOM 3170 N N . LEU B 1 91 ? -11.922 -21.344 -16.766 1 92.62 91 LEU B N 1
ATOM 3171 C CA . LEU B 1 91 ? -12.844 -22.469 -16.922 1 92.62 91 LEU B CA 1
ATOM 3172 C C . LEU B 1 91 ? -12.578 -23.531 -15.867 1 92.62 91 LEU B C 1
ATOM 3174 O O . LEU B 1 91 ? -13.516 -24.078 -15.281 1 92.62 91 LEU B O 1
ATOM 3178 N N . ALA B 1 92 ? -11.312 -23.797 -15.695 1 94.5 92 ALA B N 1
ATOM 3179 C CA . ALA B 1 92 ? -10.945 -24.781 -14.68 1 94.5 92 ALA B CA 1
ATOM 3180 C C . ALA B 1 92 ? -11.508 -24.391 -13.312 1 94.5 92 ALA B C 1
ATOM 3182 O O . ALA B 1 92 ? -12.164 -25.203 -12.656 1 94.5 92 ALA B O 1
ATOM 3183 N N . LEU B 1 93 ? -11.352 -23.219 -12.984 1 95.94 93 LEU B N 1
ATOM 3184 C CA . LEU B 1 93 ? -11.797 -22.734 -11.68 1 95.94 93 LEU B CA 1
ATOM 3185 C C . LEU B 1 93 ? -13.32 -22.734 -11.602 1 95.94 93 LEU B C 1
ATOM 3187 O O . LEU B 1 93 ? -13.891 -23.031 -10.547 1 95.94 93 LEU B O 1
ATOM 3191 N N . SER B 1 94 ? -13.93 -22.375 -12.656 1 93.88 94 SER B N 1
ATOM 3192 C CA . SER B 1 94 ? -15.391 -22.375 -12.688 1 93.88 94 SER B CA 1
ATOM 3193 C C . SER B 1 94 ? -15.945 -23.766 -12.414 1 93.88 94 SER B C 1
ATOM 3195 O O . SER B 1 94 ? -16.984 -23.906 -11.766 1 93.88 94 SER B O 1
ATOM 3197 N N . ILE B 1 95 ? -15.305 -24.75 -12.906 1 92.94 95 ILE B N 1
ATOM 3198 C CA . ILE B 1 95 ? -15.727 -26.125 -12.68 1 92.94 95 ILE B CA 1
ATOM 3199 C C . ILE B 1 95 ? -15.609 -26.453 -11.188 1 92.94 95 ILE B C 1
ATOM 3201 O O . ILE B 1 95 ? -16.547 -26.984 -10.586 1 92.94 95 ILE B O 1
ATOM 3205 N N . TYR B 1 96 ? -14.539 -26.141 -10.602 1 94.38 96 TYR B N 1
ATOM 3206 C CA . TYR B 1 96 ? -14.328 -26.406 -9.188 1 94.38 96 TYR B CA 1
ATOM 3207 C C . TYR B 1 96 ? -15.398 -25.734 -8.336 1 94.38 96 TYR B C 1
ATOM 3209 O O . TYR B 1 96 ? -15.883 -26.312 -7.359 1 94.38 96 TYR B O 1
ATOM 3217 N N . VAL B 1 97 ? -15.766 -24.547 -8.727 1 94.69 97 VAL B N 1
ATOM 3218 C CA . VAL B 1 97 ? -16.641 -23.734 -7.895 1 94.69 97 VAL B CA 1
ATOM 3219 C C . VAL B 1 97 ? -18.109 -24.078 -8.195 1 94.69 97 VAL B C 1
ATOM 3221 O O . VAL B 1 97 ? -18.875 -24.344 -7.273 1 94.69 97 VAL B O 1
ATOM 3224 N N . HIS B 1 98 ? -18.469 -24.172 -9.438 1 90.62 98 HIS B N 1
ATOM 3225 C CA . HIS B 1 98 ? -19.875 -24.188 -9.781 1 90.62 98 HIS B CA 1
ATOM 3226 C C . HIS B 1 98 ? -20.344 -25.594 -10.141 1 90.62 98 HIS B C 1
ATOM 3228 O O . HIS B 1 98 ? -21.547 -25.875 -10.117 1 90.62 98 HIS B O 1
ATOM 3234 N N . LYS B 1 99 ? -19.469 -26.469 -10.5 1 88.88 99 LYS B N 1
ATOM 3235 C CA . LYS B 1 99 ? -19.859 -27.828 -10.836 1 88.88 99 LYS B CA 1
ATOM 3236 C C . LYS B 1 99 ? -19.547 -28.781 -9.688 1 88.88 99 LYS B C 1
ATOM 3238 O O . LYS B 1 99 ? -20.406 -29.547 -9.258 1 88.88 99 LYS B O 1
ATOM 3243 N N . LEU B 1 100 ? -18.297 -28.641 -9.258 1 90.5 100 LEU B N 1
ATOM 3244 C CA . LEU B 1 100 ? -17.859 -29.531 -8.18 1 90.5 100 LEU B CA 1
ATOM 3245 C C . LEU B 1 100 ? -18.281 -28.984 -6.82 1 90.5 100 LEU B C 1
ATOM 3247 O O . LEU B 1 100 ? -18.406 -29.75 -5.855 1 90.5 100 LEU B O 1
ATOM 3251 N N . HIS B 1 101 ? -18.469 -27.656 -6.648 1 91.25 101 HIS B N 1
ATOM 3252 C CA . HIS B 1 101 ? -18.859 -26.969 -5.418 1 91.25 101 HIS B CA 1
ATOM 3253 C C . HIS B 1 101 ? -17.859 -27.25 -4.297 1 91.25 101 HIS B C 1
ATOM 3255 O O . HIS B 1 101 ? -18.266 -27.562 -3.172 1 91.25 101 HIS B O 1
ATOM 3261 N N . VAL B 1 102 ? -16.625 -27.266 -4.633 1 92.56 102 VAL B N 1
ATOM 3262 C CA . VAL B 1 102 ? -15.547 -27.438 -3.662 1 92.56 102 VAL B CA 1
ATOM 3263 C C . VAL B 1 102 ? -14.586 -26.25 -3.729 1 92.56 102 VAL B C 1
ATOM 3265 O O . VAL B 1 102 ? -13.5 -26.359 -4.301 1 92.56 102 VAL B O 1
ATOM 3268 N N . PRO B 1 103 ? -14.906 -25.188 -3.088 1 93.62 103 PRO B N 1
ATOM 3269 C CA . PRO B 1 103 ? -14.078 -23.969 -3.162 1 93.62 103 PRO B CA 1
ATOM 3270 C C . PRO B 1 103 ? -12.664 -24.188 -2.623 1 93.62 103 PRO B C 1
ATOM 3272 O O . PRO B 1 103 ? -11.719 -23.531 -3.066 1 93.62 103 PRO B O 1
ATOM 3275 N N . GLU B 1 104 ? -12.5 -25.141 -1.737 1 94.94 104 GLU B N 1
ATOM 3276 C CA . GLU B 1 104 ? -11.172 -25.438 -1.201 1 94.94 104 GLU B CA 1
ATOM 3277 C C . GLU B 1 104 ? -10.234 -25.953 -2.291 1 94.94 104 GLU B C 1
ATOM 3279 O O . GLU B 1 104 ? -9.047 -25.625 -2.303 1 94.94 104 GLU B O 1
ATOM 3284 N N . LEU B 1 105 ? -10.82 -26.75 -3.17 1 94.5 105 LEU B N 1
ATOM 3285 C CA . LEU B 1 105 ? -10.016 -27.281 -4.27 1 94.5 105 LEU B CA 1
ATOM 3286 C C . LEU B 1 105 ? -9.672 -26.172 -5.27 1 94.5 105 LEU B C 1
ATOM 3288 O O . LEU B 1 105 ? -8.594 -26.188 -5.871 1 94.5 105 LEU B O 1
ATOM 3292 N N . ALA B 1 106 ? -10.594 -25.234 -5.449 1 97.06 106 ALA B N 1
ATOM 3293 C CA . ALA B 1 106 ? -10.312 -24.078 -6.312 1 97.06 106 ALA B CA 1
ATOM 3294 C C . ALA B 1 106 ? -9.148 -23.266 -5.773 1 97.06 106 ALA B C 1
ATOM 3296 O O . ALA B 1 106 ? -8.258 -22.859 -6.531 1 97.06 106 ALA B O 1
ATOM 3297 N N . LEU B 1 107 ? -9.172 -23.031 -4.516 1 97.5 107 LEU B N 1
ATOM 3298 C CA . LEU B 1 107 ? -8.102 -22.266 -3.889 1 97.5 107 LEU B CA 1
ATOM 3299 C C . LEU B 1 107 ? -6.77 -23 -4.008 1 97.5 107 LEU B C 1
ATOM 3301 O O . LEU B 1 107 ? -5.742 -22.391 -4.316 1 97.5 107 LEU B O 1
ATOM 3305 N N . SER B 1 108 ? -6.789 -24.297 -3.729 1 96.06 108 SER B N 1
ATOM 3306 C CA . SER B 1 108 ? -5.582 -25.094 -3.873 1 96.06 108 SER B CA 1
ATOM 3307 C C . SER B 1 108 ? -5.039 -25.031 -5.297 1 96.06 108 SER B C 1
ATOM 3309 O O . SER B 1 108 ? -3.824 -24.969 -5.5 1 96.06 108 SER B O 1
ATOM 3311 N N . TYR B 1 109 ? -5.934 -25.094 -6.195 1 94.94 109 TYR B N 1
ATOM 3312 C CA . TYR B 1 109 ? -5.57 -24.953 -7.598 1 94.94 109 TYR B CA 1
ATOM 3313 C C . TYR B 1 109 ? -4.844 -23.625 -7.836 1 94.94 109 TYR B C 1
ATOM 3315 O O . TYR B 1 109 ? -3.793 -23.594 -8.477 1 94.94 109 TYR B O 1
ATOM 3323 N N . CYS B 1 110 ? -5.328 -22.578 -7.348 1 97 110 CYS B N 1
ATOM 3324 C CA . CYS B 1 110 ? -4.715 -21.25 -7.484 1 97 110 CYS B CA 1
ATOM 3325 C C . CYS B 1 110 ? -3.32 -21.234 -6.867 1 97 110 CYS B C 1
ATOM 3327 O O . CYS B 1 110 ? -2.383 -20.703 -7.461 1 97 110 CYS B O 1
ATOM 3329 N N . ASP B 1 111 ? -3.207 -21.812 -5.723 1 96 111 ASP B N 1
ATOM 3330 C CA . ASP B 1 111 ? -1.912 -21.859 -5.051 1 96 111 ASP B CA 1
ATOM 3331 C C . ASP B 1 111 ? -0.871 -22.562 -5.914 1 96 111 ASP B C 1
ATOM 3333 O O . ASP B 1 111 ? 0.264 -22.109 -6.035 1 96 111 ASP B O 1
ATOM 3337 N N . ARG B 1 112 ? -1.283 -23.609 -6.488 1 92.5 112 ARG B N 1
ATOM 3338 C CA . ARG B 1 112 ? -0.371 -24.375 -7.332 1 92.5 112 ARG B CA 1
ATOM 3339 C C . ARG B 1 112 ? 0.054 -23.562 -8.555 1 92.5 112 ARG B C 1
ATOM 3341 O O . ARG B 1 112 ? 1.241 -23.5 -8.883 1 92.5 112 ARG B O 1
ATOM 3348 N N . VAL B 1 113 ? -0.88 -23.016 -9.188 1 92.75 113 VAL B N 1
ATOM 3349 C CA . VAL B 1 113 ? -0.611 -22.234 -10.391 1 92.75 113 VAL B CA 1
ATOM 3350 C C . VAL B 1 113 ? 0.279 -21.047 -10.047 1 92.75 113 VAL B C 1
ATOM 3352 O O . VAL B 1 113 ? 1.213 -20.719 -10.789 1 92.75 113 VAL B O 1
ATOM 3355 N N . TYR B 1 114 ? 0.028 -20.391 -8.977 1 93.19 114 TYR B N 1
ATOM 3356 C CA . TYR B 1 114 ? 0.802 -19.234 -8.531 1 93.19 114 TYR B CA 1
ATOM 3357 C C . TYR B 1 114 ? 2.256 -19.609 -8.281 1 93.19 114 TYR B C 1
ATOM 3359 O O . TYR B 1 114 ? 3.174 -18.922 -8.719 1 93.19 114 TYR B O 1
ATOM 3367 N N . ASP B 1 115 ? 2.43 -20.672 -7.617 1 90.5 115 ASP B N 1
ATOM 3368 C CA . ASP B 1 115 ? 3.771 -21.141 -7.277 1 90.5 115 ASP B CA 1
ATOM 3369 C C . ASP B 1 115 ? 4.555 -21.516 -8.531 1 90.5 115 ASP B C 1
ATOM 3371 O O . ASP B 1 115 ? 5.758 -21.25 -8.617 1 90.5 115 ASP B O 1
ATOM 3375 N N . LEU B 1 116 ? 3.898 -22.125 -9.445 1 86.38 116 LEU B N 1
ATOM 3376 C CA . LEU B 1 116 ? 4.531 -22.469 -10.719 1 86.38 116 LEU B CA 1
ATOM 3377 C C . LEU B 1 116 ? 4.953 -21.219 -11.477 1 86.38 116 LEU B C 1
ATOM 3379 O O . LEU B 1 116 ? 6.008 -21.203 -12.109 1 86.38 116 LEU B O 1
ATOM 3383 N N . GLY B 1 117 ? 4.098 -20.188 -11.438 1 86.94 117 GLY B N 1
ATOM 3384 C CA . GLY B 1 117 ? 4.402 -18.922 -12.102 1 86.94 117 GLY B CA 1
ATOM 3385 C C . GLY B 1 117 ? 5.613 -18.219 -11.523 1 86.94 117 GLY B C 1
ATOM 3386 O O . GLY B 1 117 ? 6.328 -17.516 -12.234 1 86.94 117 GLY B O 1
ATOM 3387 N N . LEU B 1 118 ? 5.84 -18.328 -10.242 1 83.38 118 LEU B N 1
ATOM 3388 C CA . LEU B 1 118 ? 7 -17.734 -9.594 1 83.38 118 LEU B CA 1
ATOM 3389 C C . LEU B 1 118 ? 8.297 -18.328 -10.141 1 83.38 118 LEU B C 1
ATOM 3391 O O . LEU B 1 118 ? 9.328 -17.656 -10.164 1 83.38 118 LEU B O 1
ATOM 3395 N N . GLN B 1 119 ? 8.117 -19.484 -10.531 1 82.25 119 GLN B N 1
ATOM 3396 C CA . GLN B 1 119 ? 9.297 -20.172 -11.039 1 82.25 119 GLN B CA 1
ATOM 3397 C C . GLN B 1 119 ? 9.516 -19.875 -12.516 1 82.25 119 GLN B C 1
ATOM 3399 O O . GLN B 1 119 ? 10.617 -20.062 -13.039 1 82.25 119 GLN B O 1
ATOM 3404 N N . GLN B 1 120 ? 8.477 -19.391 -13.125 1 76.38 120 GLN B N 1
ATOM 3405 C CA . GLN B 1 120 ? 8.539 -19.078 -14.547 1 76.38 120 GLN B CA 1
ATOM 3406 C C . GLN B 1 120 ? 8.055 -17.656 -14.812 1 76.38 120 GLN B C 1
ATOM 3408 O O . GLN B 1 120 ? 6.883 -17.438 -15.125 1 76.38 120 GLN B O 1
ATOM 3413 N N . PRO B 1 121 ? 8.914 -16.703 -14.797 1 64.69 121 PRO B N 1
ATOM 3414 C CA . PRO B 1 121 ? 8.523 -15.289 -14.875 1 64.69 121 PRO B CA 1
ATOM 3415 C C . PRO B 1 121 ? 7.715 -14.969 -16.141 1 64.69 121 PRO B C 1
ATOM 3417 O O . PRO B 1 121 ? 6.949 -14 -16.156 1 64.69 121 PRO B O 1
ATOM 3420 N N . SER B 1 122 ? 7.844 -15.781 -17.188 1 62.16 122 SER B N 1
ATOM 3421 C CA . SER B 1 122 ? 7.191 -15.5 -18.469 1 62.16 122 SER B CA 1
ATOM 3422 C C . SER B 1 122 ? 5.68 -15.68 -18.359 1 62.16 122 SER B C 1
ATOM 3424 O O . SER B 1 122 ? 4.93 -15.133 -19.172 1 62.16 122 SER B O 1
ATOM 3426 N N . ARG B 1 123 ? 5.371 -16.453 -17.453 1 58.06 123 ARG B N 1
ATOM 3427 C CA . ARG B 1 123 ? 3.947 -16.766 -17.391 1 58.06 123 ARG B CA 1
ATOM 3428 C C . ARG B 1 123 ? 3.271 -16.031 -16.234 1 58.06 123 ARG B C 1
ATOM 3430 O O . ARG B 1 123 ? 3.521 -16.344 -15.07 1 58.06 123 ARG B O 1
ATOM 3437 N N . SER B 1 124 ? 2.947 -14.758 -16.344 1 59.03 124 SER B N 1
ATOM 3438 C CA . SER B 1 124 ? 2.416 -13.969 -15.234 1 59.03 124 SER B CA 1
ATOM 3439 C C . SER B 1 124 ? 1.041 -14.469 -14.805 1 59.03 124 SER B C 1
ATOM 3441 O O . SER B 1 124 ? 0.064 -14.32 -15.547 1 59.03 124 SER B O 1
ATOM 3443 N N . TYR B 1 125 ? 1.04 -15.492 -13.984 1 70.06 125 TYR B N 1
ATOM 3444 C CA . TYR B 1 125 ? -0.229 -15.969 -13.445 1 70.06 125 TYR B CA 1
ATOM 3445 C C . TYR B 1 125 ? -0.595 -15.211 -12.172 1 70.06 125 TYR B C 1
ATOM 3447 O O . TYR B 1 125 ? -1.222 -15.766 -11.266 1 70.06 125 TYR B O 1
ATOM 3455 N N . ALA B 1 126 ? -0.197 -13.945 -12.117 1 69 126 ALA B N 1
ATOM 3456 C CA . ALA B 1 126 ? -0.366 -13.156 -10.898 1 69 126 ALA B CA 1
ATOM 3457 C C . ALA B 1 126 ? -1.835 -12.812 -10.664 1 69 126 ALA B C 1
ATOM 3459 O O . ALA B 1 126 ? -2.24 -12.516 -9.539 1 69 126 ALA B O 1
ATOM 3460 N N . ASN B 1 127 ? -2.609 -13.25 -11.602 1 88.19 127 ASN B N 1
ATOM 3461 C CA . ASN B 1 127 ? -3.994 -12.805 -11.469 1 88.19 127 ASN B CA 1
ATOM 3462 C C . ASN B 1 127 ? -4.934 -13.984 -11.234 1 88.19 127 ASN B C 1
ATOM 3464 O O . ASN B 1 127 ? -6.145 -13.867 -11.422 1 88.19 127 ASN B O 1
ATOM 3468 N N . ILE B 1 128 ? -4.277 -15.086 -10.836 1 95.88 128 ILE B N 1
ATOM 3469 C CA . ILE B 1 128 ? -5.094 -16.281 -10.703 1 95.88 128 ILE B CA 1
ATOM 3470 C C . ILE B 1 128 ? -6.09 -16.109 -9.562 1 95.88 128 ILE B C 1
ATOM 3472 O O . ILE B 1 128 ? -7.242 -16.547 -9.672 1 95.88 128 ILE B O 1
ATOM 3476 N N . TYR B 1 129 ? -5.688 -15.523 -8.516 1 97.06 129 TYR B N 1
ATOM 3477 C CA . TYR B 1 129 ? -6.578 -15.305 -7.375 1 97.06 129 TYR B CA 1
ATOM 3478 C C . TYR B 1 129 ? -7.684 -14.312 -7.727 1 97.06 129 TYR B C 1
ATOM 3480 O O . TYR B 1 129 ? -8.812 -14.445 -7.258 1 97.06 129 TYR B O 1
ATOM 3488 N N . LEU B 1 130 ? -7.387 -13.352 -8.469 1 96 130 LEU B N 1
ATOM 3489 C CA . LEU B 1 130 ? -8.398 -12.406 -8.938 1 96 130 LEU B CA 1
ATOM 3490 C C . LEU B 1 130 ? -9.43 -13.109 -9.812 1 96 130 LEU B C 1
ATOM 3492 O O . LEU B 1 130 ? -10.617 -12.797 -9.75 1 96 130 LEU B O 1
ATOM 3496 N N . THR B 1 131 ? -8.898 -13.984 -10.641 1 95.38 131 THR B N 1
ATOM 3497 C CA . THR B 1 131 ? -9.797 -14.781 -11.461 1 95.38 131 THR B CA 1
ATOM 3498 C C . THR B 1 131 ? -10.781 -15.562 -10.594 1 95.38 131 THR B C 1
ATOM 3500 O O . THR B 1 131 ? -11.984 -15.578 -10.867 1 95.38 131 THR B O 1
ATOM 3503 N N . LEU B 1 132 ? -10.25 -16.156 -9.586 1 96.81 132 LEU B N 1
ATOM 3504 C CA . LEU B 1 132 ? -11.102 -16.891 -8.656 1 96.81 132 LEU B CA 1
ATOM 3505 C C . LEU B 1 132 ? -12.102 -15.945 -7.984 1 96.81 132 LEU B C 1
ATOM 3507 O O . LEU B 1 132 ? -13.281 -16.281 -7.836 1 96.81 132 LEU B O 1
ATOM 3511 N N . LEU B 1 133 ? -11.633 -14.797 -7.613 1 96.88 133 LEU B N 1
ATOM 3512 C CA . LEU B 1 133 ? -12.484 -13.781 -6.996 1 96.88 133 LEU B CA 1
ATOM 3513 C C . LEU B 1 133 ? -13.633 -13.406 -7.926 1 96.88 133 LEU B C 1
ATOM 3515 O O . LEU B 1 133 ? -14.781 -13.305 -7.488 1 96.88 133 LEU B O 1
ATOM 3519 N N . GLN B 1 134 ? -13.352 -13.258 -9.125 1 95.12 134 GLN B N 1
ATOM 3520 C CA . GLN B 1 134 ? -14.352 -12.906 -10.125 1 95.12 134 GLN B CA 1
ATOM 3521 C C . GLN B 1 134 ? -15.398 -14.008 -10.258 1 95.12 134 GLN B C 1
ATOM 3523 O O . GLN B 1 134 ? -16.594 -13.719 -10.391 1 95.12 134 GLN B O 1
ATOM 3528 N N . ILE B 1 135 ? -14.953 -15.156 -10.242 1 95.38 135 ILE B N 1
ATOM 3529 C CA . ILE B 1 135 ? -15.852 -16.297 -10.359 1 95.38 135 ILE B CA 1
ATOM 3530 C C . ILE B 1 135 ? -16.797 -16.344 -9.156 1 95.38 135 ILE B C 1
ATOM 3532 O O . ILE B 1 135 ? -17.984 -16.594 -9.312 1 95.38 135 ILE B O 1
ATOM 3536 N N . TYR B 1 136 ? -16.297 -16.109 -7.953 1 96.12 136 TYR B N 1
ATOM 3537 C CA . TYR B 1 136 ? -17.109 -16.078 -6.746 1 96.12 136 TYR B CA 1
ATOM 3538 C C . TYR B 1 136 ? -18.172 -14.984 -6.832 1 96.12 136 TYR B C 1
ATOM 3540 O O . TYR B 1 136 ? -19.297 -15.156 -6.359 1 96.12 136 TYR B O 1
ATOM 3548 N N . LEU B 1 137 ? -17.797 -13.883 -7.461 1 95.25 137 LEU B N 1
ATOM 3549 C CA . LEU B 1 137 ? -18.609 -12.688 -7.367 1 95.25 137 LEU B CA 1
ATOM 3550 C C . LEU B 1 137 ? -19.516 -12.547 -8.586 1 95.25 137 LEU B C 1
ATOM 3552 O O . LEU B 1 137 ? -20.469 -11.766 -8.578 1 95.25 137 LEU B O 1
ATOM 3556 N N . ASN B 1 138 ? -19.234 -13.195 -9.609 1 89.88 138 ASN B N 1
ATOM 3557 C CA . ASN B 1 138 ? -20.047 -13.18 -10.82 1 89.88 138 ASN B CA 1
ATOM 3558 C C . ASN B 1 138 ? -20.406 -14.586 -11.281 1 89.88 138 ASN B C 1
ATOM 3560 O O . ASN B 1 138 ? -19.984 -15.016 -12.352 1 89.88 138 ASN B O 1
ATOM 3564 N N . PRO B 1 139 ? -21.219 -15.281 -10.586 1 78.81 139 PRO B N 1
ATOM 3565 C CA . PRO B 1 139 ? -21.516 -16.672 -10.922 1 78.81 139 PRO B CA 1
ATOM 3566 C C . PRO B 1 139 ? -22.266 -16.812 -12.25 1 78.81 139 PRO B C 1
ATOM 3568 O O . PRO B 1 139 ? -22.125 -17.812 -12.945 1 78.81 139 PRO B O 1
ATOM 3571 N N . ARG B 1 140 ? -23.094 -15.875 -12.664 1 71.5 140 ARG B N 1
ATOM 3572 C CA . ARG B 1 140 ? -23.953 -16 -13.844 1 71.5 140 ARG B CA 1
ATOM 3573 C C . ARG B 1 140 ? -23.109 -15.969 -15.125 1 71.5 140 ARG B C 1
ATOM 3575 O O . ARG B 1 140 ? -23.359 -16.734 -16.062 1 71.5 140 ARG B O 1
ATOM 3582 N N . ARG B 1 141 ? -22.25 -15.148 -15.219 1 62.69 141 ARG B N 1
ATOM 3583 C CA . ARG B 1 141 ? -21.469 -14.953 -16.453 1 62.69 141 ARG B CA 1
ATOM 3584 C C . ARG B 1 141 ? -20.672 -16.203 -16.797 1 62.69 141 ARG B C 1
ATOM 3586 O O . ARG B 1 141 ? -20.625 -16.609 -17.953 1 62.69 141 ARG B O 1
ATOM 3593 N N . LEU B 1 142 ? -20.281 -17.016 -15.828 1 61.69 142 LEU B N 1
ATOM 3594 C CA . LEU B 1 142 ? -19.266 -18.016 -16.125 1 61.69 142 LEU B CA 1
ATOM 3595 C C . LEU B 1 142 ? -19.891 -19.391 -16.297 1 61.69 142 LEU B C 1
ATOM 3597 O O . LEU B 1 142 ? -19.391 -20.219 -17.062 1 61.69 142 LEU B O 1
ATOM 3601 N N . THR B 1 143 ? -21 -19.641 -15.703 1 60.5 143 THR B N 1
ATOM 3602 C CA . THR B 1 143 ? -21.688 -20.906 -15.922 1 60.5 143 THR B CA 1
ATOM 3603 C C . THR B 1 143 ? -22.125 -21.031 -17.375 1 60.5 143 THR B C 1
ATOM 3605 O O . THR B 1 143 ? -22.047 -22.109 -17.969 1 60.5 143 THR B O 1
ATOM 3608 N N . LYS B 1 144 ? -22.422 -19.922 -17.984 1 62.47 144 LYS B N 1
ATOM 3609 C CA . LYS B 1 144 ? -22.812 -19.922 -19.391 1 62.47 144 LYS B CA 1
ATOM 3610 C C . LYS B 1 144 ? -21.625 -20.266 -20.297 1 62.47 144 LYS B C 1
ATOM 3612 O O . LYS B 1 144 ? -21.781 -20.984 -21.281 1 62.47 144 LYS B O 1
ATOM 3617 N N . GLU B 1 145 ? -20.516 -19.859 -19.875 1 62.5 145 GLU B N 1
ATOM 3618 C CA . GLU B 1 145 ? -19.312 -20.094 -20.656 1 62.5 145 GLU B CA 1
ATOM 3619 C C . GLU B 1 145 ? -18.938 -21.578 -20.641 1 62.5 145 GLU B C 1
ATOM 3621 O O . GLU B 1 145 ? -18.516 -22.125 -21.672 1 62.5 145 GLU B O 1
ATOM 3626 N N . ILE B 1 146 ? -19.141 -22.219 -19.516 1 62.75 146 ILE B N 1
ATOM 3627 C CA . ILE B 1 146 ? -18.844 -23.625 -19.391 1 62.75 146 ILE B CA 1
ATOM 3628 C C . ILE B 1 146 ? -19.75 -24.438 -20.312 1 62.75 146 ILE B C 1
ATOM 3630 O O . ILE B 1 146 ? -19.281 -25.344 -21.016 1 6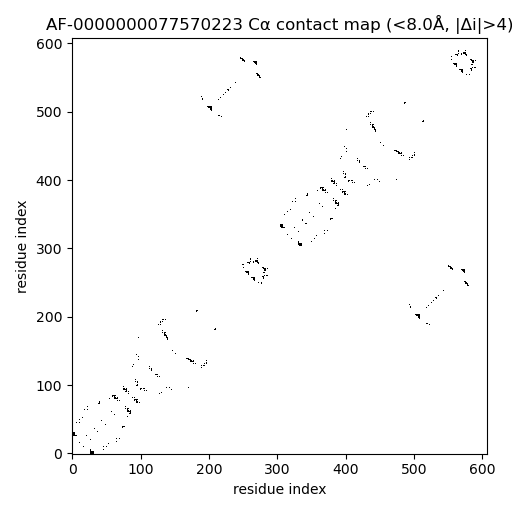2.75 146 ILE B O 1
ATOM 3634 N N . ASP B 1 147 ? -21.031 -24.094 -20.312 1 61.09 147 ASP B N 1
ATOM 3635 C CA . ASP B 1 147 ? -22.016 -24.828 -21.109 1 61.09 147 ASP B CA 1
ATOM 3636 C C . ASP B 1 147 ? -21.766 -24.656 -22.594 1 61.09 147 ASP B C 1
ATOM 3638 O O . ASP B 1 147 ? -22.016 -25.578 -23.391 1 61.09 147 ASP B O 1
ATOM 3642 N N . GLN B 1 148 ? -21.312 -23.484 -22.906 1 59.06 148 GLN B N 1
ATOM 3643 C CA . GLN B 1 148 ? -21.047 -23.219 -24.312 1 59.06 148 GLN B CA 1
ATOM 3644 C C . GLN B 1 148 ? -19.75 -23.875 -24.766 1 59.06 148 GLN B C 1
ATOM 3646 O O . GLN B 1 148 ? -19.641 -24.312 -25.906 1 59.06 148 GLN B O 1
ATOM 3651 N N . LYS B 1 149 ? -18.812 -23.969 -23.953 1 58.78 149 LYS B N 1
ATOM 3652 C CA . LYS B 1 149 ? -17.484 -24.406 -24.391 1 58.78 149 LYS B CA 1
ATOM 3653 C C . LYS B 1 149 ? -17.297 -25.906 -24.172 1 58.78 149 LYS B C 1
ATOM 3655 O O . LYS B 1 149 ? -16.453 -26.531 -24.812 1 58.78 149 LYS B O 1
ATOM 3660 N N . LEU B 1 150 ? -18.125 -26.422 -23.234 1 55.19 150 LEU B N 1
ATOM 3661 C CA . LEU B 1 150 ? -18.062 -27.891 -23.203 1 55.19 150 LEU B CA 1
ATOM 3662 C C . LEU B 1 150 ? -18.859 -28.484 -24.344 1 55.19 150 LEU B C 1
ATOM 3664 O O . LEU B 1 150 ? -19.969 -28.031 -24.656 1 55.19 150 LEU B O 1
ATOM 3668 N N . PRO B 1 151 ? -18.469 -29.156 -25.344 1 46.97 151 PRO B N 1
ATOM 3669 C CA . PRO B 1 151 ? -19.156 -29.703 -26.516 1 46.97 151 PRO B CA 1
ATOM 3670 C C . PRO B 1 151 ? -20.5 -30.344 -26.156 1 46.97 151 PRO B C 1
ATOM 3672 O O . PRO B 1 151 ? -20.578 -31.125 -25.203 1 46.97 151 PRO B O 1
ATOM 3675 N N . SER B 1 152 ? -21.688 -29.625 -26.266 1 43.56 152 SER B N 1
ATOM 3676 C CA . SER B 1 152 ? -23.016 -30.219 -26.125 1 43.56 152 SER B CA 1
ATOM 3677 C C . SER B 1 152 ? -23.156 -31.453 -27.016 1 43.56 152 SER B C 1
ATOM 3679 O O . SER B 1 152 ? -22.859 -31.406 -28.203 1 43.56 152 SER B O 1
ATOM 3681 N N . SER B 1 153 ? -23.078 -32.625 -26.609 1 36.22 153 SER B N 1
ATOM 3682 C CA . SER B 1 153 ? -23.438 -33.781 -27.422 1 36.22 153 SER B CA 1
ATOM 3683 C C . SER B 1 153 ? -24.812 -33.594 -28.062 1 36.22 153 SER B C 1
ATOM 3685 O O . SER B 1 153 ? -25.188 -34.344 -28.953 1 36.22 153 SER B O 1
ATOM 3687 N N . THR B 1 154 ? -26.016 -33.344 -27.328 1 33.56 154 THR B N 1
ATOM 3688 C CA . THR B 1 154 ? -27.344 -33.656 -27.859 1 33.56 154 THR B CA 1
ATOM 3689 C C . THR B 1 154 ? -27.734 -32.625 -28.938 1 33.56 154 THR B C 1
ATOM 3691 O O . THR B 1 154 ? -27.734 -31.422 -28.672 1 33.56 154 THR B O 1
ATOM 3694 N N . ASP B 1 155 ? -27.828 -32.906 -30.266 1 34.44 155 ASP B N 1
ATOM 3695 C CA . ASP B 1 155 ? -28.562 -32.438 -31.438 1 34.44 155 ASP B CA 1
ATOM 3696 C C . ASP B 1 155 ? -30.031 -32.188 -31.094 1 34.44 155 ASP B C 1
ATOM 3698 O O . ASP B 1 155 ? -30.875 -32.125 -31.984 1 34.44 155 ASP B O 1
ATOM 3702 N N . SER B 1 156 ? -30.734 -32.719 -30.016 1 33.78 156 SER B N 1
ATOM 3703 C CA . SER B 1 156 ? -32.188 -32.562 -30.062 1 33.78 156 SER B CA 1
ATOM 3704 C C . SER B 1 156 ? -32.594 -31.125 -30.281 1 33.78 156 SER B C 1
ATOM 3706 O O . SER B 1 156 ? -31.828 -30.203 -29.953 1 33.78 156 SER B O 1
ATOM 3708 N N . GLY B 1 157 ? -33.688 -30.797 -31.234 1 32.53 157 GLY B N 1
ATOM 3709 C CA . GLY B 1 157 ? -34.562 -29.734 -31.688 1 32.53 157 GLY B CA 1
ATOM 3710 C C . GLY B 1 157 ? -35 -28.797 -30.578 1 32.53 157 GLY B C 1
ATOM 3711 O O . GLY B 1 157 ? -36.062 -28.984 -29.984 1 32.53 157 GLY B O 1
ATOM 3712 N N . ARG B 1 158 ? -34.312 -28.406 -29.703 1 31.28 158 ARG B N 1
ATOM 3713 C CA . ARG B 1 158 ? -34.938 -27.453 -28.797 1 31.28 158 ARG B CA 1
ATOM 3714 C C . ARG B 1 158 ? -35.562 -26.297 -29.578 1 31.28 158 ARG B C 1
ATOM 3716 O O . ARG B 1 158 ? -34.938 -25.719 -30.438 1 31.28 158 ARG B O 1
ATOM 3723 N N . SER B 1 159 ? -36.938 -26.328 -29.734 1 32.59 159 SER B N 1
ATOM 3724 C CA . SER B 1 159 ? -37.844 -25.234 -30.094 1 32.59 159 SER B CA 1
ATOM 3725 C C . SER B 1 159 ? -37.344 -23.906 -29.578 1 32.59 159 SER B C 1
ATOM 3727 O O . SER B 1 159 ? -36.562 -23.859 -28.609 1 32.59 159 SER B O 1
ATOM 3729 N N . ASP B 1 160 ? -37.531 -22.781 -30.328 1 32.28 160 ASP B N 1
ATOM 3730 C CA . ASP B 1 160 ? -37.469 -21.328 -30.25 1 32.28 160 ASP B CA 1
ATOM 3731 C C . ASP B 1 160 ? -38.094 -20.812 -28.953 1 32.28 160 ASP B C 1
ATOM 3733 O O . ASP B 1 160 ? -38.781 -19.812 -28.953 1 32.28 160 ASP B O 1
ATOM 3737 N N . VAL B 1 161 ? -38.562 -21.719 -28.031 1 31.27 161 VAL B N 1
ATOM 3738 C CA . VAL B 1 161 ? -39.281 -20.953 -27.016 1 31.27 161 VAL B CA 1
ATOM 3739 C C . VAL B 1 161 ? -38.375 -19.828 -26.484 1 31.27 161 VAL B C 1
ATOM 3741 O O . VAL B 1 161 ? -37.25 -20.078 -26.062 1 31.27 161 VAL B O 1
ATOM 3744 N N . ASP B 1 162 ? -38.594 -18.531 -26.828 1 33.25 162 ASP B N 1
ATOM 3745 C CA . ASP B 1 162 ? -38.344 -17.172 -26.375 1 33.25 162 ASP B CA 1
ATOM 3746 C C . ASP B 1 162 ? -38.25 -17.109 -24.859 1 33.25 162 ASP B C 1
ATOM 3748 O O . ASP B 1 162 ? -38.812 -16.219 -24.219 1 33.25 162 ASP B O 1
ATOM 3752 N N . VAL B 1 163 ? -38.281 -18.297 -24.172 1 30.88 163 VAL B N 1
ATOM 3753 C CA . VAL B 1 163 ? -38.406 -17.969 -22.75 1 30.88 163 VAL B CA 1
ATOM 3754 C C . VAL B 1 163 ? -37.281 -17 -22.359 1 30.88 163 VAL B C 1
ATOM 3756 O O . VAL B 1 163 ? -36.094 -17.312 -22.484 1 30.88 163 VAL B O 1
ATOM 3759 N N . ASP B 1 164 ? -37.344 -15.734 -22.516 1 34.69 164 ASP B N 1
ATOM 3760 C CA . ASP B 1 164 ? -36.938 -14.508 -21.844 1 34.69 164 ASP B CA 1
ATOM 3761 C C . ASP B 1 164 ? -36.562 -14.781 -20.391 1 34.69 164 ASP B C 1
ATOM 3763 O O . ASP B 1 164 ? -36.438 -13.852 -19.594 1 34.69 164 ASP B O 1
ATOM 3767 N N . GLU B 1 165 ? -37.094 -15.977 -19.875 1 34.44 165 GLU B N 1
ATOM 3768 C CA . GLU B 1 165 ? -36.75 -16.062 -18.469 1 34.44 165 GLU B CA 1
ATOM 3769 C C . GLU B 1 165 ? -35.25 -16 -18.266 1 34.44 165 GLU B C 1
ATOM 3771 O O . GLU B 1 165 ? -34.5 -16.875 -18.734 1 34.44 165 GLU B O 1
ATOM 3776 N N . ILE B 1 166 ? -34.531 -14.914 -18.469 1 36.06 166 ILE B N 1
ATOM 3777 C CA . ILE B 1 166 ? -33.312 -14.562 -17.75 1 36.06 166 ILE B CA 1
ATOM 3778 C C . ILE B 1 166 ? -33.125 -15.492 -16.547 1 36.06 166 ILE B C 1
ATOM 3780 O O . ILE B 1 166 ? -33.875 -15.414 -15.57 1 36.06 166 ILE B O 1
ATOM 3784 N N . SER B 1 167 ? -33.156 -16.797 -16.703 1 36.5 167 SER B N 1
ATOM 3785 C CA . SER B 1 167 ? -32.875 -17.766 -15.656 1 36.5 167 SER B CA 1
ATOM 3786 C C . SER B 1 167 ? -31.891 -17.203 -14.633 1 36.5 167 SER B C 1
ATOM 3788 O O . SER B 1 167 ? -30.875 -16.594 -15 1 36.5 167 SER B O 1
ATOM 3790 N N . GLU B 1 168 ? -32.188 -16.656 -13.602 1 40.75 168 GLU B N 1
ATOM 3791 C CA . GLU B 1 168 ? -31.719 -16.453 -12.242 1 40.75 168 GLU B CA 1
ATOM 3792 C C . GLU B 1 168 ? -30.625 -17.469 -11.883 1 40.75 168 GLU B C 1
ATOM 3794 O O . GLU B 1 168 ? -30.344 -17.672 -10.703 1 40.75 168 GLU B O 1
ATOM 3799 N N . GLU B 1 169 ? -30.203 -18.344 -12.633 1 43.31 169 GLU B N 1
ATOM 3800 C CA . GLU B 1 169 ? -29.375 -19.531 -12.414 1 43.31 169 GLU B CA 1
ATOM 3801 C C . GLU B 1 169 ? -27.953 -19.156 -12.008 1 43.31 169 GLU B C 1
ATOM 3803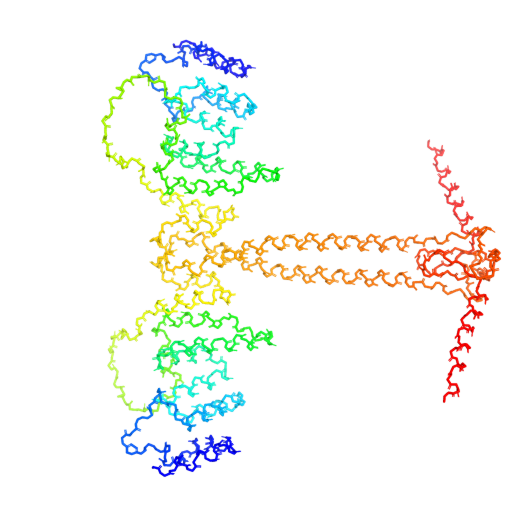 O O . GLU B 1 169 ? -27.125 -20.031 -11.773 1 43.31 169 GLU B O 1
ATOM 3808 N N . GLY B 1 170 ? -27.375 -18.125 -12.414 1 49.75 170 GLY B N 1
ATOM 3809 C CA . GLY B 1 170 ? -26.109 -17.875 -11.75 1 49.75 170 GLY B CA 1
ATOM 3810 C C . GLY B 1 170 ? -26.219 -17.875 -10.234 1 49.75 170 GLY B C 1
ATOM 3811 O O . GLY B 1 170 ? -27.234 -17.453 -9.688 1 49.75 170 GLY B O 1
ATOM 3812 N N . GLY B 1 171 ? -25.812 -19 -9.633 1 58.28 171 GLY B N 1
ATOM 3813 C CA . GLY B 1 171 ? -25.812 -19.109 -8.188 1 58.28 171 GLY B CA 1
ATOM 3814 C C . GLY B 1 171 ? -25.578 -17.781 -7.484 1 58.28 171 GLY B C 1
ATOM 3815 O O . GLY B 1 171 ? -25.281 -16.781 -8.133 1 58.28 171 GLY B O 1
ATOM 3816 N N . PRO B 1 172 ? -26.094 -17.703 -6.266 1 74.19 172 PRO B N 1
ATOM 3817 C CA . PRO B 1 172 ? -25.891 -16.516 -5.441 1 74.19 172 PRO B CA 1
ATOM 3818 C C . PRO B 1 172 ? -24.422 -16.109 -5.348 1 74.19 172 PRO B C 1
ATOM 3820 O O . PRO B 1 172 ? -23.531 -16.953 -5.535 1 74.19 172 PRO B O 1
ATOM 3823 N N . ILE B 1 173 ? -24.172 -14.859 -5.457 1 89 173 ILE B N 1
ATOM 3824 C CA . ILE B 1 173 ? -22.828 -14.344 -5.195 1 89 173 ILE B CA 1
ATOM 3825 C C . ILE B 1 173 ? -22.25 -15.039 -3.971 1 89 173 ILE B C 1
ATOM 3827 O O . ILE B 1 173 ? -22.938 -15.227 -2.963 1 89 173 ILE B O 1
ATOM 3831 N N . MET B 1 174 ? -21.141 -15.594 -4.188 1 93.62 174 MET B N 1
ATOM 3832 C CA . MET B 1 174 ? -20.422 -16.266 -3.105 1 93.62 174 MET B CA 1
ATOM 3833 C C . MET B 1 174 ? -19.531 -15.297 -2.346 1 93.62 174 MET B C 1
ATOM 3835 O O . MET B 1 174 ? -18.312 -15.461 -2.322 1 93.62 174 MET B O 1
ATOM 3839 N N . LEU B 1 175 ? -20.219 -14.406 -1.664 1 94.62 175 LEU B N 1
ATOM 3840 C CA . LEU B 1 175 ? -19.516 -13.297 -1.024 1 94.62 175 LEU B CA 1
ATOM 3841 C C . LEU B 1 175 ? -18.609 -13.805 0.103 1 94.62 175 LEU B C 1
ATOM 3843 O O . LEU B 1 175 ? -17.484 -13.328 0.267 1 94.62 175 LEU B O 1
ATOM 3847 N N . ASN B 1 176 ? -19.109 -14.727 0.868 1 95.31 176 ASN B N 1
ATOM 3848 C CA . ASN B 1 176 ? -18.312 -15.25 1.98 1 95.31 176 ASN B CA 1
ATOM 3849 C C . ASN B 1 176 ? -17.031 -15.914 1.496 1 95.31 176 ASN B C 1
ATOM 3851 O O . ASN B 1 176 ? -15.969 -15.711 2.078 1 95.31 176 ASN B O 1
ATOM 3855 N N . GLU B 1 177 ? -17.109 -16.672 0.454 1 96.38 177 GLU B N 1
ATOM 3856 C CA . GLU B 1 177 ? -15.93 -17.312 -0.125 1 96.38 177 GLU B CA 1
ATOM 3857 C C . GLU B 1 177 ? -14.953 -16.266 -0.681 1 96.38 177 GLU B C 1
ATOM 3859 O O . GLU B 1 177 ? -13.742 -16.422 -0.545 1 96.38 177 GLU B O 1
ATOM 3864 N N . ALA B 1 178 ? -15.523 -15.258 -1.289 1 97.31 178 ALA B N 1
ATOM 3865 C CA . ALA B 1 178 ? -14.711 -14.172 -1.828 1 97.31 178 ALA B CA 1
ATOM 3866 C C . ALA B 1 178 ? -13.938 -13.461 -0.719 1 97.31 178 ALA B C 1
ATOM 3868 O O . ALA B 1 178 ? -12.727 -13.234 -0.844 1 97.31 178 ALA B O 1
ATOM 3869 N N . LEU B 1 179 ? -14.617 -13.148 0.344 1 97.69 179 LEU B N 1
ATOM 3870 C CA . LEU B 1 179 ? -13.992 -12.461 1.466 1 97.69 179 LEU B CA 1
ATOM 3871 C C . LEU B 1 179 ? -12.945 -13.344 2.135 1 97.69 179 LEU B C 1
ATOM 3873 O O . LEU B 1 179 ? -11.898 -12.859 2.559 1 97.69 179 LEU B O 1
ATOM 3877 N N . ASP B 1 180 ? -13.234 -14.578 2.244 1 97.38 180 ASP B N 1
ATOM 3878 C CA . ASP B 1 180 ? -12.281 -15.531 2.805 1 97.38 180 ASP B CA 1
ATOM 3879 C C . ASP B 1 180 ? -11.008 -15.602 1.956 1 97.38 180 ASP B C 1
ATOM 3881 O O . ASP B 1 180 ? -9.898 -15.633 2.49 1 97.38 180 ASP B O 1
ATOM 3885 N N . LEU B 1 181 ? -11.203 -15.648 0.69 1 97.88 181 LEU B N 1
ATOM 3886 C CA . LEU B 1 181 ? -10.078 -15.641 -0.239 1 97.88 181 LEU B CA 1
ATOM 3887 C C . LEU B 1 181 ? -9.203 -14.414 -0.023 1 97.88 181 LEU B C 1
ATOM 3889 O O . LEU B 1 181 ? -7.984 -14.531 0.112 1 97.88 181 LEU B O 1
ATOM 3893 N N . LEU B 1 182 ? -9.844 -13.273 0.06 1 97.81 182 LEU B N 1
ATOM 3894 C CA . LEU B 1 182 ? -9.117 -12.023 0.246 1 97.81 182 LEU B CA 1
ATOM 3895 C C . LEU B 1 182 ? -8.375 -12.016 1.579 1 97.81 182 LEU B C 1
ATOM 3897 O O . LEU B 1 182 ? -7.242 -11.539 1.661 1 97.81 182 LEU B O 1
ATOM 3901 N N . SER B 1 183 ? -8.961 -12.531 2.578 1 97.5 183 SER B N 1
ATOM 3902 C CA . SER B 1 183 ? -8.352 -12.578 3.902 1 97.5 183 SER B CA 1
ATOM 3903 C C . SER B 1 183 ? -7.137 -13.5 3.92 1 97.5 183 SER B C 1
ATOM 3905 O O . SER B 1 183 ? -6.113 -13.172 4.531 1 97.5 183 SER B O 1
ATOM 3907 N N . GLN B 1 184 ? -7.164 -14.562 3.215 1 97 184 GLN B N 1
ATOM 3908 C CA . GLN B 1 184 ? -6.125 -15.586 3.285 1 97 184 GLN B CA 1
ATOM 3909 C C . GLN B 1 184 ? -4.984 -15.281 2.316 1 97 184 GLN B C 1
ATOM 3911 O O . GLN B 1 184 ? -3.83 -15.617 2.58 1 97 184 GLN B O 1
ATOM 3916 N N . ARG B 1 185 ? -5.297 -14.68 1.268 1 96.75 185 ARG B N 1
ATOM 3917 C CA . ARG B 1 185 ? -4.297 -14.477 0.227 1 96.75 185 ARG B CA 1
ATOM 3918 C C . ARG B 1 185 ? -4.117 -12.992 -0.077 1 96.75 185 ARG B C 1
ATOM 3920 O O . ARG B 1 185 ? -3.857 -12.617 -1.221 1 96.75 185 ARG B O 1
ATOM 3927 N N . TRP B 1 186 ? -4.301 -12.18 0.907 1 95.69 186 TRP B N 1
ATOM 3928 C CA . TRP B 1 186 ? -4.27 -10.727 0.732 1 95.69 186 TRP B CA 1
ATOM 3929 C C . TRP B 1 186 ? -2.936 -10.281 0.14 1 95.69 186 TRP B C 1
ATOM 3931 O O . TRP B 1 186 ? -2.873 -9.289 -0.583 1 95.69 186 TRP B O 1
ATOM 3941 N N . ASP B 1 187 ? -1.903 -10.969 0.372 1 92.56 187 ASP B N 1
ATOM 3942 C CA . ASP B 1 187 ? -0.557 -10.562 -0.015 1 92.56 187 ASP B CA 1
ATOM 3943 C C . ASP B 1 187 ? -0.248 -10.977 -1.451 1 92.56 187 ASP B C 1
ATOM 3945 O O . ASP B 1 187 ? 0.769 -10.562 -2.016 1 92.56 187 ASP B O 1
ATOM 3949 N N . LYS B 1 188 ? -1.126 -11.719 -2.043 1 92.75 188 LYS B N 1
ATOM 3950 C CA . LYS B 1 188 ? -0.884 -12.234 -3.389 1 92.75 188 LYS B CA 1
ATOM 3951 C C . LYS B 1 188 ? -1.859 -11.625 -4.391 1 92.75 188 LYS B C 1
ATOM 3953 O O . LYS B 1 188 ? -1.793 -11.922 -5.586 1 92.75 188 LYS B O 1
ATOM 3958 N N . ILE B 1 189 ? -2.766 -10.797 -3.91 1 93.88 189 ILE B N 1
ATOM 3959 C CA . ILE B 1 189 ? -3.818 -10.234 -4.746 1 93.88 189 ILE B CA 1
ATOM 3960 C C . ILE B 1 189 ? -3.596 -8.734 -4.91 1 93.88 189 ILE B C 1
ATOM 3962 O O . ILE B 1 189 ? -3.209 -8.047 -3.959 1 93.88 189 ILE B O 1
ATOM 3966 N N . ASN B 1 190 ? -3.854 -8.258 -6.125 1 92.38 190 ASN B N 1
ATOM 3967 C CA . ASN B 1 190 ? -3.879 -6.809 -6.328 1 92.38 190 ASN B CA 1
ATOM 3968 C C . ASN B 1 190 ? -5.066 -6.164 -5.617 1 92.38 190 ASN B C 1
ATOM 3970 O O . ASN B 1 190 ? -6.211 -6.316 -6.043 1 92.38 190 ASN B O 1
ATOM 3974 N N . GLY B 1 191 ? -4.73 -5.418 -4.633 1 94.06 191 GLY B N 1
ATOM 3975 C CA . GLY B 1 191 ? -5.762 -4.859 -3.771 1 94.06 191 GLY B CA 1
ATOM 3976 C C . GLY B 1 191 ? -6.695 -3.906 -4.496 1 94.06 191 GLY B C 1
ATOM 3977 O O . GLY B 1 191 ? -7.91 -3.941 -4.289 1 94.06 191 GLY B O 1
ATOM 3978 N N . ALA B 1 192 ? -6.195 -3.053 -5.328 1 93.69 192 ALA B N 1
ATOM 3979 C CA . ALA B 1 192 ? -7.008 -2.082 -6.059 1 93.69 192 ALA B CA 1
ATOM 3980 C C . ALA B 1 192 ? -7.984 -2.781 -7 1 93.69 192 ALA B C 1
ATOM 3982 O O . ALA B 1 192 ? -9.156 -2.41 -7.074 1 93.69 192 ALA B O 1
ATOM 3983 N N . GLN B 1 193 ? -7.539 -3.771 -7.676 1 94.38 193 GLN B N 1
ATOM 3984 C CA . GLN B 1 193 ? -8.391 -4.527 -8.586 1 94.38 193 GLN B CA 1
ATOM 3985 C C . GLN B 1 193 ? -9.461 -5.312 -7.82 1 94.38 193 GLN B C 1
ATOM 3987 O O . GLN B 1 193 ? -10.609 -5.379 -8.25 1 94.38 193 GLN B O 1
ATOM 3992 N N . ALA B 1 194 ? -9.016 -5.906 -6.754 1 96.06 194 ALA B N 1
ATOM 3993 C CA . ALA B 1 194 ? -9.953 -6.656 -5.926 1 96.06 194 ALA B CA 1
ATOM 3994 C C . ALA B 1 194 ? -11.094 -5.766 -5.441 1 96.06 194 ALA B C 1
ATOM 3996 O O . ALA B 1 194 ? -12.258 -6.172 -5.461 1 96.06 194 ALA B O 1
ATOM 3997 N N . LEU B 1 195 ? -10.805 -4.551 -5.043 1 96.06 195 LEU B N 1
ATOM 3998 C CA . LEU B 1 195 ? -11.812 -3.625 -4.527 1 96.06 195 LEU B CA 1
ATOM 3999 C C . LEU B 1 195 ? -12.844 -3.289 -5.598 1 96.06 195 LEU B C 1
ATOM 4001 O O . LEU B 1 195 ? -14.023 -3.125 -5.297 1 96.06 195 LEU B O 1
ATOM 4005 N N . LYS B 1 196 ? -12.43 -3.26 -6.762 1 94.62 196 LYS B N 1
ATOM 4006 C CA . LYS B 1 196 ? -13.312 -2.918 -7.875 1 94.62 196 LYS B CA 1
ATOM 4007 C C . LYS B 1 196 ? -14.328 -4.031 -8.133 1 94.62 196 LYS B C 1
ATOM 4009 O O . LYS B 1 196 ? -15.422 -3.775 -8.625 1 94.62 196 LYS B O 1
ATOM 4014 N N . LEU B 1 197 ? -13.977 -5.219 -7.793 1 95.25 197 LEU B N 1
ATOM 4015 C CA . LEU B 1 197 ? -14.828 -6.375 -8.055 1 95.25 197 LEU B CA 1
ATOM 4016 C C . LEU B 1 197 ? -15.859 -6.551 -6.949 1 95.25 197 LEU B C 1
ATOM 4018 O O . LEU B 1 197 ? -16.922 -7.137 -7.172 1 95.25 197 LEU B O 1
ATOM 4022 N N . LEU B 1 198 ? -15.625 -6.047 -5.801 1 96.62 198 LEU B N 1
ATOM 4023 C CA . LEU B 1 198 ? -16.469 -6.273 -4.633 1 96.62 198 LEU B CA 1
ATOM 4024 C C . LEU B 1 198 ? -17.75 -5.465 -4.727 1 96.62 198 LEU B C 1
ATOM 4026 O O . LEU B 1 198 ? -17.75 -4.344 -5.246 1 96.62 198 LEU B O 1
ATOM 4030 N N . PRO B 1 199 ? -18.891 -6.039 -4.195 1 95.94 199 PRO B N 1
ATOM 4031 C CA . PRO B 1 199 ? -20.141 -5.281 -4.129 1 95.94 199 PRO B CA 1
ATOM 4032 C C . PRO B 1 199 ? -19.984 -3.963 -3.369 1 95.94 199 PRO B C 1
ATOM 4034 O O . PRO B 1 199 ? -19.281 -3.904 -2.363 1 95.94 199 PRO B O 1
ATOM 4037 N N . ARG B 1 200 ? -20.672 -3.02 -3.754 1 95.31 200 ARG B N 1
ATOM 4038 C CA . ARG B 1 200 ? -20.562 -1.66 -3.236 1 95.31 200 ARG B CA 1
ATOM 4039 C C . ARG B 1 200 ? -21.031 -1.588 -1.788 1 95.31 200 ARG B C 1
ATOM 4041 O O . ARG B 1 200 ? -20.547 -0.767 -1.01 1 95.31 200 ARG B O 1
ATOM 4048 N N . ASP B 1 201 ? -21.906 -2.445 -1.436 1 96 201 ASP B N 1
ATOM 4049 C CA . ASP B 1 201 ? -22.531 -2.361 -0.117 1 96 201 ASP B CA 1
ATOM 4050 C C . ASP B 1 201 ? -21.781 -3.234 0.895 1 96 201 ASP B C 1
ATOM 4052 O O . ASP B 1 201 ? -22.234 -3.389 2.033 1 96 201 ASP B O 1
ATOM 4056 N N . THR B 1 202 ? -20.641 -3.812 0.439 1 96.69 202 THR B N 1
ATOM 4057 C CA . THR B 1 202 ? -19.844 -4.59 1.384 1 96.69 202 THR B CA 1
ATOM 4058 C C . THR B 1 202 ? -19.422 -3.727 2.568 1 96.69 202 THR B C 1
ATOM 4060 O O . THR B 1 202 ? -18.953 -2.6 2.387 1 96.69 202 THR B O 1
ATOM 4063 N N . LYS B 1 203 ? -19.547 -4.27 3.723 1 97.06 203 LYS B N 1
ATOM 4064 C CA . LYS B 1 203 ? -19.234 -3.512 4.934 1 97.06 203 LYS B CA 1
ATOM 4065 C C . LYS B 1 203 ? -17.75 -3.596 5.262 1 97.06 203 LYS B C 1
ATOM 4067 O O . LYS B 1 203 ? -17.109 -4.625 5.023 1 97.06 203 LYS B O 1
ATOM 4072 N N . LEU B 1 204 ? -17.25 -2.543 5.875 1 97.12 204 LEU B N 1
ATOM 4073 C CA . LEU B 1 204 ? -15.844 -2.439 6.254 1 97.12 204 LEU B CA 1
ATOM 4074 C C . LEU B 1 204 ? -15.445 -3.576 7.188 1 97.12 204 LEU B C 1
ATOM 4076 O O . LEU B 1 204 ? -14.352 -4.133 7.066 1 97.12 204 LEU B O 1
ATOM 4080 N N . GLN B 1 205 ? -16.297 -3.953 8.078 1 97.12 205 GLN B N 1
ATOM 4081 C CA . GLN B 1 205 ? -15.984 -5.004 9.039 1 97.12 205 GLN B CA 1
ATOM 4082 C C . GLN B 1 205 ? -15.633 -6.309 8.336 1 97.12 205 GLN B C 1
ATOM 4084 O O . GLN B 1 205 ? -14.812 -7.086 8.836 1 97.12 205 GLN B O 1
ATOM 4089 N N . ASN B 1 206 ? -16.219 -6.539 7.227 1 97.12 206 ASN B N 1
ATOM 4090 C CA . ASN B 1 206 ? -15.984 -7.766 6.473 1 97.12 206 ASN B CA 1
ATOM 4091 C C . ASN B 1 206 ? -14.688 -7.68 5.672 1 97.12 206 ASN B C 1
ATOM 4093 O O . ASN B 1 206 ? -14.18 -8.695 5.195 1 97.12 206 ASN B O 1
ATOM 4097 N N . LEU B 1 207 ? -14.125 -6.508 5.539 1 97.44 207 LEU B N 1
ATOM 4098 C CA . LEU B 1 207 ? -12.945 -6.285 4.715 1 97.44 207 LEU B CA 1
ATOM 4099 C C . LEU B 1 207 ? -11.711 -6.078 5.582 1 97.44 207 LEU B C 1
ATOM 4101 O O . LEU B 1 207 ? -10.594 -5.977 5.066 1 97.44 207 LEU B O 1
ATOM 4105 N N . ARG B 1 208 ? -11.852 -6.039 6.84 1 96.44 208 ARG B N 1
ATOM 4106 C CA . ARG B 1 208 ? -10.758 -5.691 7.742 1 96.44 208 ARG B CA 1
ATOM 4107 C C . ARG B 1 208 ? -9.617 -6.699 7.633 1 96.44 208 ARG B C 1
ATOM 4109 O O . ARG B 1 208 ? -8.445 -6.316 7.574 1 96.44 208 ARG B O 1
ATOM 4116 N N . SER B 1 209 ? -9.922 -7.938 7.598 1 96.25 209 SER B N 1
ATOM 4117 C CA . SER B 1 209 ? -8.914 -8.992 7.562 1 96.25 209 SER B CA 1
ATOM 4118 C C . SER B 1 209 ? -8.125 -8.961 6.258 1 96.25 209 SER B C 1
ATOM 4120 O O . SER B 1 209 ? -7.062 -9.57 6.156 1 96.25 209 SER B O 1
ATOM 4122 N N . PHE B 1 210 ? -8.672 -8.352 5.305 1 97.31 210 PHE B N 1
ATOM 4123 C CA . PHE B 1 210 ? -8.031 -8.18 4.008 1 97.31 210 PHE B CA 1
ATOM 4124 C C . PHE B 1 210 ? -7.25 -6.875 3.951 1 97.31 210 PHE B C 1
ATOM 4126 O O . PHE B 1 210 ? -6.051 -6.875 3.658 1 97.31 210 PHE B O 1
ATOM 4133 N N . LEU B 1 211 ? -7.836 -5.789 4.34 1 96.94 211 LEU B N 1
ATOM 4134 C CA . LEU B 1 211 ? -7.305 -4.453 4.098 1 96.94 211 LEU B CA 1
ATOM 4135 C C . LEU B 1 211 ? -6.25 -4.09 5.141 1 96.94 211 LEU B C 1
ATOM 4137 O O . LEU B 1 211 ? -5.254 -3.439 4.82 1 96.94 211 LEU B O 1
ATOM 4141 N N . GLU B 1 212 ? -6.461 -4.441 6.348 1 95.31 212 GLU B N 1
ATOM 4142 C CA . GLU B 1 212 ? -5.562 -4.031 7.422 1 95.31 212 GLU B CA 1
ATOM 4143 C C . GLU B 1 212 ? -4.141 -4.539 7.176 1 95.31 212 GLU B C 1
ATOM 4145 O O . GLU B 1 212 ? -3.191 -3.754 7.156 1 95.31 212 GLU B O 1
ATOM 4150 N N . PRO B 1 213 ? -3.957 -5.812 7.008 1 95.31 213 PRO B N 1
ATOM 4151 C CA . PRO B 1 213 ? -2.592 -6.266 6.738 1 95.31 213 PRO B CA 1
ATOM 4152 C C . PRO B 1 213 ? -2.033 -5.707 5.43 1 95.31 213 PRO B C 1
ATOM 4154 O O . PRO B 1 213 ? -0.838 -5.422 5.336 1 95.31 213 PRO B O 1
ATOM 4157 N N . LEU B 1 214 ? -2.82 -5.609 4.48 1 94.44 214 LEU B N 1
ATOM 4158 C CA . LEU B 1 214 ? -2.408 -5.078 3.184 1 94.44 214 LEU B CA 1
ATOM 4159 C C . LEU B 1 214 ? -1.863 -3.66 3.322 1 94.44 214 LEU B C 1
ATOM 4161 O O . LEU B 1 214 ? -0.782 -3.355 2.816 1 94.44 214 LEU B O 1
ATOM 4165 N N . LEU B 1 215 ? -2.57 -2.834 3.996 1 94.31 215 LEU B N 1
ATOM 4166 C CA . LEU B 1 215 ? -2.17 -1.444 4.184 1 94.31 215 LEU B CA 1
ATOM 4167 C C . LEU B 1 215 ? -0.969 -1.346 5.117 1 94.31 215 LEU B C 1
ATOM 4169 O O . LEU B 1 215 ? -0.105 -0.485 4.934 1 94.31 215 LEU B O 1
ATOM 4173 N N . ARG B 1 216 ? -0.931 -2.191 6.105 1 92.88 216 ARG B N 1
ATOM 4174 C CA . ARG B 1 216 ? 0.22 -2.23 7 1 92.88 216 ARG B CA 1
ATOM 4175 C C . ARG B 1 216 ? 1.495 -2.582 6.242 1 92.88 216 ARG B C 1
ATOM 4177 O O . ARG B 1 216 ? 2.525 -1.925 6.41 1 92.88 216 ARG B O 1
ATOM 4184 N N . LYS B 1 217 ? 1.42 -3.51 5.457 1 90.19 217 LYS B N 1
ATOM 4185 C CA . LYS B 1 217 ? 2.566 -3.928 4.656 1 90.19 217 LYS B CA 1
ATOM 4186 C C . LYS B 1 217 ? 3.004 -2.82 3.701 1 90.19 217 LYS B C 1
ATOM 4188 O O . LYS B 1 217 ? 4.199 -2.609 3.492 1 90.19 217 LYS B O 1
ATOM 4193 N N . SER B 1 218 ? 2.02 -2.227 3.148 1 87.81 218 SER B N 1
ATOM 4194 C CA . SER B 1 218 ? 2.311 -1.129 2.232 1 87.81 218 SER B CA 1
ATOM 4195 C C . SER B 1 218 ? 3.098 -0.023 2.928 1 87.81 218 SER B C 1
ATOM 4197 O O . SER B 1 218 ? 4.086 0.477 2.385 1 87.81 218 SER B O 1
ATOM 4199 N N . SER B 1 219 ? 2.652 0.354 4.117 1 86.06 219 SER B N 1
ATOM 4200 C CA . SER B 1 219 ? 3.328 1.4 4.875 1 86.06 219 SER B CA 1
ATOM 4201 C C . SER B 1 219 ? 4.738 0.972 5.273 1 86.06 219 SER B C 1
ATOM 4203 O O . SER B 1 219 ? 5.68 1.764 5.191 1 86.06 219 SER B O 1
ATOM 4205 N N . GLU B 1 220 ? 4.879 -0.225 5.645 1 86 220 GLU B N 1
ATOM 4206 C CA . GLU B 1 220 ? 6.18 -0.774 6.02 1 86 220 GLU B CA 1
ATOM 4207 C C . GLU B 1 220 ? 7.117 -0.843 4.82 1 86 220 GLU B C 1
ATOM 4209 O O . GLU B 1 220 ? 8.305 -0.54 4.938 1 86 220 GLU B O 1
ATOM 4214 N N . GLY B 1 221 ? 6.566 -1.2 3.809 1 82.75 221 GLY B N 1
ATOM 4215 C CA . GLY B 1 221 ? 7.355 -1.259 2.588 1 82.75 221 GLY B CA 1
ATOM 4216 C C . GLY B 1 221 ? 7.918 0.088 2.174 1 82.75 221 GLY B C 1
ATOM 4217 O O . GLY B 1 221 ? 9.086 0.19 1.804 1 82.75 221 GLY B O 1
ATOM 4218 N N . ARG B 1 222 ? 7.117 1.037 2.266 1 82 222 ARG B N 1
ATOM 4219 C CA . ARG B 1 222 ? 7.551 2.385 1.91 1 82 222 ARG B CA 1
ATOM 4220 C C . ARG B 1 222 ? 8.703 2.844 2.801 1 82 222 ARG B C 1
ATOM 4222 O O . ARG B 1 222 ? 9.68 3.422 2.316 1 82 222 ARG B O 1
ATOM 4229 N N . ARG B 1 223 ? 8.602 2.609 4.043 1 81.88 223 ARG B N 1
ATOM 4230 C CA . ARG B 1 223 ? 9.648 2.959 4.992 1 81.88 223 ARG B CA 1
ATOM 4231 C C . ARG B 1 223 ? 10.938 2.207 4.684 1 81.88 223 ARG B C 1
ATOM 4233 O O . ARG B 1 223 ? 12.023 2.803 4.652 1 81.88 223 ARG B O 1
ATOM 4240 N N . ASN B 1 224 ? 10.789 0.995 4.473 1 82.81 224 ASN B N 1
ATOM 4241 C CA . ASN B 1 224 ? 11.938 0.157 4.164 1 82.81 224 ASN B CA 1
ATOM 4242 C C . ASN B 1 224 ? 12.617 0.586 2.865 1 82.81 224 ASN B C 1
ATOM 4244 O O . ASN B 1 224 ? 13.844 0.619 2.781 1 82.81 224 ASN B O 1
ATOM 4248 N N . TYR B 1 225 ? 11.828 0.893 1.941 1 82.56 225 TYR B N 1
ATOM 4249 C CA . TYR B 1 225 ? 12.359 1.332 0.657 1 82.56 225 TYR B CA 1
ATOM 4250 C C . TYR B 1 225 ? 13.188 2.602 0.817 1 82.56 225 TYR B C 1
ATOM 4252 O O . TYR B 1 225 ? 14.281 2.717 0.246 1 82.56 225 TYR B O 1
ATOM 4260 N N . SER B 1 226 ? 12.68 3.498 1.587 1 83.81 226 SER B N 1
ATOM 4261 C CA . SER B 1 226 ? 13.391 4.754 1.809 1 83.81 226 SER B CA 1
ATOM 4262 C C . SER B 1 226 ? 14.742 4.512 2.467 1 83.81 226 SER B C 1
ATOM 4264 O O . SER B 1 226 ? 15.75 5.109 2.072 1 83.81 226 SER B O 1
ATOM 4266 N N . ILE B 1 227 ? 14.797 3.574 3.34 1 84.12 227 ILE B N 1
ATOM 4267 C CA . ILE B 1 227 ? 16.016 3.221 4.051 1 84.12 227 ILE B CA 1
ATOM 4268 C C . ILE B 1 227 ? 17.016 2.57 3.088 1 84.12 227 ILE B C 1
ATOM 4270 O O . ILE B 1 227 ? 18.172 2.961 3.027 1 84.12 227 ILE B O 1
ATOM 4274 N N . VAL B 1 228 ? 16.531 1.655 2.355 1 83.31 228 VAL B N 1
ATOM 4275 C CA . VAL B 1 228 ? 17.375 0.924 1.421 1 83.31 228 VAL B CA 1
ATOM 4276 C C . VAL B 1 228 ? 17.922 1.881 0.365 1 83.31 228 VAL B C 1
ATOM 4278 O O . VAL B 1 228 ? 19.109 1.824 0.024 1 83.31 228 VAL B O 1
ATOM 4281 N N . LYS B 1 229 ? 17.016 2.701 -0.12 1 84.38 229 LYS B N 1
ATOM 4282 C CA . LYS B 1 229 ? 17.438 3.697 -1.102 1 84.38 229 LYS B CA 1
ATOM 4283 C C . LYS B 1 229 ? 18.562 4.574 -0.551 1 84.38 229 LYS B C 1
ATOM 4285 O O . LYS B 1 229 ? 19.578 4.789 -1.219 1 84.38 229 LYS B O 1
ATOM 4290 N N . SER B 1 230 ? 18.406 5.016 0.63 1 86.5 230 SER B N 1
ATOM 4291 C CA . SER B 1 230 ? 19.406 5.863 1.266 1 86.5 230 SER B CA 1
ATOM 4292 C C . SER B 1 230 ? 20.719 5.105 1.5 1 86.5 230 SER B C 1
ATOM 4294 O O . SER B 1 230 ? 21.797 5.625 1.232 1 86.5 230 SER B O 1
ATOM 4296 N N . LEU B 1 231 ? 20.547 3.871 1.933 1 85.56 231 LEU B N 1
ATOM 4297 C CA . LEU B 1 231 ? 21.719 3.045 2.209 1 85.56 231 LEU B CA 1
ATOM 4298 C C . LEU B 1 231 ? 22.5 2.752 0.929 1 85.56 231 LEU B C 1
ATOM 4300 O O . LEU B 1 231 ? 23.719 2.889 0.893 1 85.56 231 LEU B O 1
ATOM 4304 N N . ARG B 1 232 ? 21.844 2.436 -0.061 1 86.38 232 ARG B N 1
ATOM 4305 C CA . ARG B 1 232 ? 22.484 2.111 -1.328 1 86.38 232 ARG B CA 1
ATOM 4306 C C . ARG B 1 232 ? 23.125 3.348 -1.949 1 86.38 232 ARG B C 1
ATOM 4308 O O . ARG B 1 232 ? 24.203 3.264 -2.541 1 86.38 232 ARG B O 1
ATOM 4315 N N . TYR B 1 233 ? 22.469 4.379 -1.794 1 87 233 TYR B N 1
ATOM 4316 C CA . TYR B 1 233 ? 23.031 5.645 -2.262 1 87 233 TYR B CA 1
ATOM 4317 C C . TYR B 1 233 ? 24.328 5.977 -1.532 1 87 233 TYR B C 1
ATOM 4319 O O . TYR B 1 233 ? 25.344 6.301 -2.162 1 87 233 TYR B O 1
ATOM 4327 N N . SER B 1 234 ? 24.344 5.809 -0.266 1 90.69 234 SER B N 1
ATOM 4328 C CA . SER B 1 234 ? 25.531 6.07 0.551 1 90.69 234 SER B CA 1
ATOM 4329 C C . SER B 1 234 ? 26.672 5.121 0.194 1 90.69 234 SER B C 1
ATOM 4331 O O . SER B 1 234 ? 27.828 5.543 0.077 1 90.69 234 SER B O 1
ATOM 4333 N N . GLU B 1 235 ? 26.25 3.943 0.031 1 87.81 235 GLU B N 1
ATOM 4334 C CA . GLU B 1 235 ? 27.25 2.951 -0.35 1 87.81 235 GLU B CA 1
ATOM 4335 C C . GLU B 1 235 ? 27.875 3.283 -1.702 1 87.81 235 GLU B C 1
ATOM 4337 O O . GLU B 1 235 ? 29.094 3.215 -1.865 1 87.81 235 GLU B O 1
ATOM 4342 N N . ASN B 1 236 ? 27.094 3.59 -2.59 1 89.25 236 ASN B N 1
ATOM 4343 C CA . ASN B 1 236 ? 27.578 3.947 -3.92 1 89.25 236 ASN B CA 1
ATOM 4344 C C . ASN B 1 236 ? 28.5 5.168 -3.877 1 89.25 236 ASN B C 1
ATOM 4346 O O . ASN B 1 236 ? 29.531 5.188 -4.535 1 89.25 236 ASN B O 1
ATOM 4350 N N . LEU B 1 237 ? 28.188 6.055 -3.107 1 92.5 237 LEU B N 1
ATOM 4351 C CA . LEU B 1 237 ? 29.016 7.25 -2.959 1 92.5 237 LEU B CA 1
ATOM 4352 C C . LEU B 1 237 ? 30.359 6.906 -2.355 1 92.5 237 LEU B C 1
ATOM 4354 O O . LEU B 1 237 ? 31.391 7.43 -2.789 1 92.5 237 LEU B O 1
ATOM 4358 N N . GLN B 1 238 ? 30.328 6.051 -1.467 1 92.5 238 GLN B N 1
ATOM 4359 C CA . GLN B 1 238 ? 31.562 5.633 -0.81 1 92.5 238 GLN B CA 1
ATOM 4360 C C . GLN B 1 238 ? 32.5 4.926 -1.788 1 92.5 238 GLN B C 1
ATOM 4362 O O . GLN B 1 238 ? 33.688 5.207 -1.825 1 92.5 238 GLN B O 1
ATOM 4367 N N . VAL B 1 239 ? 31.984 4.133 -2.562 1 90.69 239 VAL B N 1
ATOM 4368 C CA . VAL B 1 239 ? 32.781 3.387 -3.521 1 90.69 239 VAL B CA 1
ATOM 4369 C C . VAL B 1 239 ? 33.312 4.332 -4.602 1 90.69 239 VAL B C 1
ATOM 4371 O O . VAL B 1 239 ? 34.469 4.227 -5.023 1 90.69 239 VAL B O 1
ATOM 4374 N N . LYS B 1 240 ? 32.5 5.203 -4.973 1 90.19 240 LYS B N 1
ATOM 4375 C CA . LYS B 1 240 ? 32.938 6.188 -5.965 1 90.19 240 LYS B CA 1
ATOM 4376 C C . LYS B 1 240 ? 34.062 7.059 -5.422 1 90.19 240 LYS B C 1
ATOM 4378 O O . LYS B 1 240 ? 35.031 7.371 -6.145 1 90.19 240 LYS B O 1
ATOM 4383 N N . GLU B 1 241 ? 33.938 7.332 -4.211 1 91.62 241 GLU B N 1
ATOM 4384 C CA . GLU B 1 241 ? 35 8.102 -3.576 1 91.62 241 GLU B CA 1
ATOM 4385 C C . GLU B 1 241 ? 36.281 7.309 -3.529 1 91.62 241 GLU B C 1
ATOM 4387 O O . GLU B 1 241 ? 37.375 7.848 -3.816 1 91.62 241 GLU B O 1
ATOM 4392 N N . GLU B 1 242 ? 36.156 6.121 -3.184 1 86.88 242 GLU B N 1
ATOM 4393 C CA . GLU B 1 242 ? 37.344 5.254 -3.158 1 86.88 242 GLU B CA 1
ATOM 4394 C C . GLU B 1 242 ? 37.969 5.121 -4.547 1 86.88 242 GLU B C 1
ATOM 4396 O O . GLU B 1 242 ? 39.188 5.172 -4.695 1 86.88 242 GLU B O 1
ATOM 4401 N N . LEU B 1 243 ? 37.219 4.957 -5.504 1 84 243 LEU B N 1
ATOM 4402 C CA . LEU B 1 243 ? 37.688 4.863 -6.883 1 84 243 LEU B CA 1
ATOM 4403 C C . LEU B 1 243 ? 38.375 6.148 -7.309 1 84 243 LEU B C 1
ATOM 4405 O O . LEU B 1 243 ? 39.438 6.102 -7.941 1 84 243 LEU B O 1
ATOM 4409 N N . TYR B 1 244 ? 37.844 7.199 -6.93 1 84.31 244 TY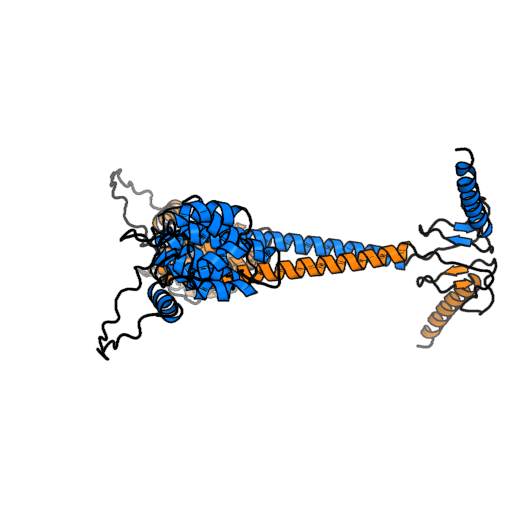R B N 1
ATOM 4410 C CA . TYR B 1 244 ? 38.438 8.484 -7.254 1 84.31 244 TYR B CA 1
ATOM 4411 C C . TYR B 1 244 ? 39.812 8.617 -6.609 1 84.31 244 TYR B C 1
ATOM 4413 O O . TYR B 1 244 ? 40.781 9.086 -7.246 1 84.31 244 TYR B O 1
ATOM 4421 N N . LYS B 1 245 ? 39.938 8.18 -5.402 1 80.88 245 LYS B N 1
ATOM 4422 C CA . LYS B 1 245 ? 41.219 8.219 -4.707 1 80.88 245 LYS B CA 1
ATOM 4423 C C . LYS B 1 245 ? 42.25 7.344 -5.414 1 80.88 245 LYS B C 1
ATOM 4425 O O . LYS B 1 245 ? 43.406 7.73 -5.543 1 80.88 245 LYS B O 1
ATOM 4430 N N . HIS B 1 246 ? 41.844 6.242 -5.879 1 74.88 246 HIS B N 1
ATOM 4431 C CA . HIS B 1 246 ? 42.75 5.316 -6.535 1 74.88 246 HIS B CA 1
ATOM 4432 C C . HIS B 1 246 ? 43.125 5.812 -7.926 1 74.88 246 HIS B C 1
ATOM 4434 O O . HIS B 1 246 ? 44.25 5.555 -8.398 1 74.88 246 HIS B O 1
ATOM 4440 N N . ARG B 1 247 ? 42.25 6.465 -8.477 1 70.88 247 ARG B N 1
ATOM 4441 C CA . ARG B 1 247 ? 42.531 7.016 -9.797 1 70.88 247 ARG B CA 1
ATOM 4442 C C . ARG B 1 247 ? 43.531 8.164 -9.711 1 70.88 247 ARG B C 1
ATOM 4444 O O . ARG B 1 247 ? 44.281 8.414 -10.656 1 70.88 247 ARG B O 1
ATOM 4451 N N . GLN B 1 248 ? 43.562 8.742 -8.523 1 64.06 248 GLN B N 1
ATOM 4452 C CA . GLN B 1 248 ? 44.469 9.875 -8.336 1 64.06 248 GLN B CA 1
ATOM 4453 C C . GLN B 1 248 ? 45.844 9.414 -7.812 1 64.06 248 GLN B C 1
ATOM 4455 O O . GLN B 1 248 ? 46.719 10.234 -7.547 1 64.06 248 GLN B O 1
ATOM 4460 N N . THR B 1 249 ? 46.062 8.062 -7.508 1 56.97 249 THR B N 1
ATOM 4461 C CA . THR B 1 249 ? 47.312 7.637 -6.91 1 56.97 249 THR B CA 1
ATOM 4462 C C . THR B 1 249 ? 48.5 7.965 -7.832 1 56.97 249 THR B C 1
ATOM 4464 O O . THR B 1 249 ? 48.5 7.539 -8.984 1 56.97 249 THR B O 1
ATOM 4467 N N . VAL B 1 250 ? 49.125 9.109 -7.59 1 56.91 250 VAL B N 1
ATOM 4468 C CA . VAL B 1 250 ? 50.406 9.539 -8.102 1 56.91 250 VAL B CA 1
ATOM 4469 C C . VAL B 1 250 ? 51.531 8.969 -7.234 1 56.91 250 VAL B C 1
ATOM 4471 O O . VAL B 1 250 ? 51.469 9.016 -6.004 1 56.91 250 VAL B O 1
ATOM 4474 N N . VAL B 1 251 ? 52.25 7.91 -7.715 1 56.53 251 VAL B N 1
ATOM 4475 C CA . VAL B 1 251 ? 53.438 7.449 -7.004 1 56.53 251 VAL B CA 1
ATOM 4476 C C . VAL B 1 251 ? 54.531 8.5 -7.109 1 56.53 251 VAL B C 1
ATOM 4478 O O . VAL B 1 251 ? 54.969 8.859 -8.211 1 56.53 251 VAL B O 1
ATOM 4481 N N . LYS B 1 252 ? 54.75 9.164 -6.016 1 55.75 252 LYS B N 1
ATOM 4482 C CA . LYS B 1 252 ? 55.875 10.102 -5.965 1 55.75 252 LYS B CA 1
ATOM 4483 C C . LYS B 1 252 ? 57.188 9.383 -5.672 1 55.75 252 LYS B C 1
ATOM 4485 O O . LYS B 1 252 ? 57.281 8.633 -4.699 1 55.75 252 LYS B O 1
ATOM 4490 N N . ILE B 1 253 ? 58 9.258 -6.637 1 57.81 253 ILE B N 1
ATOM 4491 C CA . ILE B 1 253 ? 59.344 8.719 -6.465 1 57.81 253 ILE B CA 1
ATOM 4492 C C . ILE B 1 253 ? 60.344 9.867 -6.336 1 57.81 253 ILE B C 1
ATOM 4494 O O . ILE B 1 253 ? 60.406 10.75 -7.191 1 57.81 253 ILE B O 1
ATOM 4498 N N . ASP B 1 254 ? 60.938 9.953 -5.172 1 61.75 254 ASP B N 1
ATOM 4499 C CA . ASP B 1 254 ? 62 10.93 -4.977 1 61.75 254 ASP B CA 1
ATOM 4500 C C . ASP B 1 254 ? 63.344 10.25 -4.852 1 61.75 254 ASP B C 1
ATOM 4502 O O . ASP B 1 254 ? 63.469 9.039 -5.02 1 61.75 254 ASP B O 1
ATOM 4506 N N . GLY B 1 255 ? 64.5 11.109 -4.727 1 64.5 255 GLY B N 1
ATOM 4507 C CA . GLY B 1 255 ? 65.812 10.625 -4.629 1 64.5 255 GLY B CA 1
ATOM 4508 C C . GLY B 1 255 ? 66.062 9.734 -3.424 1 64.5 255 GLY B C 1
ATOM 4509 O O . GLY B 1 255 ? 67.062 8.961 -3.393 1 64.5 255 GLY B O 1
ATOM 4510 N N . GLU B 1 256 ? 65.125 9.727 -2.553 1 75.69 256 GLU B N 1
ATOM 4511 C CA . GLU B 1 256 ? 65.312 8.961 -1.326 1 75.69 256 GLU B CA 1
ATOM 4512 C C . GLU B 1 256 ? 64.438 7.707 -1.324 1 75.69 256 GLU B C 1
ATOM 4514 O O . GLU B 1 256 ? 64.438 6.938 -0.362 1 75.69 256 GLU B O 1
ATOM 4519 N N . SER B 1 257 ? 63.781 7.484 -2.402 1 75.12 257 SER B N 1
ATOM 4520 C CA . SER B 1 257 ? 62.938 6.305 -2.473 1 75.12 257 SER B CA 1
ATOM 4521 C C . SER B 1 257 ? 63.75 5.023 -2.521 1 75.12 257 SER B C 1
ATOM 4523 O O . SER B 1 257 ? 64.688 4.93 -3.279 1 75.12 257 SER B O 1
ATOM 4525 N N . MET B 1 258 ? 63.312 4.09 -1.619 1 82.19 258 MET B N 1
ATOM 4526 C CA . MET B 1 258 ? 64.062 2.859 -1.475 1 82.19 258 MET B CA 1
ATOM 4527 C C . MET B 1 258 ? 63.281 1.658 -1.981 1 82.19 258 MET B C 1
ATOM 4529 O O . MET B 1 258 ? 62.062 1.651 -1.925 1 82.19 258 MET B O 1
ATOM 4533 N N . CYS B 1 259 ? 64.062 0.79 -2.455 1 76.06 259 CYS B N 1
ATOM 4534 C CA . CYS B 1 259 ? 63.469 -0.501 -2.809 1 76.06 259 CYS B CA 1
ATOM 4535 C C . CYS B 1 259 ? 63.062 -1.276 -1.56 1 76.06 259 CYS B C 1
ATOM 4537 O O . CYS B 1 259 ? 63.875 -1.423 -0.629 1 76.06 259 CYS B O 1
ATOM 4539 N N . ALA B 1 260 ? 61.875 -1.818 -1.528 1 80.62 260 ALA B N 1
ATOM 4540 C CA . ALA B 1 260 ? 61.375 -2.521 -0.359 1 80.62 260 ALA B CA 1
ATOM 4541 C C . ALA B 1 260 ? 62.031 -3.887 -0.2 1 80.62 260 ALA B C 1
ATOM 4543 O O . ALA B 1 260 ? 62 -4.469 0.887 1 80.62 260 ALA B O 1
ATOM 4544 N N . LEU B 1 261 ? 62.656 -4.379 -1.224 1 79.62 261 LEU B N 1
ATOM 4545 C CA . LEU B 1 261 ? 63.25 -5.715 -1.191 1 79.62 261 LEU B CA 1
ATOM 4546 C C . LEU B 1 261 ? 64.75 -5.637 -0.872 1 79.62 261 LEU B C 1
ATOM 4548 O O . LEU B 1 261 ? 65.25 -6.348 0.011 1 79.62 261 LEU B O 1
ATOM 4552 N N . CYS B 1 262 ? 65.562 -4.832 -1.553 1 79.69 262 CYS B N 1
ATOM 4553 C CA . CYS B 1 262 ? 67 -4.789 -1.354 1 79.69 262 CYS B CA 1
ATOM 4554 C C . CYS B 1 262 ? 67.375 -3.621 -0.453 1 79.69 262 CYS B C 1
ATOM 4556 O O . CYS B 1 262 ? 68.562 -3.514 -0.037 1 79.69 262 CYS B O 1
ATOM 4558 N N . HIS B 1 263 ? 66.438 -2.75 -0.137 1 87.25 263 HIS B N 1
ATOM 4559 C CA . HIS B 1 263 ? 66.562 -1.595 0.738 1 87.25 263 HIS B CA 1
ATOM 4560 C C . HIS B 1 263 ? 67.625 -0.629 0.193 1 87.25 263 HIS B C 1
ATOM 4562 O O . HIS B 1 263 ? 68.312 0.08 0.96 1 87.25 263 HIS B O 1
ATOM 4568 N N . LYS B 1 264 ? 67.875 -0.662 -1.037 1 82.88 264 LYS B N 1
ATOM 4569 C CA . LYS B 1 264 ? 68.688 0.333 -1.712 1 82.88 264 LYS B CA 1
ATOM 4570 C C . LYS B 1 264 ? 67.875 1.403 -2.379 1 82.88 264 LYS B C 1
ATOM 4572 O O . LYS B 1 264 ? 66.688 1.194 -2.609 1 82.88 264 LYS B O 1
ATOM 4577 N N . ARG B 1 265 ? 68.5 2.469 -2.615 1 82.12 265 ARG B N 1
ATOM 4578 C CA . ARG B 1 265 ? 67.812 3.57 -3.236 1 82.12 265 ARG B CA 1
ATOM 4579 C C . ARG B 1 265 ? 67.375 3.221 -4.664 1 82.12 265 ARG B C 1
ATOM 4581 O O . ARG B 1 265 ? 68.188 2.598 -5.398 1 82.12 265 ARG B O 1
ATOM 4588 N N . ILE B 1 266 ? 66.188 3.529 -5.09 1 74.5 266 ILE B N 1
ATOM 4589 C CA . ILE B 1 266 ? 65.625 3.242 -6.422 1 74.5 266 ILE B CA 1
ATOM 4590 C C . ILE B 1 266 ? 66.312 4.145 -7.449 1 74.5 266 ILE B C 1
ATOM 4592 O O . ILE B 1 266 ? 66.75 3.676 -8.516 1 74.5 266 ILE B O 1
ATOM 4596 N N . GLY B 1 267 ? 66.562 5.34 -6.996 1 63.44 267 GLY B N 1
ATOM 4597 C CA . GLY B 1 267 ? 67.188 6.25 -7.906 1 63.44 267 GLY B CA 1
ATOM 4598 C C . GLY B 1 267 ? 66.562 6.316 -9.273 1 63.44 267 GLY B C 1
ATOM 4599 O O . GLY B 1 267 ? 65.375 6.547 -9.391 1 63.44 267 GLY B O 1
ATOM 4600 N N . THR B 1 268 ? 67.438 6.004 -10.336 1 59.97 268 THR B N 1
ATOM 4601 C CA . THR B 1 268 ? 67 6.066 -11.719 1 59.97 268 THR B CA 1
ATOM 4602 C C . THR B 1 268 ? 66.75 4.664 -12.266 1 59.97 268 THR B C 1
ATOM 4604 O O . THR B 1 268 ? 66.5 4.492 -13.469 1 59.97 268 THR B O 1
ATOM 4607 N N . SER B 1 269 ? 66.75 3.727 -11.422 1 61.69 269 SER B N 1
ATOM 4608 C CA . SER B 1 269 ? 66.562 2.342 -11.844 1 61.69 269 SER B CA 1
ATOM 4609 C C . SER B 1 269 ? 65.062 2.051 -12.164 1 61.69 269 SER B C 1
ATOM 4611 O O . SER B 1 269 ? 64.188 2.77 -11.711 1 61.69 269 SER B O 1
ATOM 4613 N N . VAL B 1 270 ? 64.875 1.144 -13.156 1 64.12 270 VAL B N 1
ATOM 4614 C CA . VAL B 1 270 ? 63.5 0.657 -13.453 1 64.12 270 VAL B CA 1
ATOM 4615 C C . VAL B 1 270 ? 62.875 0.035 -12.203 1 64.12 270 VAL B C 1
ATOM 4617 O O . VAL B 1 270 ? 63.562 -0.724 -11.492 1 64.12 270 VAL B O 1
ATOM 4620 N N . PHE B 1 271 ? 61.688 0.57 -11.82 1 65.75 271 PHE B N 1
ATOM 4621 C CA . PHE B 1 271 ? 61.062 0.103 -10.586 1 65.75 271 PHE B CA 1
ATOM 4622 C C . PHE B 1 271 ? 59.625 -0.347 -10.828 1 65.75 271 PHE B C 1
ATOM 4624 O O . PHE B 1 271 ? 59.062 -0.077 -11.891 1 65.75 271 PHE B O 1
ATOM 4631 N N . ALA B 1 272 ? 59.094 -1.179 -10.023 1 64.12 272 ALA B N 1
ATOM 4632 C CA . ALA B 1 272 ? 57.719 -1.632 -9.984 1 64.12 272 ALA B CA 1
ATOM 4633 C C . ALA B 1 272 ? 57 -1.131 -8.727 1 64.12 272 ALA B C 1
ATOM 4635 O O . ALA B 1 272 ? 57.625 -0.993 -7.668 1 64.12 272 ALA B O 1
ATOM 4636 N N . VAL B 1 273 ? 55.875 -0.619 -9.023 1 67.12 273 VAL B N 1
ATOM 4637 C CA . VAL B 1 273 ? 55.062 -0.187 -7.895 1 67.12 273 VAL B CA 1
ATOM 4638 C C . VAL B 1 273 ? 54 -1.249 -7.578 1 67.12 273 VAL B C 1
ATOM 4640 O O . VAL B 1 273 ? 53.312 -1.754 -8.477 1 67.12 273 VAL B O 1
ATOM 4643 N N . TYR B 1 274 ? 54.031 -1.583 -6.352 1 59.47 274 TYR B N 1
ATOM 4644 C CA . TYR B 1 274 ? 53.031 -2.547 -5.93 1 59.47 274 TYR B CA 1
ATOM 4645 C C . TYR B 1 274 ? 51.656 -1.918 -5.934 1 59.47 274 TYR B C 1
ATOM 4647 O O . TYR B 1 274 ? 51.5 -0.696 -5.844 1 59.47 274 TYR B O 1
ATOM 4655 N N . PRO B 1 275 ? 50.688 -2.762 -6.043 1 57.72 275 PRO B N 1
ATOM 4656 C CA . PRO B 1 275 ? 49.312 -2.295 -6.16 1 57.72 275 PRO B CA 1
ATOM 4657 C C . PRO B 1 275 ? 48.906 -1.376 -5.012 1 57.72 275 PRO B C 1
ATOM 4659 O O . PRO B 1 275 ? 48 -0.562 -5.164 1 57.72 275 PRO B O 1
ATOM 4662 N N . ASN B 1 276 ? 49.719 -1.591 -4.035 1 57.84 276 ASN B N 1
ATOM 4663 C CA . ASN B 1 276 ? 49.375 -0.733 -2.9 1 57.84 276 ASN B CA 1
ATOM 4664 C C . ASN B 1 276 ? 49.75 0.721 -3.168 1 57.84 276 ASN B C 1
ATOM 4666 O O . ASN B 1 276 ? 49.344 1.618 -2.426 1 57.84 276 ASN B O 1
ATOM 4670 N N . GLY B 1 277 ? 50.406 0.969 -4.203 1 61.03 277 GLY B N 1
ATOM 4671 C CA . GLY B 1 277 ? 50.719 2.295 -4.711 1 61.03 277 GLY B CA 1
ATOM 4672 C C . GLY B 1 277 ? 51.844 2.975 -3.953 1 61.03 277 GLY B C 1
ATOM 4673 O O . GLY B 1 277 ? 52.281 4.059 -4.332 1 61.03 277 GLY B O 1
ATOM 4674 N N . LYS B 1 278 ? 52.25 2.289 -2.928 1 65.75 278 LYS B N 1
ATOM 4675 C CA . LYS B 1 278 ? 53.25 2.914 -2.059 1 65.75 278 LYS B CA 1
ATOM 4676 C C . LYS B 1 278 ? 54.562 2.143 -2.08 1 65.75 278 LYS B C 1
ATOM 4678 O O . LYS B 1 278 ? 55.656 2.73 -1.926 1 65.75 278 LYS B O 1
ATOM 4683 N N . THR B 1 279 ? 54.531 0.894 -2.283 1 69.56 279 THR B N 1
ATOM 4684 C CA . THR B 1 279 ? 55.719 0.051 -2.236 1 69.56 279 THR B CA 1
ATOM 4685 C C . THR B 1 279 ? 56.438 0.03 -3.59 1 69.56 279 THR B C 1
ATOM 4687 O O . THR B 1 279 ? 55.844 -0.344 -4.602 1 69.56 279 THR B O 1
ATOM 4690 N N . LEU B 1 280 ? 57.625 0.456 -3.525 1 74.12 280 LEU B N 1
ATOM 4691 C CA . LEU B 1 280 ? 58.469 0.52 -4.703 1 74.12 280 LEU B CA 1
ATOM 4692 C C . LEU B 1 280 ? 59.562 -0.562 -4.656 1 74.12 280 LEU B C 1
ATOM 4694 O O . LEU B 1 280 ? 60.094 -0.872 -3.586 1 74.12 280 LEU B O 1
ATOM 4698 N N . VAL B 1 281 ? 59.75 -1.255 -5.734 1 75.06 281 VAL B N 1
ATOM 4699 C CA . VAL B 1 281 ? 60.812 -2.236 -5.82 1 75.06 281 VAL B CA 1
ATOM 4700 C C . VAL B 1 281 ? 61.562 -2.076 -7.145 1 75.06 281 VAL B C 1
ATOM 4702 O O . VAL B 1 281 ? 60.969 -1.696 -8.156 1 75.06 281 VAL B O 1
ATOM 4705 N N . HIS B 1 282 ? 62.969 -2.404 -6.949 1 71.62 282 HIS B N 1
ATOM 4706 C CA . HIS B 1 282 ? 63.688 -2.518 -8.211 1 71.62 282 HIS B CA 1
ATOM 4707 C C . HIS B 1 282 ? 63.062 -3.572 -9.117 1 71.62 282 HIS B C 1
ATOM 4709 O O . HIS B 1 282 ? 62.594 -4.605 -8.633 1 71.62 282 HIS B O 1
ATOM 4715 N N . PHE B 1 283 ? 63.031 -3.262 -10.344 1 70.62 283 PHE B N 1
ATOM 4716 C CA . PHE B 1 283 ? 62.5 -4.254 -11.266 1 70.62 283 PHE B CA 1
ATOM 4717 C C . PHE B 1 283 ? 63.25 -5.562 -11.164 1 70.62 283 PHE B C 1
ATOM 4719 O O . PHE B 1 283 ? 62.688 -6.645 -11.188 1 70.62 283 PHE B O 1
ATOM 4726 N N . VAL B 1 284 ? 64.562 -5.504 -11.07 1 73 284 VAL B N 1
ATOM 4727 C CA . VAL B 1 284 ? 65.438 -6.68 -10.953 1 73 284 VAL B CA 1
ATOM 4728 C C . VAL B 1 284 ? 65.062 -7.434 -9.664 1 73 284 VAL B C 1
ATOM 4730 O O . VAL B 1 284 ? 64.938 -8.664 -9.664 1 73 284 VAL B O 1
ATOM 4733 N N . CYS B 1 285 ? 64.938 -6.645 -8.641 1 74.12 285 CYS B N 1
ATOM 4734 C CA . CYS B 1 285 ? 64.562 -7.254 -7.359 1 74.12 285 CYS B CA 1
ATOM 4735 C C . CYS B 1 285 ? 63.219 -7.93 -7.422 1 74.12 285 CYS B C 1
ATOM 4737 O O . CYS B 1 285 ? 63.031 -9 -6.844 1 74.12 285 CYS B O 1
ATOM 4739 N N . PHE B 1 286 ? 62.281 -7.375 -8.047 1 69.25 286 PHE B N 1
ATOM 4740 C CA . PHE B 1 286 ? 60.969 -7.938 -8.242 1 69.25 286 PHE B CA 1
ATOM 4741 C C . PHE B 1 286 ? 61.031 -9.258 -9.008 1 69.25 286 PHE B C 1
ATOM 4743 O O . PHE B 1 286 ? 60.406 -10.242 -8.602 1 69.25 286 PHE B O 1
ATOM 4750 N N . ARG B 1 287 ? 61.75 -9.25 -10.141 1 67.06 287 ARG B N 1
ATOM 4751 C CA . ARG B 1 287 ? 61.938 -10.445 -10.969 1 67.06 287 ARG B CA 1
ATOM 4752 C C . ARG B 1 287 ? 62.594 -11.562 -10.172 1 67.06 287 ARG B C 1
ATOM 4754 O O . ARG B 1 287 ? 62.156 -12.719 -10.258 1 67.06 287 ARG B O 1
ATOM 4761 N N . ASP B 1 288 ? 63.562 -11.125 -9.484 1 71 288 ASP B N 1
ATOM 4762 C CA . ASP B 1 288 ? 64.312 -12.109 -8.68 1 71 288 ASP B CA 1
ATOM 4763 C C . ASP B 1 288 ? 63.375 -12.695 -7.594 1 71 288 ASP B C 1
ATOM 4765 O O . ASP B 1 288 ? 63.469 -13.883 -7.273 1 71 288 ASP B O 1
ATOM 4769 N N . SER B 1 289 ? 62.531 -11.836 -7.184 1 65.88 289 SER B N 1
ATOM 4770 C CA . SER B 1 289 ? 61.625 -12.297 -6.137 1 65.88 289 SER B CA 1
ATOM 4771 C C . SER B 1 289 ? 60.562 -13.227 -6.703 1 65.88 289 SER B C 1
ATOM 4773 O O . SER B 1 289 ? 60.125 -14.148 -6.02 1 65.88 289 SER B O 1
ATOM 4775 N N . GLN B 1 290 ? 60.094 -12.922 -7.875 1 60.59 290 GLN B N 1
ATOM 4776 C CA . GLN B 1 290 ? 59.125 -13.789 -8.523 1 60.59 290 GLN B CA 1
ATOM 4777 C C . GLN B 1 290 ? 59.75 -15.133 -8.891 1 60.59 290 GLN B C 1
ATOM 4779 O O . GLN B 1 290 ? 59.094 -16.172 -8.828 1 60.59 290 GLN B O 1
ATOM 4784 N N . ASN B 1 291 ? 61.031 -15.008 -9.375 1 55.12 291 ASN B N 1
ATOM 4785 C CA . ASN B 1 291 ? 61.75 -16.25 -9.688 1 55.12 291 ASN B CA 1
ATOM 4786 C C . ASN B 1 291 ? 62 -17.094 -8.438 1 55.12 291 ASN B C 1
ATOM 4788 O O . ASN B 1 291 ? 61.969 -18.312 -8.5 1 55.12 291 ASN B O 1
ATOM 4792 N N . LEU B 1 292 ? 62.219 -16.375 -7.508 1 50.38 292 LEU B N 1
ATOM 4793 C CA . LEU B 1 292 ? 62.406 -17.141 -6.281 1 50.38 292 LEU B CA 1
ATOM 4794 C C . LEU B 1 292 ? 61.062 -17.781 -5.852 1 50.38 292 LEU B C 1
ATOM 4796 O O . LEU B 1 292 ? 61.062 -18.891 -5.301 1 50.38 292 LEU B O 1
ATOM 4800 N N . LYS B 1 293 ? 60.094 -17.141 -6.141 1 49.16 293 LYS B N 1
ATOM 4801 C CA . LYS B 1 293 ? 58.812 -17.75 -5.785 1 49.16 293 LYS B CA 1
ATOM 4802 C C . LYS B 1 293 ? 58.5 -18.922 -6.699 1 49.16 293 LYS B C 1
ATOM 4804 O O . LYS B 1 293 ? 57.906 -19.922 -6.254 1 49.16 293 LYS B O 1
ATOM 4809 N N . THR B 1 294 ? 58.812 -18.828 -7.926 1 45.78 294 THR B N 1
ATOM 4810 C CA . THR B 1 294 ? 58.625 -19.953 -8.82 1 45.78 294 THR B CA 1
ATOM 4811 C C . THR B 1 294 ? 59.562 -21.109 -8.461 1 45.78 294 THR B C 1
ATOM 4813 O O . THR B 1 294 ? 59.188 -22.266 -8.594 1 45.78 294 THR B O 1
ATOM 4816 N N . VAL B 1 295 ? 60.688 -20.797 -8.086 1 44.84 295 VAL B N 1
ATOM 4817 C CA . VAL B 1 295 ? 61.594 -21.891 -7.754 1 44.84 295 VAL B CA 1
ATOM 4818 C C . VAL B 1 295 ? 61.156 -22.562 -6.457 1 44.84 295 VAL B C 1
ATOM 4820 O O . VAL B 1 295 ? 61.25 -23.781 -6.316 1 44.84 295 VAL B O 1
ATOM 4823 N N . ARG B 1 296 ? 60.531 -21.875 -5.602 1 43.72 296 ARG B N 1
ATOM 4824 C CA . ARG B 1 296 ? 60.125 -22.547 -4.371 1 43.72 296 ARG B CA 1
ATOM 4825 C C . ARG B 1 296 ? 58.938 -23.453 -4.617 1 43.72 296 ARG B C 1
ATOM 4827 O O . ARG B 1 296 ? 58.781 -24.5 -3.988 1 43.72 296 ARG B O 1
ATOM 4834 N N . GLY B 1 297 ? 58.156 -23.047 -5.496 1 41.53 297 GLY B N 1
ATOM 4835 C CA . GLY B 1 297 ? 57 -23.906 -5.789 1 41.53 297 GLY B CA 1
ATOM 4836 C C . GLY B 1 297 ? 57.406 -25.172 -6.516 1 41.53 297 GLY B C 1
ATOM 4837 O O . GLY B 1 297 ? 56.688 -26.188 -6.418 1 41.53 297 GLY B O 1
ATOM 4838 N N . SER B 1 298 ? 58.406 -25.078 -7.348 1 40.59 298 SER B N 1
ATOM 4839 C CA . SER B 1 298 ? 58.781 -26.297 -8.086 1 40.59 298 SER B CA 1
ATOM 4840 C C . SER B 1 298 ? 59.469 -27.312 -7.176 1 40.59 298 SER B C 1
ATOM 4842 O O . SER B 1 298 ? 59.438 -28.516 -7.449 1 40.59 298 SER B O 1
ATOM 4844 N N . LEU B 1 299 ? 60.062 -26.953 -6.172 1 38.59 299 LEU B N 1
ATOM 4845 C CA . LEU B 1 299 ? 60.812 -27.938 -5.418 1 38.59 299 LEU B CA 1
ATOM 4846 C C . LEU B 1 299 ? 59.906 -28.781 -4.539 1 38.59 299 LEU B C 1
ATOM 4848 O O . LEU B 1 299 ? 60.312 -29.797 -3.99 1 38.59 299 LEU B O 1
ATOM 4852 N N . THR B 1 300 ? 58.781 -28.297 -4.266 1 36.84 300 THR B N 1
ATOM 4853 C CA . THR B 1 300 ? 58.031 -29.109 -3.297 1 36.84 300 THR B CA 1
ATOM 4854 C C . THR B 1 300 ? 57.406 -30.312 -3.977 1 36.84 300 THR B C 1
ATOM 4856 O O . THR B 1 300 ? 56.844 -31.203 -3.307 1 36.84 300 THR B O 1
ATOM 4859 N N . MET B 1 301 ? 57.344 -30.359 -5.352 1 34.06 301 MET B N 1
ATOM 4860 C CA . MET B 1 301 ? 56.531 -31.5 -5.793 1 34.06 301 MET B CA 1
ATOM 4861 C C . MET B 1 301 ? 57.375 -32.781 -5.832 1 34.06 301 MET B C 1
ATOM 4863 O O . MET B 1 301 ? 56.906 -33.844 -6.195 1 34.06 301 MET B O 1
ATOM 4867 N N . LYS B 1 302 ? 58.719 -32.719 -5.863 1 38.53 302 LYS B N 1
ATOM 4868 C CA . LYS B 1 302 ? 59.281 -34 -6.25 1 38.53 302 LYS B CA 1
ATOM 4869 C C . LYS B 1 302 ? 59.188 -35 -5.102 1 38.53 302 LYS B C 1
ATOM 4871 O O . LYS B 1 302 ? 59.469 -36.188 -5.285 1 38.53 302 LYS B O 1
ATOM 4876 N N . HIS B 1 303 ? 59.312 -34.594 -3.928 1 32.84 303 HIS B N 1
ATOM 4877 C CA . HIS B 1 303 ? 59.625 -35.719 -3.049 1 32.84 303 HIS B CA 1
ATOM 4878 C C . HIS B 1 303 ? 58.344 -36.469 -2.678 1 32.84 303 HIS B C 1
ATOM 4880 O O . HIS B 1 303 ? 58.438 -37.5 -2.004 1 32.84 303 HIS B O 1
ATOM 4886 N N . LYS B 1 304 ? 57.156 -36.062 -3.219 1 24.48 304 LYS B N 1
ATOM 4887 C CA . LYS B 1 304 ? 56.25 -37.156 -2.883 1 24.48 304 LYS B CA 1
ATOM 4888 C C . LYS B 1 304 ? 56.094 -38.094 -4.066 1 24.48 304 LYS B C 1
ATOM 4890 O O . LYS B 1 304 ? 56 -37.656 -5.215 1 24.48 304 LYS B O 1
#

Solvent-accessible surface area (backbone atoms only — not comparable to full-atom values): 33535 Å² total; per-residue (Å²): 87,66,29,25,66,57,46,42,59,44,39,70,73,44,44,70,57,36,49,44,33,52,49,68,68,61,41,32,31,40,68,28,71,44,79,92,69,68,86,56,89,90,60,78,45,73,54,50,49,50,49,53,56,45,59,69,67,52,55,47,84,55,26,61,64,53,51,71,57,49,62,80,89,44,64,55,69,59,47,23,54,35,31,44,57,64,68,37,48,68,60,19,40,46,35,28,44,75,71,65,63,35,58,68,59,34,51,52,49,38,53,53,50,41,57,53,21,72,74,35,77,87,47,77,42,68,51,47,61,53,48,52,39,46,48,29,60,40,32,46,72,51,56,53,50,50,61,68,68,42,74,74,79,78,80,75,80,75,73,82,75,75,71,71,66,73,69,78,68,32,56,73,62,34,57,69,60,36,44,48,49,38,40,74,41,35,90,64,42,63,60,38,64,52,58,71,68,49,65,50,77,41,36,39,60,71,39,43,67,27,48,40,60,48,39,43,49,42,55,50,46,52,54,50,45,53,50,49,53,51,50,50,49,51,51,39,51,50,50,52,49,52,34,51,53,55,47,60,55,62,53,83,73,51,83,77,34,46,12,75,79,81,66,40,66,39,51,37,44,41,55,35,52,40,58,80,56,73,50,36,27,36,40,66,57,49,51,50,49,52,49,49,49,53,54,56,62,59,61,64,61,68,82,109,85,66,28,26,64,59,46,45,59,44,39,70,74,44,44,70,58,35,49,44,34,51,47,69,70,62,44,32,31,36,68,28,63,44,78,96,63,68,87,55,87,89,60,78,44,72,58,50,48,50,50,52,54,46,60,72,67,54,54,47,85,53,27,61,64,54,52,72,55,47,62,79,89,45,62,55,70,58,49,22,54,35,31,44,56,64,68,36,49,69,60,18,41,46,36,27,45,73,71,66,63,35,59,68,58,35,52,52,49,40,53,51,52,39,55,54,21,73,74,35,77,86,46,77,43,68,51,46,60,53,51,52,40,45,47,30,60,39,31,46,71,50,57,54,50,49,61,69,68,42,76,74,79,78,80,75,81,75,73,82,76,74,71,72,66,74,71,78,68,32,56,74,61,34,57,68,61,35,44,50,47,38,40,74,42,36,92,65,41,62,59,40,63,52,58,71,68,48,64,50,75,42,36,41,60,71,40,42,68,28,47,39,60,47,39,45,50,42,55,50,46,52,54,50,43,53,51,50,52,51,50,50,50,52,49,40,51,51,50,52,50,51,33,52,53,55,48,59,55,61,55,83,72,52,83,77,34,46,12,75,79,82,67,40,67,38,50,38,43,41,57,35,54,39,58,81,57,71,50,36,26,37,40,67,55,49,50,51,49,51,48,49,50,53,51,56,61,59,61,66,60,67,82,108